Protein AF-A0A946QH13-F1 (afdb_monomer)

Mean predicted aligned error: 16.1 Å

Foldseek 3Di:
DQPLLVLLQVLLVLLQVLLVVLCVVPVPQPLSPLLSVLSNLLSQLSVLVSQLQPDPDQVSNVVSQLSNLQVLVSLLSLLVSLCSLLVVCVCVVDPVSCCVSVVVSVVSSVCSNPHCQQFPGFDQDSNGTDGDGADDPSLVVVLVVLVVSLVVSLVSLVVSLVPDPDPLSNVLSVLSNVLRNQLSVLVCCVSPVCNVVVNDDDRCSSSSNSVSSVSSSVSCVVSVVPDPDVVNVVLVCLAPDLWWKFWAFLVQATQDTYPNNCVVQVHDGVRRHRHHPLVFFPVSPVVVVVSVVVVDPPDDWDWFDWTWGAHPVRDTFIWTKTKDWDADPVRHTTTIMITIHGCPVVVVVVVVVVVVLVCQQPDLDWDWDADLPPQATQDIHPNVCVVQVHDRVVRGGDHPVVFFPDWPDPDPCDPCNLSVDDDQDKDKTWTFTQHPVRDTDIDIDIDGDDDDPPDPPDD

Radius of gyration: 41.81 Å; Cα contacts (8 Å, |Δi|>4): 667; chains: 1; bounding box: 78×46×118 Å

Nearest PDB structures (foldseek):
  3ewk-assembly1_A  TM=6.632E-01  e=1.251E-08  Methylococcus capsulatus
  3lyx-assembly1_A  TM=8.615E-01  e=1.624E-06  Colwellia psychrerythraea 34H
  1vb6-assembly1_B  TM=8.137E-01  e=1.962E-06  Escherichia coli K-12
  2gj3-assembly1_A  TM=8.348E-01  e=1.298E-05  Azotobacter vinelandii
  8dik-assembly1_A  TM=8.044E-01  e=2.183E-05  Escherichia coli

Solvent-accessible surface area (backbone atoms only — not comparable to full-atom values): 24744 Å² total; per-residue (Å²): 131,57,72,61,26,52,49,24,42,50,29,15,53,52,21,42,51,51,15,52,53,42,30,70,73,39,68,82,42,65,46,30,46,39,48,18,51,49,24,45,54,49,15,50,45,16,43,28,51,21,51,16,27,66,40,91,46,72,70,56,25,52,52,28,56,51,66,53,37,59,63,50,50,50,57,47,46,49,47,50,28,53,34,51,65,68,69,46,51,76,55,66,72,34,69,69,50,46,48,67,56,47,48,60,29,50,51,50,31,49,45,44,67,78,36,58,74,63,53,33,70,74,44,80,50,99,68,25,44,42,72,44,60,62,95,43,74,66,39,52,53,52,49,53,51,51,51,51,50,53,51,50,47,45,49,56,36,50,57,46,37,74,71,45,80,52,66,46,65,26,51,35,34,50,30,45,41,50,25,50,49,57,19,49,52,47,36,45,44,51,75,50,48,23,56,74,67,72,50,91,73,81,80,53,33,62,50,36,40,37,54,15,49,54,44,28,48,50,27,51,59,66,37,53,77,74,57,80,49,68,67,60,49,49,54,52,49,47,55,69,36,81,52,23,35,41,32,23,36,83,87,40,32,22,69,45,71,31,52,33,29,32,71,69,35,65,47,56,68,82,74,44,46,72,35,54,56,60,80,39,24,83,66,47,71,57,60,53,53,47,53,58,47,57,69,43,96,79,57,65,81,51,73,67,44,78,48,46,36,47,24,76,88,65,51,76,42,46,25,32,33,34,50,43,80,38,62,46,102,80,73,47,74,62,22,35,38,38,41,32,35,82,38,52,71,58,52,53,50,54,51,50,52,52,51,49,51,54,53,53,47,69,32,83,62,59,46,74,42,63,41,88,86,80,44,23,25,74,45,65,26,56,35,34,23,63,71,34,62,47,54,64,81,73,47,48,69,36,52,64,68,80,40,47,74,46,68,70,49,97,59,97,66,46,74,68,56,65,71,64,60,89,53,92,61,72,48,74,48,40,32,30,32,43,26,75,88,66,53,73,44,79,44,81,45,77,46,68,68,80,82,65,91,79,61,74,92,80,129

pLDDT: mean 82.45, std 11.92, range [30.03, 96.38]

Secondary structure (DSSP, 8-state):
--HHHHHHHHHHHHHHHHHHHHHHH-SS-HHHHHHHHHHHHHHHHHHHHHHHHT-SSHHHHHHHHHHTT-HHHHHHHHHHHHHHHTT-HHHHTSHHHHHHHHHHHHHHHHHHHH-SSSS--EEEETTEEEEPPP--HHHHHHHHHHHHHHHHHHHHHHHHHHH---HHHHHHHHHHHHHHHHHHHHHHIIIIIHHHHT------HHHHHHHHHHHHHHHHHHHHTT---HHHHHHHHHHH-SSEEEEE-TTSBEEEE-HHHHHHHT--HHHHTTSBGGGG-SSTHHHHHHHHHHTSTT------EEEEEE-TT--EEEEEEEEEEEE-TTS-EEEEEEEEEE-HHHHHHHHHHHHHHHHHHT-SS--EEE-TTT-BEEEE-HHHHHHHT--HHHHTTSBGGGGEEEE-SSS---HHHHHT--SS--EEEEEEEE-TTS-EEEEEEEE-----TTS-S--

Sequence (459 aa):
MNSFAFVSLASAIISLVLAALVYASNSKSKVNRFFSITCILMAYTAFAEYSLRQSRNTAAALVWAKIDVLWPLIMVVILHFALAYTEQWKILSKKRALILIYVPAMCFTIIVITTNYLTSEIKQAWWGWANESQFNATTLITNIWFISMVVLIGFIMWRYYIKQKDHAKKHLAKYIAIGYTIPSLVGMLTGLLSPLLSIQMPDMTVSAWTVGGLFIWYGMWKYRLFTVEPSMAAENILDTMSDLLFLTDLDGKITTVNRAAMDTIGYRQEELVGNELRAYFPQADITMNTIRKMHSPEFKEAKDYQATLQSKTGKIIPVSISPSLLQHEHGKRIGYLFIARDITTRQQMEDSIRKLNLAMEQASDGIVIISTIDRKISYVNDAFSDMLGYTPQELIGTQLRHYINRFLTNKIETLSGILSVPGNSTHTAEIEHVRKDGYLFPSLASFAHIKNEYTPSGS

Structure (mmCIF, N/CA/C/O backbone):
data_AF-A0A946QH13-F1
#
_entry.id   AF-A0A946QH13-F1
#
loop_
_atom_site.group_PDB
_atom_site.id
_atom_site.type_symbol
_atom_site.label_atom_id
_atom_site.label_alt_id
_atom_site.label_comp_id
_atom_site.label_asym_id
_atom_site.label_entity_id
_atom_site.label_seq_id
_atom_site.pdbx_PDB_ins_code
_atom_site.Cartn_x
_atom_site.Cartn_y
_atom_site.Cartn_z
_atom_site.occupancy
_atom_site.B_iso_or_equiv
_atom_site.auth_seq_id
_atom_site.auth_comp_id
_atom_site.auth_asym_id
_atom_site.auth_atom_id
_atom_site.pdbx_PDB_model_num
ATOM 1 N N . MET A 1 1 ? 30.187 -21.250 -30.454 1.00 61.69 1 MET A N 1
ATOM 2 C CA . MET A 1 1 ? 29.393 -20.036 -30.167 1.00 61.69 1 MET A CA 1
ATOM 3 C C . MET A 1 1 ? 30.332 -19.015 -29.548 1.00 61.69 1 MET A C 1
ATOM 5 O O . MET A 1 1 ? 31.122 -19.412 -28.702 1.00 61.69 1 MET A O 1
ATOM 9 N N . ASN A 1 2 ? 30.326 -17.760 -30.002 1.00 81.56 2 ASN A N 1
ATOM 10 C CA . ASN A 1 2 ? 31.213 -16.734 -29.446 1.00 81.56 2 ASN A CA 1
ATOM 11 C C . ASN A 1 2 ? 30.858 -16.483 -27.966 1.00 81.56 2 ASN A C 1
ATOM 13 O O . ASN A 1 2 ? 29.676 -16.315 -27.656 1.00 81.56 2 ASN A O 1
ATOM 17 N N . SER A 1 3 ? 31.842 -16.464 -27.062 1.00 85.75 3 SER A N 1
ATOM 18 C CA . SER A 1 3 ? 31.621 -16.201 -25.631 1.00 85.75 3 SER A CA 1
ATOM 19 C C . SER A 1 3 ? 30.916 -14.858 -25.406 1.00 85.75 3 SER A C 1
ATOM 21 O O . SER A 1 3 ? 30.009 -14.766 -24.585 1.00 85.75 3 SER A O 1
ATOM 23 N N . PHE A 1 4 ? 31.232 -13.848 -26.217 1.00 86.62 4 PHE A N 1
ATOM 24 C CA . PHE A 1 4 ? 30.598 -12.529 -26.183 1.00 86.62 4 PHE A CA 1
ATOM 25 C C . PHE A 1 4 ? 29.145 -12.536 -26.663 1.00 86.62 4 PHE A C 1
ATOM 27 O O . PHE A 1 4 ? 28.332 -11.756 -26.171 1.00 86.62 4 PHE A O 1
ATOM 34 N N . ALA A 1 5 ? 28.790 -13.431 -27.588 1.00 87.75 5 ALA A N 1
ATOM 35 C CA . ALA A 1 5 ? 27.396 -13.617 -27.977 1.00 87.75 5 ALA A CA 1
ATOM 36 C C . ALA A 1 5 ? 26.601 -14.260 -26.830 1.00 87.75 5 ALA A C 1
ATOM 38 O O . ALA A 1 5 ? 25.491 -13.830 -26.536 1.00 87.75 5 ALA A O 1
ATOM 39 N N . PHE A 1 6 ? 27.178 -15.239 -26.124 1.00 90.94 6 PHE A N 1
ATOM 40 C CA . PHE A 1 6 ? 26.519 -15.840 -24.960 1.00 90.94 6 PHE A CA 1
ATOM 41 C C . PHE A 1 6 ? 26.204 -14.802 -23.873 1.00 90.94 6 PHE A C 1
ATOM 43 O O . PHE A 1 6 ? 25.108 -14.824 -23.317 1.00 90.94 6 PHE A O 1
ATOM 50 N N . VAL A 1 7 ? 27.116 -13.856 -23.619 1.00 91.94 7 VAL A N 1
ATOM 51 C CA . VAL A 1 7 ? 26.875 -12.760 -22.667 1.00 91.94 7 VAL A CA 1
ATOM 52 C C . VAL A 1 7 ? 25.685 -11.893 -23.100 1.00 91.94 7 VAL A C 1
ATOM 54 O O . VAL A 1 7 ? 24.807 -11.640 -22.279 1.00 91.94 7 VAL A O 1
ATOM 57 N N . SER A 1 8 ? 25.597 -11.490 -24.373 1.00 91.69 8 SER A N 1
ATOM 58 C CA . SER A 1 8 ? 24.451 -10.708 -24.874 1.00 91.69 8 SER A CA 1
ATOM 59 C C . SER A 1 8 ? 23.131 -11.494 -24.786 1.00 91.69 8 SER A C 1
ATOM 61 O O . SER A 1 8 ? 22.106 -10.939 -24.395 1.00 91.69 8 SER A O 1
ATOM 63 N N . LEU A 1 9 ? 23.146 -12.809 -25.045 1.00 94.06 9 LEU A N 1
ATOM 64 C CA . LEU A 1 9 ? 21.960 -13.660 -24.877 1.00 94.06 9 LEU A CA 1
ATOM 65 C C . LEU A 1 9 ? 21.525 -13.765 -23.410 1.00 94.06 9 LEU A C 1
ATOM 67 O O . LEU A 1 9 ? 20.340 -13.634 -23.104 1.00 94.06 9 LEU A O 1
ATOM 71 N N . ALA A 1 10 ? 22.476 -13.978 -22.498 1.00 94.75 10 ALA A N 1
ATOM 72 C CA . ALA A 1 10 ? 22.204 -14.016 -21.066 1.00 94.75 10 ALA A CA 1
ATOM 73 C C . ALA A 1 10 ? 21.615 -12.680 -20.589 1.00 94.75 10 ALA A C 1
ATOM 75 O O . ALA A 1 10 ? 20.614 -12.673 -19.875 1.00 94.75 10 ALA A O 1
ATOM 76 N N . SER A 1 11 ? 22.171 -11.558 -21.054 1.00 94.94 11 SER A N 1
ATOM 77 C CA . SER A 1 11 ? 21.627 -10.219 -20.825 1.00 94.94 11 SER A CA 1
ATOM 78 C C . SER A 1 11 ? 20.179 -10.082 -21.291 1.00 94.94 11 SER A C 1
ATOM 80 O O . SER A 1 11 ? 19.344 -9.606 -20.523 1.00 94.94 11 SER A O 1
ATOM 82 N N . ALA A 1 12 ? 19.850 -10.565 -22.493 1.00 95.44 12 ALA A N 1
ATOM 83 C CA . ALA A 1 12 ? 18.486 -10.517 -23.017 1.00 95.44 12 ALA A CA 1
ATOM 84 C C . ALA A 1 12 ? 17.495 -11.276 -22.121 1.00 95.44 12 ALA A C 1
ATOM 86 O O . ALA A 1 12 ? 16.444 -10.744 -21.757 1.00 95.44 12 ALA A O 1
ATOM 87 N N . ILE A 1 13 ? 17.856 -12.498 -21.715 1.00 96.38 13 ILE A N 1
ATOM 88 C CA . ILE A 1 13 ? 17.022 -13.342 -20.851 1.00 96.38 13 ILE A CA 1
ATOM 89 C C . ILE A 1 13 ? 16.852 -12.694 -19.473 1.00 96.38 13 ILE A C 1
ATOM 91 O O . ILE A 1 13 ? 15.727 -12.570 -18.990 1.00 96.38 13 ILE A O 1
ATOM 95 N N . ILE A 1 14 ? 17.943 -12.235 -18.852 1.00 96.19 14 ILE A N 1
ATOM 96 C CA . ILE A 1 14 ? 17.913 -11.600 -17.527 1.00 96.19 14 ILE A CA 1
ATOM 97 C C . ILE A 1 14 ? 17.041 -10.342 -17.555 1.00 96.19 14 ILE A C 1
ATOM 99 O O . ILE A 1 14 ? 16.185 -10.175 -16.688 1.00 96.19 14 ILE A O 1
ATOM 103 N N . SER A 1 15 ? 17.212 -9.470 -18.550 1.00 94.69 15 SER A N 1
ATOM 104 C CA . SER A 1 15 ? 16.402 -8.257 -18.686 1.00 94.69 15 SER A CA 1
ATOM 105 C C . SER A 1 15 ? 14.917 -8.570 -18.893 1.00 94.69 15 SER A C 1
ATOM 107 O O . SER A 1 15 ? 14.071 -7.900 -18.300 1.00 94.69 15 SER A O 1
ATOM 109 N N . LEU A 1 16 ? 14.580 -9.613 -19.655 1.00 95.88 16 LEU A N 1
ATOM 110 C CA . LEU A 1 16 ? 13.190 -10.022 -19.869 1.00 95.88 16 LEU A CA 1
ATOM 111 C C . LEU A 1 16 ? 12.554 -10.607 -18.597 1.00 95.88 16 LEU A C 1
ATOM 113 O O . LEU A 1 16 ? 11.425 -10.255 -18.251 1.00 95.88 16 LEU A O 1
ATOM 117 N N . VAL A 1 17 ? 13.297 -11.431 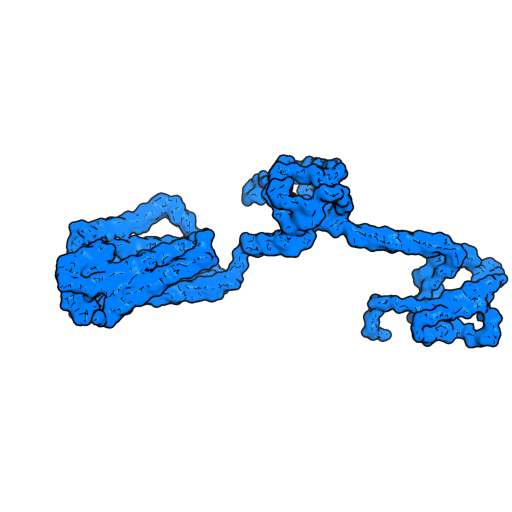-17.852 1.00 95.50 17 VAL A N 1
ATOM 118 C CA . VAL A 1 17 ? 12.863 -11.952 -16.545 1.00 95.50 17 VAL A CA 1
ATOM 119 C C . VAL A 1 17 ? 12.667 -10.811 -15.546 1.00 95.50 17 VAL A C 1
ATOM 121 O O . VAL A 1 17 ? 11.638 -10.754 -14.874 1.00 95.50 17 VAL A O 1
ATOM 124 N N . LEU A 1 18 ? 13.601 -9.858 -15.479 1.00 93.06 18 LEU A N 1
ATOM 125 C CA . LEU A 1 18 ? 13.478 -8.681 -14.616 1.00 93.06 18 LEU A CA 1
ATOM 126 C C . LEU A 1 18 ? 12.244 -7.844 -14.949 1.00 93.06 18 LEU A C 1
ATOM 128 O O . LEU A 1 18 ? 11.540 -7.418 -14.033 1.00 93.06 18 LEU A O 1
ATOM 132 N N . ALA A 1 19 ? 11.952 -7.641 -16.236 1.00 93.44 19 ALA A N 1
ATOM 133 C CA . ALA A 1 19 ? 10.753 -6.930 -16.660 1.00 93.44 19 ALA A CA 1
ATOM 134 C C . ALA A 1 19 ? 9.479 -7.619 -16.150 1.00 93.44 19 ALA A C 1
ATOM 136 O O . ALA A 1 19 ? 8.614 -6.961 -15.570 1.00 93.44 19 ALA A O 1
ATOM 137 N N . ALA A 1 20 ? 9.383 -8.941 -16.318 1.00 92.50 20 ALA A N 1
ATOM 138 C CA . ALA A 1 20 ? 8.234 -9.718 -15.862 1.00 92.50 20 ALA A CA 1
ATOM 139 C C . ALA A 1 20 ? 8.078 -9.669 -14.333 1.00 92.50 20 ALA A C 1
ATOM 141 O O . ALA A 1 20 ? 6.984 -9.398 -13.835 1.00 92.50 20 ALA A O 1
ATOM 142 N N . LEU A 1 21 ? 9.173 -9.853 -13.585 1.00 90.62 21 LEU A N 1
ATOM 143 C CA . LEU A 1 21 ? 9.170 -9.818 -12.118 1.00 90.62 21 LEU A CA 1
ATOM 144 C C . LEU A 1 21 ? 8.743 -8.451 -11.573 1.00 90.62 21 LEU A C 1
ATOM 146 O O . LEU A 1 21 ? 7.909 -8.365 -10.670 1.00 90.62 21 LEU A O 1
ATOM 150 N N . VAL A 1 22 ? 9.288 -7.363 -12.124 1.00 87.44 22 VAL A N 1
ATOM 151 C CA . VAL A 1 22 ? 8.951 -6.005 -11.673 1.00 87.44 22 VAL A CA 1
ATOM 152 C C . VAL A 1 22 ? 7.499 -5.680 -11.994 1.00 87.44 22 VAL A C 1
ATOM 154 O O . VAL A 1 22 ? 6.793 -5.132 -11.141 1.00 87.44 22 VAL A O 1
ATOM 157 N N . TYR A 1 23 ? 7.035 -6.035 -13.191 1.00 87.44 23 TYR A N 1
ATOM 158 C CA . TYR A 1 23 ? 5.658 -5.791 -13.592 1.00 87.44 23 TYR A CA 1
ATOM 159 C C . TYR A 1 23 ? 4.666 -6.564 -12.714 1.00 87.44 23 TYR A C 1
ATOM 161 O O . TYR A 1 23 ? 3.705 -5.971 -12.222 1.00 87.44 23 TYR A O 1
ATOM 169 N N . ALA A 1 24 ? 4.937 -7.846 -12.449 1.00 84.62 24 ALA A N 1
ATOM 170 C CA . ALA A 1 24 ? 4.109 -8.691 -11.591 1.00 84.62 24 ALA A CA 1
ATOM 171 C C . ALA A 1 24 ? 4.076 -8.199 -10.134 1.00 84.62 24 ALA A C 1
ATOM 173 O O . ALA A 1 24 ? 3.030 -8.263 -9.496 1.00 84.62 24 ALA A O 1
ATOM 174 N N . SER A 1 25 ? 5.186 -7.652 -9.619 1.00 80.12 25 SER A N 1
ATOM 175 C CA . SER A 1 25 ? 5.268 -7.198 -8.222 1.00 80.12 25 SER A CA 1
ATOM 176 C C . SER A 1 25 ? 4.291 -6.069 -7.870 1.00 80.12 25 SER A C 1
ATOM 178 O O . SER A 1 25 ? 3.762 -6.039 -6.765 1.00 80.12 25 SER A O 1
ATOM 180 N N . ASN A 1 26 ? 4.059 -5.120 -8.785 1.00 77.25 26 ASN A N 1
ATOM 181 C CA . ASN A 1 26 ? 3.051 -4.067 -8.632 1.00 77.25 26 ASN A CA 1
ATOM 182 C C . ASN A 1 26 ? 2.812 -3.394 -9.990 1.00 77.25 26 ASN A C 1
ATOM 184 O O . ASN A 1 26 ? 3.479 -2.417 -10.349 1.00 77.25 26 ASN A O 1
ATOM 188 N N . SER A 1 27 ? 1.833 -3.906 -10.732 1.00 79.62 27 SER A N 1
ATOM 189 C CA . SER A 1 27 ? 1.475 -3.405 -12.060 1.00 79.62 27 SER A CA 1
ATOM 190 C C . SER A 1 27 ? 0.730 -2.068 -12.021 1.00 79.62 27 SER A C 1
ATOM 192 O O . SER A 1 27 ? 0.607 -1.415 -13.055 1.00 79.62 27 SER A O 1
ATOM 194 N N . LYS A 1 28 ? 0.231 -1.609 -10.864 1.00 76.25 28 LYS A N 1
ATOM 195 C CA . LYS A 1 28 ? -0.435 -0.299 -10.719 1.00 76.25 28 LYS A CA 1
ATOM 196 C C . LYS A 1 28 ? 0.572 0.847 -10.574 1.00 76.25 28 LYS A C 1
ATOM 198 O O . LYS A 1 28 ? 0.309 1.960 -11.027 1.00 76.25 28 LYS A O 1
ATOM 203 N N . SER A 1 29 ? 1.754 0.572 -10.022 1.00 80.69 29 SER A N 1
ATOM 204 C CA . SER A 1 29 ? 2.809 1.569 -9.837 1.00 80.69 29 SER A CA 1
ATOM 205 C C . SER A 1 29 ? 3.405 2.036 -11.172 1.00 80.69 29 SER A C 1
ATOM 207 O O . SER A 1 29 ? 4.004 1.257 -11.917 1.00 80.69 29 SER A O 1
ATOM 209 N N . LYS A 1 30 ? 3.318 3.344 -11.456 1.00 81.88 30 LYS A N 1
ATOM 210 C CA . LYS A 1 30 ? 3.910 3.958 -12.663 1.00 81.88 30 LYS A CA 1
ATOM 211 C C . LYS A 1 30 ? 5.416 3.698 -12.767 1.00 81.88 30 LYS A C 1
ATOM 213 O O . LYS A 1 30 ? 5.908 3.396 -13.848 1.00 81.88 30 LYS A O 1
ATOM 218 N N . VAL A 1 31 ? 6.127 3.758 -11.640 1.00 86.00 31 VAL A N 1
ATOM 219 C CA . VAL A 1 31 ? 7.574 3.495 -11.555 1.00 86.00 31 VAL A CA 1
ATOM 220 C C . VAL A 1 31 ? 7.904 2.076 -12.029 1.00 86.00 31 VAL A C 1
ATOM 222 O O . VAL A 1 31 ? 8.817 1.903 -12.831 1.00 86.00 31 VAL A O 1
ATOM 225 N N . ASN A 1 32 ? 7.121 1.073 -11.615 1.00 87.88 32 ASN A N 1
ATOM 226 C CA . ASN A 1 32 ? 7.325 -0.315 -12.044 1.00 87.88 32 ASN A CA 1
ATOM 227 C C . ASN A 1 32 ? 7.047 -0.507 -13.528 1.00 87.88 32 ASN A C 1
ATOM 229 O O . ASN A 1 32 ? 7.807 -1.204 -14.194 1.00 87.88 32 ASN A O 1
ATOM 233 N N . ARG A 1 33 ? 5.994 0.125 -14.060 1.00 88.50 33 ARG A N 1
ATOM 234 C CA . ARG A 1 33 ? 5.695 0.070 -15.498 1.00 88.50 33 ARG A CA 1
ATOM 235 C C . ARG A 1 33 ? 6.855 0.618 -16.320 1.00 88.50 33 ARG A C 1
ATOM 237 O O . ARG A 1 33 ? 7.322 -0.068 -17.219 1.00 88.50 33 ARG A O 1
ATOM 244 N N . PHE A 1 34 ? 7.349 1.812 -15.987 1.00 89.06 34 PHE A N 1
ATOM 245 C CA . PHE A 1 34 ? 8.461 2.418 -16.720 1.00 89.06 34 PHE A CA 1
ATOM 246 C C . PHE A 1 34 ? 9.750 1.608 -16.597 1.00 89.06 34 PHE A C 1
ATOM 248 O O . PHE A 1 34 ? 10.406 1.390 -17.607 1.00 89.06 34 PHE A O 1
ATOM 255 N N . PHE A 1 35 ? 10.080 1.097 -15.408 1.00 91.12 35 PHE A N 1
ATOM 256 C CA . PHE A 1 35 ? 11.245 0.226 -15.254 1.00 91.12 35 PHE A CA 1
ATOM 257 C C . PHE A 1 35 ? 11.120 -1.058 -16.081 1.00 91.12 35 PHE A C 1
ATOM 259 O O . PHE A 1 35 ? 12.061 -1.444 -16.766 1.00 91.12 35 PHE A O 1
ATOM 266 N N . SER A 1 36 ? 9.937 -1.679 -16.081 1.00 92.50 36 SER A N 1
ATOM 267 C CA . SER A 1 36 ? 9.674 -2.887 -16.871 1.00 92.50 36 SER A CA 1
ATOM 268 C C . SER A 1 36 ? 9.808 -2.615 -18.371 1.00 92.50 36 SER A C 1
ATOM 270 O O . SER A 1 36 ? 10.414 -3.413 -19.076 1.00 92.50 36 SER A O 1
ATOM 272 N N . ILE A 1 37 ? 9.317 -1.467 -18.858 1.00 93.56 37 ILE A N 1
ATOM 273 C CA . ILE A 1 37 ? 9.498 -1.039 -20.255 1.00 93.56 37 ILE A CA 1
ATOM 274 C C . ILE A 1 37 ? 10.986 -0.858 -20.573 1.00 93.56 37 ILE A C 1
ATOM 276 O O . ILE A 1 37 ? 11.443 -1.355 -21.599 1.00 93.56 37 ILE A O 1
ATOM 280 N N . THR A 1 38 ? 11.758 -0.210 -19.694 1.00 91.62 38 THR A N 1
ATOM 281 C CA . THR A 1 38 ? 13.214 -0.082 -19.859 1.00 91.62 38 THR A CA 1
ATOM 282 C C . THR A 1 38 ? 13.876 -1.455 -19.978 1.00 91.62 38 THR A C 1
ATOM 284 O O . THR A 1 38 ? 14.650 -1.678 -20.903 1.00 91.62 38 THR A O 1
ATOM 287 N N . CYS A 1 39 ? 13.528 -2.405 -19.106 1.00 93.19 39 CYS A N 1
ATOM 288 C CA . CYS A 1 39 ? 14.055 -3.767 -19.157 1.00 93.19 39 CYS A CA 1
ATOM 289 C C . CYS A 1 39 ? 13.659 -4.521 -20.441 1.00 93.19 39 CYS A C 1
ATOM 291 O O . CYS A 1 39 ? 14.492 -5.227 -20.998 1.00 93.19 39 CYS A O 1
ATOM 293 N N . ILE A 1 40 ? 12.436 -4.343 -20.956 1.00 94.75 40 ILE A N 1
ATOM 294 C CA . ILE A 1 40 ? 12.010 -4.929 -22.242 1.00 94.75 40 ILE A CA 1
ATOM 295 C C . ILE A 1 40 ? 12.841 -4.363 -23.397 1.00 94.75 40 ILE A C 1
ATOM 297 O O . ILE A 1 40 ? 13.314 -5.118 -24.244 1.00 94.75 40 ILE A O 1
ATOM 301 N N . LEU A 1 41 ? 13.054 -3.046 -23.422 1.00 92.62 41 LEU A N 1
ATOM 302 C CA . LEU A 1 41 ? 13.867 -2.414 -24.459 1.00 92.62 41 LEU A CA 1
ATOM 303 C C . LEU A 1 41 ? 15.340 -2.839 -24.377 1.00 92.62 41 LEU A C 1
ATOM 305 O O . LEU A 1 41 ? 15.976 -3.027 -25.407 1.00 92.62 41 LEU A O 1
ATOM 309 N N . MET A 1 42 ? 15.871 -3.049 -23.171 1.00 90.75 42 MET A N 1
ATOM 310 C CA . MET A 1 42 ? 17.216 -3.606 -22.982 1.00 90.75 42 MET A CA 1
ATOM 311 C C . MET A 1 42 ? 17.307 -5.065 -23.434 1.00 90.75 42 MET A C 1
ATOM 313 O O . MET A 1 42 ? 18.308 -5.464 -24.018 1.00 90.75 42 MET A O 1
ATOM 317 N N . ALA A 1 43 ? 16.265 -5.867 -23.197 1.00 94.19 43 ALA A N 1
ATOM 318 C CA . ALA A 1 43 ? 16.215 -7.238 -23.693 1.00 94.19 43 ALA A CA 1
ATOM 319 C C . ALA A 1 43 ? 16.208 -7.277 -25.230 1.00 94.19 43 ALA A C 1
ATOM 321 O O . ALA A 1 43 ? 16.879 -8.114 -25.830 1.00 94.19 43 ALA A O 1
ATOM 322 N N . TYR A 1 44 ? 15.495 -6.336 -25.857 1.00 94.06 44 TYR A N 1
ATOM 323 C CA . TYR A 1 44 ? 15.484 -6.156 -27.306 1.00 94.06 44 TYR A CA 1
ATOM 324 C C . TYR A 1 44 ? 16.880 -5.845 -27.862 1.00 94.06 44 TYR A C 1
ATOM 326 O O . TYR A 1 44 ? 17.332 -6.545 -28.767 1.00 94.06 44 TYR A O 1
ATOM 334 N N . THR A 1 45 ? 17.586 -4.853 -27.308 1.00 90.75 45 THR A N 1
ATOM 335 C CA . THR A 1 45 ? 18.930 -4.493 -27.798 1.00 90.75 45 THR A CA 1
ATOM 336 C C . THR A 1 45 ? 19.942 -5.607 -27.539 1.00 90.75 45 THR A C 1
ATOM 338 O O . THR A 1 45 ? 20.732 -5.937 -28.415 1.00 90.75 45 THR A O 1
ATOM 341 N N . ALA A 1 46 ? 19.860 -6.283 -26.389 1.00 92.56 46 ALA A N 1
ATOM 342 C CA . ALA A 1 46 ? 20.692 -7.447 -26.077 1.00 92.56 46 ALA A CA 1
ATOM 343 C C . ALA A 1 46 ? 20.497 -8.599 -27.070 1.00 92.56 46 ALA A C 1
ATOM 345 O O . ALA A 1 46 ? 21.457 -9.253 -27.484 1.00 92.56 46 ALA A O 1
ATOM 346 N N . PHE A 1 47 ? 19.253 -8.837 -27.484 1.00 93.69 47 PHE A N 1
ATOM 347 C CA . PHE A 1 47 ? 18.937 -9.853 -28.476 1.00 93.69 47 PHE A CA 1
ATOM 348 C C . PHE A 1 47 ? 19.389 -9.455 -29.889 1.00 93.69 47 PHE A C 1
ATOM 350 O O . PHE A 1 47 ? 19.899 -10.300 -30.633 1.00 93.69 47 PHE A O 1
ATOM 357 N N . ALA A 1 48 ? 19.245 -8.179 -30.257 1.00 90.81 48 ALA A N 1
ATOM 358 C CA . ALA A 1 48 ? 19.748 -7.656 -31.524 1.00 90.81 48 ALA A CA 1
ATOM 359 C C . ALA A 1 48 ? 21.280 -7.777 -31.603 1.00 90.81 48 ALA A C 1
ATOM 361 O O . ALA A 1 48 ? 21.804 -8.287 -32.592 1.00 90.81 48 ALA A O 1
ATOM 362 N N . GLU A 1 49 ? 21.991 -7.430 -30.528 1.00 89.25 49 GLU A N 1
ATOM 363 C CA . GLU A 1 49 ? 23.448 -7.557 -30.422 1.00 89.25 49 GLU A CA 1
ATOM 364 C C . GLU A 1 49 ? 23.915 -9.022 -30.480 1.00 89.25 49 GLU A C 1
ATOM 366 O O . GLU A 1 49 ? 24.865 -9.357 -31.191 1.00 89.25 49 GLU A O 1
ATOM 371 N N . TYR A 1 50 ? 23.224 -9.927 -29.780 1.00 92.31 50 TYR A N 1
ATOM 372 C CA . TYR A 1 50 ? 23.463 -11.368 -29.887 1.00 92.31 50 TYR A CA 1
ATOM 373 C C . TYR A 1 50 ? 23.362 -11.855 -31.339 1.00 92.31 50 TYR A C 1
ATOM 375 O O . TYR A 1 50 ? 24.236 -12.578 -31.830 1.00 92.31 50 TYR A O 1
ATOM 383 N N . SER A 1 51 ? 22.296 -11.442 -32.023 1.00 90.56 51 SER A N 1
ATOM 384 C CA . SER A 1 51 ? 21.993 -11.865 -33.390 1.00 90.56 51 SER A CA 1
ATOM 385 C C . SER A 1 51 ? 22.978 -11.272 -34.400 1.00 90.56 51 SER A C 1
ATOM 387 O O . SER A 1 51 ? 23.419 -11.966 -35.321 1.00 90.56 51 SER A O 1
ATOM 389 N N . LEU A 1 52 ? 23.414 -10.030 -34.174 1.00 89.44 52 LEU A N 1
ATOM 390 C CA . LEU A 1 52 ? 24.507 -9.400 -34.908 1.00 89.44 52 LEU A CA 1
ATOM 391 C C . LEU A 1 52 ? 25.785 -10.240 -34.781 1.00 89.44 52 LEU A C 1
ATOM 393 O O . LEU A 1 52 ? 26.303 -10.726 -35.786 1.00 89.44 52 LEU A O 1
ATOM 397 N N . ARG A 1 53 ? 26.240 -10.515 -33.551 1.00 89.12 53 ARG A N 1
ATOM 398 C CA . ARG A 1 53 ? 27.500 -11.234 -33.280 1.00 89.12 53 ARG A CA 1
ATOM 399 C C . ARG A 1 53 ? 27.550 -12.645 -33.874 1.00 89.12 53 ARG A C 1
ATOM 401 O O . ARG A 1 53 ? 28.640 -13.125 -34.182 1.00 89.12 53 ARG A O 1
ATOM 408 N N . GLN A 1 54 ? 26.401 -13.304 -34.046 1.00 90.38 54 GLN A N 1
ATOM 409 C CA . GLN A 1 54 ? 26.285 -14.652 -34.626 1.00 90.38 54 GLN A CA 1
ATOM 410 C C . GLN A 1 54 ? 25.919 -14.691 -36.114 1.00 90.38 54 GLN A C 1
ATOM 412 O O . GLN A 1 54 ? 25.704 -15.771 -36.672 1.00 90.38 54 GLN A O 1
ATOM 417 N N . SER A 1 55 ? 25.837 -13.539 -36.776 1.00 90.25 55 SER A N 1
ATOM 418 C CA . SER A 1 55 ? 25.461 -13.482 -38.185 1.00 90.25 55 SER A CA 1
ATOM 419 C C . SER A 1 55 ? 26.430 -14.274 -39.073 1.00 90.25 55 SER A C 1
ATOM 421 O O . SER A 1 55 ? 27.647 -14.242 -38.899 1.00 90.25 55 SER A O 1
ATOM 423 N N . ARG A 1 56 ? 25.881 -15.016 -40.044 1.00 85.81 56 ARG A N 1
ATOM 424 C CA . ARG A 1 56 ? 26.668 -15.888 -40.940 1.00 85.81 56 ARG A CA 1
ATOM 425 C C . ARG A 1 56 ? 27.357 -15.126 -42.072 1.00 85.81 56 ARG A C 1
ATOM 427 O O . ARG A 1 56 ? 28.329 -15.620 -42.629 1.00 85.81 56 ARG A O 1
ATOM 434 N N . ASN A 1 57 ? 26.832 -13.960 -42.437 1.00 86.19 57 ASN A N 1
ATOM 435 C CA . ASN A 1 57 ? 27.329 -13.129 -43.526 1.00 86.19 57 ASN A CA 1
ATOM 436 C C . ASN A 1 57 ? 27.128 -11.636 -43.215 1.00 86.19 57 ASN A C 1
ATOM 438 O O . ASN A 1 57 ? 26.358 -11.264 -42.326 1.00 86.19 57 ASN A O 1
ATOM 442 N N . THR A 1 58 ? 27.808 -10.787 -43.986 1.00 84.44 58 THR A N 1
ATOM 443 C CA . THR A 1 58 ? 27.745 -9.319 -43.882 1.00 84.44 58 THR A CA 1
ATOM 444 C C . THR A 1 58 ? 26.324 -8.782 -44.051 1.00 84.44 58 THR A C 1
ATOM 446 O O . THR A 1 58 ? 25.914 -7.882 -43.324 1.00 84.44 58 THR A O 1
ATOM 449 N N . ALA A 1 59 ? 25.545 -9.355 -44.973 1.00 85.25 59 ALA A N 1
ATOM 450 C CA . ALA A 1 59 ? 24.169 -8.938 -45.233 1.00 85.25 59 ALA A CA 1
ATOM 451 C C . ALA A 1 59 ? 23.250 -9.158 -44.018 1.00 85.25 59 ALA A C 1
ATOM 453 O O . ALA A 1 59 ? 22.514 -8.250 -43.640 1.00 85.25 59 ALA A O 1
ATOM 454 N N . ALA A 1 60 ? 23.318 -10.326 -43.366 1.00 86.38 60 ALA A N 1
ATOM 455 C CA . ALA A 1 60 ? 22.556 -10.588 -42.145 1.00 86.38 60 ALA A CA 1
ATOM 456 C C . ALA A 1 60 ? 23.023 -9.693 -40.991 1.00 86.38 60 ALA A C 1
ATOM 458 O O . ALA A 1 60 ? 22.188 -9.169 -40.255 1.00 86.38 60 ALA A O 1
ATOM 459 N N . ALA A 1 61 ? 24.334 -9.459 -40.872 1.00 85.00 61 ALA A N 1
ATOM 460 C CA . ALA A 1 61 ? 24.874 -8.554 -39.864 1.00 85.00 61 ALA A CA 1
ATOM 461 C C . ALA A 1 61 ? 24.341 -7.120 -40.050 1.00 85.00 61 ALA A C 1
ATOM 463 O O . ALA A 1 61 ? 23.915 -6.496 -39.084 1.00 85.00 61 ALA A O 1
ATOM 464 N N . LEU A 1 62 ? 24.263 -6.624 -41.291 1.00 83.31 62 LEU A N 1
ATOM 465 C CA . LEU A 1 62 ? 23.705 -5.300 -41.606 1.00 83.31 62 LEU A CA 1
ATOM 466 C C . LEU A 1 62 ? 22.232 -5.170 -41.225 1.00 83.31 62 LEU A C 1
ATOM 468 O O . LEU A 1 62 ? 21.819 -4.125 -40.724 1.00 83.31 62 LEU A O 1
ATOM 472 N N . VAL A 1 63 ? 21.442 -6.225 -41.424 1.00 85.88 63 VAL A N 1
ATOM 473 C CA . VAL A 1 63 ? 20.037 -6.238 -40.998 1.00 85.88 63 VAL A CA 1
ATOM 474 C C . VAL A 1 63 ? 19.941 -6.117 -39.479 1.00 85.88 63 VAL A C 1
ATOM 476 O O . VAL A 1 63 ? 19.218 -5.254 -38.987 1.00 85.88 63 VAL A O 1
ATOM 479 N N . TRP A 1 64 ? 20.701 -6.917 -38.728 1.00 87.50 64 TRP A N 1
ATOM 480 C CA . TRP A 1 64 ? 20.673 -6.869 -37.263 1.00 87.50 64 TRP A CA 1
ATOM 481 C C . TRP A 1 64 ? 21.216 -5.558 -36.690 1.00 87.50 64 TRP A C 1
ATOM 483 O O . TRP A 1 64 ? 20.633 -5.027 -35.748 1.00 87.50 64 TRP A O 1
ATOM 493 N N . ALA A 1 65 ? 22.250 -4.979 -37.303 1.00 81.75 65 ALA A N 1
ATOM 494 C CA . ALA A 1 65 ? 22.756 -3.660 -36.930 1.00 81.75 65 ALA A CA 1
ATOM 495 C C . ALA A 1 65 ? 21.704 -2.555 -37.124 1.00 81.75 65 ALA A C 1
ATOM 497 O O . ALA A 1 65 ? 21.606 -1.653 -36.298 1.00 81.75 65 ALA A O 1
ATOM 498 N N . LYS A 1 66 ? 20.880 -2.637 -38.179 1.00 81.69 66 LYS A N 1
ATOM 499 C CA . LYS A 1 66 ? 19.764 -1.700 -38.401 1.00 81.69 66 LYS A CA 1
ATOM 500 C C . LYS A 1 66 ? 18.569 -1.946 -37.484 1.00 81.69 66 LYS A C 1
ATOM 502 O O . LYS A 1 66 ? 17.816 -1.018 -37.207 1.00 81.69 66 LYS A O 1
ATOM 507 N N . ILE A 1 67 ? 18.373 -3.180 -37.025 1.00 85.25 67 ILE A N 1
ATOM 508 C CA . ILE A 1 67 ? 17.355 -3.512 -36.020 1.00 85.25 67 ILE A CA 1
ATOM 509 C C . ILE A 1 67 ? 17.732 -2.883 -34.668 1.00 85.25 67 ILE A C 1
ATOM 511 O O . ILE A 1 67 ? 16.851 -2.392 -33.961 1.00 85.25 67 ILE A O 1
ATOM 515 N N . ASP A 1 68 ? 19.019 -2.783 -34.329 1.00 82.12 68 ASP A N 1
ATOM 516 C CA . ASP A 1 68 ? 19.506 -2.152 -33.091 1.00 82.12 68 ASP A CA 1
ATOM 517 C C . ASP A 1 68 ? 19.463 -0.601 -33.104 1.00 82.12 68 ASP A C 1
ATOM 519 O O . ASP A 1 68 ? 20.406 0.101 -32.751 1.00 82.12 68 ASP A O 1
ATOM 523 N N . VAL A 1 69 ? 18.339 -0.026 -33.540 1.00 82.25 69 VAL A N 1
ATOM 524 C CA . VAL A 1 69 ? 18.162 1.423 -33.751 1.00 82.25 69 VAL A CA 1
ATOM 525 C C . VAL A 1 69 ? 17.453 2.148 -32.602 1.00 82.25 69 VAL A C 1
ATOM 527 O O . VAL A 1 69 ? 17.408 3.380 -32.539 1.00 82.25 69 VAL A O 1
ATOM 530 N N . LEU A 1 70 ? 16.861 1.394 -31.676 1.00 83.69 70 LEU A N 1
ATOM 531 C CA . LEU A 1 70 ? 16.000 1.947 -30.626 1.00 83.69 70 LEU A CA 1
ATOM 532 C C . LEU A 1 70 ? 16.777 2.490 -29.420 1.00 83.69 70 LEU A C 1
ATOM 534 O O . LEU A 1 70 ? 16.168 3.071 -28.521 1.00 83.69 70 LEU A O 1
ATOM 538 N N . TRP A 1 71 ? 18.104 2.360 -29.393 1.00 83.88 71 TRP A N 1
ATOM 539 C CA . TRP A 1 71 ? 18.926 2.782 -28.260 1.00 83.88 71 TRP A CA 1
ATOM 540 C C . TRP A 1 71 ? 18.770 4.273 -27.859 1.00 83.88 71 TRP A C 1
ATOM 542 O O . TRP A 1 71 ? 18.765 4.535 -26.651 1.00 83.88 71 TRP A O 1
ATOM 552 N N . PRO A 1 72 ? 18.527 5.261 -28.760 1.00 88.25 72 PRO A N 1
ATOM 553 C CA . PRO A 1 72 ? 18.277 6.645 -28.339 1.00 88.25 72 PRO A CA 1
ATOM 554 C C . PRO A 1 72 ? 16.960 6.788 -27.563 1.00 88.25 72 PRO A C 1
ATOM 556 O O . PRO A 1 72 ? 16.865 7.559 -26.608 1.00 88.25 72 PRO A O 1
ATOM 559 N N . LEU A 1 73 ? 15.937 6.007 -27.927 1.00 89.06 73 LEU A N 1
ATOM 560 C CA . LEU A 1 73 ? 14.647 6.009 -27.234 1.00 89.06 73 LEU A CA 1
ATOM 561 C C . LEU A 1 73 ? 14.764 5.418 -25.825 1.00 89.06 73 LEU A C 1
ATOM 563 O O . LEU A 1 73 ? 14.063 5.872 -24.921 1.00 89.06 73 LEU A O 1
ATOM 567 N N . ILE A 1 74 ? 15.683 4.474 -25.602 1.00 89.31 74 ILE A N 1
ATOM 568 C CA . ILE A 1 74 ? 15.937 3.896 -24.273 1.00 89.31 74 ILE A CA 1
ATOM 569 C C . ILE A 1 74 ? 16.361 4.984 -23.283 1.00 89.31 74 ILE A C 1
ATOM 571 O O . ILE A 1 74 ? 15.827 5.038 -22.176 1.00 89.31 74 ILE A O 1
ATOM 575 N N . MET A 1 75 ? 17.241 5.906 -23.689 1.00 88.81 75 MET A N 1
ATOM 576 C CA . MET A 1 75 ? 17.678 7.015 -22.828 1.00 88.81 75 MET A CA 1
ATOM 577 C C . MET A 1 75 ? 16.523 7.930 -22.424 1.00 88.81 75 MET A C 1
ATOM 579 O O . MET A 1 75 ? 16.435 8.372 -21.276 1.00 88.81 75 MET A O 1
ATOM 583 N N . VAL A 1 76 ? 15.584 8.157 -23.341 1.00 91.00 76 VAL A N 1
ATOM 584 C CA . VAL A 1 76 ? 14.377 8.931 -23.053 1.00 91.00 76 VAL A CA 1
ATOM 585 C C . VAL A 1 76 ? 13.465 8.200 -22.068 1.00 91.00 76 VAL A C 1
ATOM 587 O O . VAL A 1 76 ? 12.955 8.823 -21.134 1.00 91.00 76 VAL A O 1
ATOM 590 N N . VAL A 1 77 ? 13.270 6.890 -22.233 1.00 91.06 77 VAL A N 1
ATOM 591 C CA . VAL A 1 77 ? 12.463 6.081 -21.305 1.00 91.06 77 VAL A CA 1
ATOM 592 C C . VAL A 1 77 ? 13.103 6.038 -19.914 1.00 91.06 77 VAL A C 1
ATOM 594 O O . VAL A 1 77 ? 12.395 6.141 -18.912 1.00 91.06 77 VAL A O 1
ATOM 597 N N . ILE A 1 78 ? 14.432 5.985 -19.824 1.00 90.12 78 ILE A N 1
ATOM 598 C CA . ILE A 1 78 ? 15.157 6.069 -18.549 1.00 90.12 78 ILE A CA 1
ATOM 599 C C . ILE A 1 78 ? 14.951 7.431 -17.880 1.00 90.12 78 ILE A C 1
ATOM 601 O O . ILE A 1 78 ? 14.677 7.494 -16.681 1.00 90.12 78 ILE A O 1
ATOM 605 N N . LEU A 1 79 ? 15.017 8.528 -18.639 1.00 90.50 79 LEU A N 1
ATOM 606 C CA . LEU A 1 79 ? 14.701 9.856 -18.111 1.00 90.50 79 LEU A CA 1
ATOM 607 C C . LEU A 1 79 ? 13.248 9.930 -17.610 1.00 90.50 79 LEU A C 1
ATOM 609 O O . LEU A 1 79 ? 12.990 10.500 -16.548 1.00 90.50 79 LEU A O 1
ATOM 613 N N . HIS A 1 80 ? 12.302 9.306 -18.319 1.00 89.31 80 HIS A N 1
ATOM 614 C CA . HIS A 1 80 ? 10.910 9.192 -17.871 1.00 89.31 80 HIS A CA 1
ATOM 615 C C . HIS A 1 80 ? 10.788 8.401 -16.576 1.00 89.31 80 HIS A C 1
ATOM 617 O O . HIS A 1 80 ? 10.068 8.822 -15.672 1.00 89.31 80 HIS A O 1
ATOM 623 N N . PHE A 1 81 ? 11.510 7.289 -16.462 1.00 90.06 81 PHE A N 1
ATOM 624 C CA . PHE A 1 81 ? 11.576 6.511 -15.235 1.00 90.06 81 PHE A CA 1
ATOM 625 C C . PHE A 1 81 ? 12.126 7.347 -14.069 1.00 90.06 81 PHE A C 1
ATOM 627 O O . PHE A 1 81 ? 11.502 7.385 -13.010 1.00 90.06 81 PHE A O 1
ATOM 634 N N . ALA A 1 82 ? 13.225 8.082 -14.264 1.00 89.06 82 ALA A N 1
ATOM 635 C CA . ALA A 1 82 ? 13.812 8.941 -13.234 1.00 89.06 82 ALA A CA 1
ATOM 636 C C . ALA A 1 82 ? 12.852 10.066 -12.795 1.00 89.06 82 ALA A C 1
ATOM 638 O O . ALA A 1 82 ? 12.686 10.333 -11.602 1.00 89.06 82 ALA A O 1
ATOM 639 N N . LEU A 1 83 ? 12.155 10.701 -13.739 1.00 88.88 83 LEU A N 1
ATOM 640 C CA . LEU A 1 83 ? 11.146 11.724 -13.446 1.00 88.88 83 LEU A CA 1
ATOM 641 C C . LEU A 1 83 ? 9.903 11.149 -12.752 1.00 88.88 83 LEU A C 1
ATOM 643 O O . LEU A 1 83 ? 9.355 11.780 -11.848 1.00 88.88 83 LEU A O 1
ATOM 647 N N . ALA A 1 84 ? 9.466 9.952 -13.151 1.00 84.81 84 ALA A N 1
ATOM 648 C CA . ALA A 1 84 ? 8.371 9.240 -12.502 1.00 84.81 84 ALA A CA 1
ATOM 649 C C . ALA A 1 84 ? 8.744 8.835 -11.071 1.00 84.81 84 ALA A C 1
ATOM 651 O O . ALA A 1 84 ? 7.921 8.948 -10.171 1.00 84.81 84 ALA A O 1
ATOM 652 N N . TYR A 1 85 ? 9.982 8.402 -10.842 1.00 86.06 85 TYR A N 1
ATOM 653 C CA . TYR A 1 85 ? 10.464 8.056 -9.511 1.00 86.06 85 TYR A CA 1
ATOM 654 C C . TYR A 1 85 ? 10.566 9.279 -8.589 1.00 86.06 85 TYR A C 1
ATOM 656 O O . TYR A 1 85 ? 10.174 9.220 -7.428 1.00 86.06 85 TYR A O 1
ATOM 664 N N . THR A 1 86 ? 11.050 10.407 -9.111 1.00 86.25 86 THR A N 1
ATOM 665 C CA . THR A 1 86 ? 11.225 11.651 -8.340 1.00 86.25 86 THR A CA 1
ATOM 666 C C . THR A 1 86 ? 9.941 12.467 -8.155 1.00 86.25 86 THR A C 1
ATOM 668 O O . THR A 1 86 ? 9.997 13.583 -7.639 1.00 86.25 86 THR A O 1
ATOM 671 N N . GLU A 1 87 ? 8.785 11.925 -8.554 1.00 82.25 87 GLU A N 1
ATOM 672 C CA . GLU A 1 87 ? 7.459 12.550 -8.434 1.00 82.25 87 GLU A CA 1
ATOM 673 C C . GLU A 1 87 ? 7.331 13.890 -9.200 1.00 82.25 87 GLU A C 1
ATOM 675 O O . GLU A 1 87 ? 6.443 14.708 -8.954 1.00 82.25 87 GLU A O 1
ATOM 680 N N . GLN A 1 88 ? 8.198 14.124 -10.194 1.00 79.81 88 GLN A N 1
ATOM 681 C CA . GLN A 1 88 ? 8.239 15.361 -10.990 1.00 79.81 88 GLN A CA 1
ATOM 682 C C . GLN A 1 88 ? 7.389 15.288 -12.269 1.00 79.81 88 GLN A C 1
ATOM 684 O O . GLN A 1 88 ? 7.650 15.976 -13.258 1.00 79.81 88 GLN A O 1
ATOM 689 N N . TRP A 1 89 ? 6.309 14.504 -12.255 1.00 67.88 89 TRP A N 1
ATOM 690 C CA . TRP A 1 89 ? 5.403 14.291 -13.396 1.00 67.88 89 TRP A CA 1
ATOM 691 C C . TRP A 1 89 ? 4.797 15.573 -13.982 1.00 67.88 89 TRP A C 1
ATOM 693 O O . TRP A 1 89 ? 4.411 15.589 -15.148 1.00 67.88 89 TRP A O 1
ATOM 703 N N . LYS A 1 90 ? 4.758 16.675 -13.224 1.00 74.50 90 LYS A N 1
ATOM 704 C CA . LYS A 1 90 ? 4.321 17.988 -13.733 1.00 74.50 90 LYS A CA 1
ATOM 705 C C . LYS A 1 90 ? 5.222 18.538 -14.851 1.00 74.50 90 LYS A C 1
ATOM 707 O O . LYS A 1 90 ? 4.795 19.403 -15.609 1.00 74.50 90 LYS A O 1
ATOM 712 N N . ILE A 1 91 ? 6.469 18.076 -14.953 1.00 76.56 91 ILE A N 1
ATOM 713 C CA . ILE A 1 91 ? 7.365 18.418 -16.068 1.00 76.56 91 ILE A CA 1
ATOM 714 C C . ILE A 1 91 ? 6.926 17.661 -17.327 1.00 76.56 91 ILE A C 1
ATOM 716 O O . ILE A 1 91 ? 6.840 18.249 -18.401 1.00 76.56 91 ILE A O 1
ATOM 720 N N . LEU A 1 92 ? 6.559 16.389 -17.167 1.00 68.06 92 LEU A N 1
ATOM 721 C CA . LEU A 1 92 ? 6.099 15.495 -18.233 1.00 68.06 92 LEU A CA 1
ATOM 722 C C . LEU A 1 92 ? 4.696 15.824 -18.756 1.00 68.06 92 LEU A C 1
ATOM 724 O O . LEU A 1 92 ? 4.377 15.492 -19.891 1.00 68.06 92 LEU A O 1
ATOM 728 N N . SER A 1 93 ? 3.859 16.513 -17.976 1.00 70.88 93 SER A N 1
ATOM 729 C CA . SER A 1 93 ? 2.545 16.968 -18.449 1.00 70.88 93 SER A CA 1
ATOM 730 C C . SER A 1 93 ? 2.620 18.166 -19.407 1.00 70.88 93 SER A C 1
ATOM 732 O O . SER A 1 93 ? 1.632 18.500 -20.062 1.00 70.88 93 SER A O 1
ATOM 734 N N . LYS A 1 94 ? 3.784 18.821 -19.531 1.00 84.50 94 LYS A N 1
ATOM 735 C CA . LYS A 1 94 ? 3.979 19.945 -20.456 1.00 84.50 94 LYS A CA 1
ATOM 736 C C . LYS A 1 94 ? 4.357 19.430 -21.845 1.00 84.50 94 LYS A C 1
ATOM 738 O O . LYS A 1 94 ? 5.464 18.936 -22.043 1.00 84.50 94 LYS A O 1
ATOM 743 N N . LYS A 1 95 ? 3.496 19.672 -22.845 1.00 82.69 95 LYS A N 1
ATOM 744 C CA . LYS A 1 95 ? 3.739 19.299 -24.259 1.00 82.69 95 LYS A CA 1
ATOM 745 C C . LYS A 1 95 ? 5.126 19.718 -24.775 1.00 82.69 95 LYS A C 1
ATOM 747 O O . LYS A 1 95 ? 5.786 18.938 -25.447 1.00 82.69 95 LYS A O 1
ATOM 752 N N . ARG A 1 96 ? 5.603 20.916 -24.412 1.00 84.56 96 ARG A N 1
ATOM 753 C CA . ARG A 1 96 ? 6.930 21.424 -24.822 1.00 84.56 96 ARG A CA 1
ATOM 754 C C . ARG A 1 96 ? 8.095 20.580 -24.288 1.00 84.56 96 ARG A C 1
ATOM 756 O O . ARG A 1 96 ? 9.070 20.390 -25.002 1.00 84.56 96 ARG A O 1
ATOM 763 N N . ALA A 1 97 ? 7.991 20.069 -23.061 1.00 82.25 97 ALA A N 1
ATOM 764 C CA . ALA A 1 97 ? 9.034 19.237 -22.464 1.00 82.25 97 ALA A CA 1
ATOM 765 C C . ALA A 1 97 ? 9.095 17.857 -23.134 1.00 82.25 97 ALA A C 1
ATOM 767 O O . ALA A 1 97 ? 10.181 17.374 -23.430 1.00 82.25 97 ALA A O 1
ATOM 768 N N . LEU A 1 98 ? 7.935 17.264 -23.446 1.00 82.06 98 LEU A N 1
ATOM 769 C CA . LEU A 1 98 ? 7.867 16.010 -24.203 1.00 82.06 98 LEU A CA 1
ATOM 770 C C . LEU A 1 98 ? 8.499 16.157 -25.591 1.00 82.06 98 LEU A C 1
ATOM 772 O O . LEU A 1 98 ? 9.312 15.324 -25.975 1.00 82.06 98 LEU A O 1
ATOM 776 N N . ILE A 1 99 ? 8.188 17.241 -26.308 1.00 86.00 99 ILE A N 1
ATOM 777 C CA . ILE A 1 99 ? 8.783 17.530 -27.621 1.00 86.00 99 ILE A CA 1
ATOM 778 C C . ILE A 1 99 ? 10.308 17.643 -27.505 1.00 86.00 99 ILE A C 1
ATOM 780 O O . ILE A 1 99 ? 11.025 16.991 -28.256 1.00 86.00 99 ILE A O 1
ATOM 784 N N . LEU A 1 100 ? 10.812 18.410 -26.533 1.00 86.31 100 LEU A N 1
ATOM 785 C CA . LEU A 1 100 ? 12.251 18.621 -26.355 1.00 86.31 100 LEU A CA 1
ATOM 786 C C . LEU A 1 100 ? 13.018 17.323 -26.050 1.00 86.31 100 LEU A C 1
ATOM 788 O O . LEU A 1 100 ? 14.164 17.182 -26.460 1.00 86.31 100 LEU A O 1
ATOM 792 N N . ILE A 1 101 ? 12.394 16.387 -25.332 1.00 85.25 101 ILE A N 1
ATOM 793 C CA . ILE A 1 101 ? 13.029 15.128 -24.935 1.00 85.25 101 ILE A CA 1
ATOM 794 C C . ILE A 1 101 ? 12.942 14.078 -26.058 1.00 85.25 101 ILE A C 1
ATOM 796 O O . ILE A 1 101 ? 13.938 13.423 -26.356 1.00 85.25 101 ILE A O 1
ATOM 800 N N . TYR A 1 102 ? 11.773 13.906 -26.685 1.00 88.94 102 TYR A N 1
ATOM 801 C CA . TYR A 1 102 ? 11.546 12.825 -27.655 1.00 88.94 102 TYR A CA 1
ATOM 802 C C . TYR A 1 102 ? 11.988 13.154 -29.079 1.00 88.94 102 TYR A C 1
ATOM 804 O O . TYR A 1 102 ? 12.418 12.246 -29.787 1.00 88.94 102 TYR A O 1
ATOM 812 N N . VAL A 1 103 ? 11.891 14.414 -29.520 1.00 91.12 103 VAL A N 1
ATOM 813 C CA . VAL A 1 103 ? 12.215 14.773 -30.911 1.00 91.12 103 VAL A CA 1
ATOM 814 C C . VAL A 1 103 ? 13.679 14.483 -31.251 1.00 91.12 103 VAL A C 1
ATOM 816 O O . VAL A 1 103 ? 13.895 13.811 -32.255 1.00 91.12 103 VAL A O 1
ATOM 819 N N . PRO A 1 104 ? 14.684 14.869 -30.435 1.00 90.25 104 PRO A N 1
ATOM 820 C CA . PRO A 1 104 ? 16.075 14.531 -30.732 1.00 90.25 104 PRO A CA 1
ATOM 821 C C . PRO A 1 104 ? 16.307 13.019 -30.829 1.00 90.25 104 PRO A C 1
ATOM 823 O O . PRO A 1 104 ? 16.924 12.559 -31.785 1.00 90.25 104 PRO A O 1
ATOM 826 N N . ALA A 1 105 ? 15.750 12.238 -29.896 1.00 89.81 105 ALA A N 1
ATOM 827 C CA . ALA A 1 105 ? 15.865 10.780 -29.917 1.00 89.81 105 ALA A CA 1
ATOM 828 C C . ALA A 1 105 ? 15.247 10.178 -31.187 1.00 89.81 105 ALA A C 1
ATOM 830 O O . ALA A 1 105 ? 15.858 9.324 -31.821 1.00 89.81 105 ALA A O 1
ATOM 831 N N . MET A 1 106 ? 14.073 10.665 -31.596 1.00 90.25 106 MET A N 1
ATOM 832 C CA . MET A 1 106 ? 13.401 10.219 -32.815 1.00 90.25 106 MET A CA 1
ATOM 833 C C . MET A 1 106 ? 14.187 10.607 -34.074 1.00 90.25 106 MET A C 1
ATOM 835 O O . MET A 1 106 ? 14.322 9.786 -34.977 1.00 90.25 106 MET A O 1
ATOM 839 N N . CYS A 1 107 ? 14.762 11.813 -34.120 1.00 89.44 107 CYS A N 1
ATOM 840 C CA . CYS A 1 107 ? 15.656 12.230 -35.199 1.00 89.44 107 CYS A CA 1
ATOM 841 C C . CYS A 1 107 ? 16.884 11.317 -35.293 1.00 89.44 107 CYS A C 1
ATOM 843 O O . CYS A 1 107 ? 17.193 10.855 -36.387 1.00 89.44 107 CYS A O 1
ATOM 845 N N . PHE A 1 108 ? 17.547 10.997 -34.176 1.00 87.62 108 PHE A N 1
ATOM 846 C CA . PHE A 1 108 ? 18.690 10.078 -34.184 1.00 87.62 108 PHE A CA 1
ATOM 847 C C . PHE A 1 108 ? 18.298 8.673 -34.642 1.00 87.62 108 PHE A C 1
ATOM 849 O O . PHE A 1 108 ? 18.972 8.116 -35.501 1.00 87.62 108 PHE A O 1
ATOM 856 N N . THR A 1 109 ? 17.178 8.130 -34.158 1.00 86.50 109 THR A N 1
ATOM 857 C CA . THR A 1 109 ? 16.647 6.842 -34.632 1.00 86.50 109 THR A CA 1
ATOM 858 C C . THR A 1 109 ? 16.385 6.871 -36.142 1.00 86.50 109 THR A C 1
ATOM 860 O O . THR A 1 109 ? 16.793 5.953 -36.844 1.00 86.50 109 THR A O 1
ATOM 863 N N . ILE A 1 110 ? 15.781 7.937 -36.681 1.00 86.81 110 ILE A N 1
ATOM 864 C CA . ILE A 1 110 ? 15.562 8.077 -38.131 1.00 86.81 110 ILE A CA 1
ATOM 865 C C . ILE A 1 110 ? 16.896 8.112 -38.883 1.00 86.81 110 ILE A C 1
ATOM 867 O O . ILE A 1 110 ? 17.034 7.408 -39.879 1.00 86.81 110 ILE A O 1
ATOM 871 N N . ILE A 1 111 ? 17.878 8.883 -38.407 1.00 83.69 111 ILE A N 1
ATOM 872 C CA . ILE A 1 111 ? 19.201 8.989 -39.039 1.00 83.69 111 ILE A CA 1
ATOM 873 C C . ILE A 1 111 ? 19.907 7.627 -39.062 1.00 83.69 111 ILE A C 1
ATOM 875 O O . ILE A 1 111 ? 20.499 7.286 -40.081 1.00 83.69 111 ILE A O 1
ATOM 879 N N . VAL A 1 112 ? 19.821 6.831 -37.992 1.00 79.25 112 VAL A N 1
ATOM 880 C CA . VAL A 1 112 ? 20.410 5.480 -37.938 1.00 79.25 112 VAL A CA 1
ATOM 881 C C . VAL A 1 112 ? 19.738 4.526 -38.939 1.00 79.25 112 VAL A C 1
ATOM 883 O O . VAL A 1 112 ? 20.411 3.694 -39.537 1.00 79.25 112 VAL A O 1
ATOM 886 N N . ILE A 1 113 ? 18.424 4.641 -39.170 1.00 81.62 113 ILE A N 1
ATOM 887 C CA . ILE A 1 113 ? 17.716 3.790 -40.148 1.00 81.62 113 ILE A CA 1
ATOM 888 C C . ILE A 1 113 ? 18.050 4.197 -41.589 1.00 81.62 113 ILE A C 1
ATOM 890 O O . ILE A 1 113 ? 18.262 3.335 -42.450 1.00 81.62 113 ILE A O 1
ATOM 894 N N . THR A 1 114 ? 18.032 5.503 -41.870 1.00 80.75 114 THR A N 1
ATOM 895 C CA . THR A 1 114 ? 18.093 6.038 -43.239 1.00 80.75 114 THR A CA 1
ATOM 896 C C . THR A 1 114 ? 19.511 6.255 -43.740 1.00 80.75 114 THR A C 1
ATOM 898 O O . THR A 1 114 ? 19.732 6.242 -44.949 1.00 80.75 114 THR A O 1
ATOM 901 N N . THR A 1 115 ? 20.478 6.430 -42.839 1.00 76.69 115 THR A N 1
ATOM 902 C CA . THR A 1 115 ? 21.863 6.739 -43.194 1.00 76.69 115 THR A CA 1
ATOM 903 C C . THR A 1 115 ? 22.845 5.800 -42.506 1.00 76.69 115 THR A C 1
ATOM 905 O O . THR A 1 115 ? 22.625 5.356 -41.386 1.00 76.69 115 THR A O 1
ATOM 908 N N . ASN A 1 116 ? 23.992 5.575 -43.143 1.00 71.12 116 ASN A N 1
ATOM 909 C CA . ASN A 1 116 ? 25.107 4.835 -42.544 1.00 71.12 116 ASN A CA 1
ATOM 910 C C . ASN A 1 116 ? 26.080 5.768 -41.790 1.00 71.12 116 ASN A C 1
ATOM 912 O O . ASN A 1 116 ? 27.222 5.401 -41.538 1.00 71.12 116 ASN A O 1
ATOM 916 N N . TYR A 1 117 ? 25.661 6.998 -41.455 1.00 65.75 117 TYR A N 1
ATOM 917 C CA . TYR A 1 117 ? 26.533 7.982 -40.798 1.00 65.75 117 TYR A CA 1
ATOM 918 C C . TYR A 1 117 ? 26.805 7.670 -39.322 1.00 65.75 117 TYR A C 1
ATOM 920 O O . TYR A 1 117 ? 27.810 8.129 -38.784 1.00 65.75 117 TYR A O 1
ATOM 928 N N . LEU A 1 118 ? 25.900 6.934 -38.671 1.00 63.88 118 LEU A N 1
ATOM 929 C CA . LEU A 1 118 ? 26.034 6.480 -37.282 1.00 63.88 118 LEU A CA 1
ATOM 930 C C . LEU A 1 118 ? 26.443 5.007 -37.172 1.00 63.88 118 LEU A C 1
ATOM 932 O O . LEU A 1 118 ? 27.094 4.628 -36.205 1.00 63.88 118 LEU A O 1
ATOM 936 N N . THR A 1 119 ? 26.080 4.192 -38.160 1.00 61.22 119 THR A N 1
ATOM 937 C CA . THR A 1 119 ? 26.471 2.785 -38.279 1.00 61.22 119 THR A CA 1
ATOM 938 C C . THR A 1 119 ? 27.366 2.641 -39.507 1.00 61.22 119 THR A C 1
ATOM 940 O O . THR A 1 119 ? 26.883 2.375 -40.611 1.00 61.22 119 THR A O 1
ATOM 943 N N . SER A 1 120 ? 28.661 2.901 -39.339 1.00 61.22 120 SER A N 1
ATOM 944 C CA . SER A 1 120 ? 29.675 2.634 -40.366 1.00 61.22 120 SER A CA 1
ATOM 945 C C . SER A 1 120 ? 29.902 1.125 -40.552 1.00 61.22 120 SER A C 1
ATOM 947 O O . SER A 1 120 ? 29.236 0.305 -39.918 1.00 61.22 120 SER A O 1
ATOM 949 N N . GLU A 1 121 ? 30.792 0.769 -41.486 1.00 68.44 121 GLU A N 1
ATOM 950 C CA . GLU A 1 121 ? 31.084 -0.606 -41.911 1.00 68.44 121 GLU A CA 1
ATOM 951 C C . GLU A 1 121 ? 31.100 -1.615 -40.756 1.00 68.44 121 GLU A C 1
ATOM 953 O O . GLU A 1 121 ? 31.788 -1.447 -39.748 1.00 68.44 121 GLU A O 1
ATOM 958 N N . ILE A 1 122 ? 30.345 -2.702 -40.927 1.00 77.19 122 ILE A N 1
ATOM 959 C CA . ILE A 1 122 ? 30.377 -3.809 -39.977 1.00 77.19 122 ILE A CA 1
ATOM 960 C C . ILE A 1 122 ? 31.641 -4.606 -40.245 1.00 77.19 122 ILE A C 1
ATOM 962 O O . ILE A 1 122 ? 31.811 -5.170 -41.330 1.00 77.19 122 ILE A O 1
ATOM 966 N N . LYS A 1 123 ? 32.505 -4.689 -39.237 1.00 81.31 123 LYS A N 1
ATOM 967 C CA . LYS A 1 123 ? 33.711 -5.507 -39.296 1.00 81.31 123 LYS A CA 1
ATOM 968 C C . LYS A 1 123 ? 33.544 -6.764 -38.464 1.00 81.31 123 LYS A C 1
ATOM 970 O O . LYS A 1 123 ? 32.913 -6.774 -37.405 1.00 81.31 123 LYS A O 1
ATOM 975 N N . GLN A 1 124 ? 34.122 -7.846 -38.970 1.00 81.88 124 GLN A N 1
ATOM 976 C CA . GLN A 1 124 ? 34.217 -9.095 -38.237 1.00 81.88 124 GLN A CA 1
ATOM 977 C C . GLN A 1 124 ? 35.457 -9.033 -37.340 1.00 81.88 124 GLN A C 1
ATOM 979 O O . GLN A 1 124 ? 36.584 -9.038 -37.829 1.00 81.88 124 GLN A O 1
ATOM 984 N N . ALA A 1 125 ? 35.241 -8.954 -36.029 1.00 83.94 125 ALA A N 1
ATOM 985 C CA . ALA A 1 125 ? 36.290 -8.988 -35.015 1.00 83.94 125 ALA A CA 1
ATOM 986 C C . ALA A 1 125 ? 36.335 -10.359 -34.318 1.00 83.94 125 ALA A C 1
ATOM 988 O O . ALA A 1 125 ? 35.466 -11.214 -34.518 1.00 83.94 125 ALA A O 1
ATOM 989 N N . TRP A 1 126 ? 37.319 -10.576 -33.439 1.00 84.06 126 TRP A N 1
ATOM 990 C CA . TRP A 1 126 ? 37.432 -11.825 -32.669 1.00 84.06 126 TRP A CA 1
ATOM 991 C C . TRP A 1 126 ? 36.278 -12.031 -31.660 1.00 84.06 126 TRP A C 1
ATOM 993 O O . TRP A 1 126 ? 36.011 -13.158 -31.243 1.00 84.06 126 TRP A O 1
ATOM 1003 N N . TRP A 1 127 ? 35.513 -10.982 -31.334 1.00 83.88 127 TRP A N 1
ATOM 1004 C CA . TRP A 1 127 ? 34.267 -11.041 -30.546 1.00 83.88 127 TRP A CA 1
ATOM 1005 C C . TRP A 1 127 ? 32.978 -11.084 -31.400 1.00 83.88 127 TRP A C 1
ATOM 1007 O O . TRP A 1 127 ? 31.875 -11.014 -30.855 1.00 83.88 127 TRP A O 1
ATOM 1017 N N . GLY A 1 128 ? 33.095 -11.271 -32.720 1.00 85.12 128 GLY A N 1
ATOM 1018 C CA . GLY A 1 128 ? 31.971 -11.394 -33.657 1.00 85.12 128 GLY A CA 1
ATOM 1019 C C . GLY A 1 128 ? 31.812 -10.175 -34.566 1.00 85.12 128 GLY A C 1
ATOM 1020 O O . GLY A 1 128 ? 32.685 -9.310 -34.626 1.00 85.12 128 GLY A O 1
ATOM 1021 N N . TRP A 1 129 ? 30.698 -10.116 -35.297 1.00 84.38 129 TRP A N 1
ATOM 1022 C CA . TRP A 1 129 ? 30.334 -8.920 -36.062 1.00 84.38 129 TRP A CA 1
ATOM 1023 C C . TRP A 1 129 ? 29.994 -7.772 -35.113 1.00 84.38 129 TRP A C 1
ATOM 1025 O O . TRP A 1 129 ? 29.220 -7.957 -34.172 1.00 84.38 129 TRP A O 1
ATOM 1035 N N . ALA A 1 130 ? 30.564 -6.598 -35.368 1.00 81.44 130 ALA A N 1
ATOM 1036 C CA . ALA A 1 130 ? 30.307 -5.391 -34.597 1.00 81.44 130 ALA A CA 1
ATOM 1037 C C . ALA A 1 130 ? 30.311 -4.152 -35.500 1.00 81.44 130 ALA A C 1
ATOM 1039 O O . ALA A 1 130 ? 30.978 -4.124 -36.537 1.00 81.44 130 ALA A O 1
ATOM 1040 N N . ASN A 1 131 ? 29.571 -3.126 -35.078 1.00 77.38 131 ASN A N 1
ATOM 1041 C CA . ASN A 1 131 ? 29.615 -1.812 -35.706 1.00 77.38 131 ASN A CA 1
ATOM 1042 C C . ASN A 1 131 ? 30.920 -1.124 -35.302 1.00 77.38 131 ASN A C 1
ATOM 1044 O O . ASN A 1 131 ? 31.170 -0.914 -34.116 1.00 77.38 131 ASN A O 1
ATOM 1048 N N . GLU A 1 132 ? 31.749 -0.759 -36.274 1.00 71.00 132 GLU A N 1
ATOM 1049 C CA . GLU A 1 132 ? 32.889 0.110 -36.009 1.00 71.00 132 GLU A CA 1
ATOM 1050 C C . GLU A 1 132 ? 32.398 1.552 -36.113 1.00 71.00 132 GLU A C 1
ATOM 1052 O O . GLU A 1 132 ? 31.905 1.952 -37.163 1.00 71.00 132 GLU A O 1
ATOM 1057 N N . SER A 1 133 ? 32.461 2.324 -35.027 1.00 65.62 133 SER A N 1
ATOM 1058 C CA . SER A 1 133 ? 32.007 3.720 -35.018 1.00 65.62 133 SER A CA 1
ATOM 1059 C C . SER A 1 133 ? 33.091 4.634 -35.585 1.00 65.62 133 SER A C 1
ATOM 1061 O O . SER A 1 133 ? 34.191 4.707 -35.038 1.00 65.62 133 SER A O 1
ATOM 1063 N N . GLN A 1 134 ? 32.795 5.346 -36.673 1.00 66.88 134 GLN A N 1
ATOM 1064 C CA . GLN A 1 134 ? 33.680 6.384 -37.198 1.00 66.88 134 GLN A CA 1
ATOM 1065 C C . GLN A 1 134 ? 33.487 7.711 -36.459 1.00 66.88 134 GLN A C 1
ATOM 1067 O O . GLN A 1 134 ? 32.375 8.104 -36.084 1.00 66.88 134 GLN A O 1
ATOM 1072 N N . PHE A 1 135 ? 34.584 8.445 -36.287 1.00 71.12 135 PHE A N 1
ATOM 1073 C CA . PHE A 1 135 ? 34.544 9.774 -35.694 1.00 71.12 135 PHE A CA 1
ATOM 1074 C C . PHE A 1 135 ? 34.141 10.816 -36.748 1.00 71.12 135 PHE A C 1
ATOM 1076 O O . PHE A 1 135 ? 34.969 11.277 -37.526 1.00 71.12 135 PHE A O 1
ATOM 1083 N N . ASN A 1 136 ? 32.858 11.184 -36.758 1.00 77.19 136 ASN A N 1
ATOM 1084 C CA . ASN A 1 136 ? 32.240 12.138 -37.679 1.00 77.19 136 ASN A CA 1
ATOM 1085 C C . ASN A 1 136 ? 31.416 13.173 -36.888 1.00 77.19 136 ASN A C 1
ATOM 1087 O O . ASN A 1 136 ? 31.066 12.959 -35.726 1.00 77.19 136 ASN A O 1
ATOM 1091 N N . ALA A 1 137 ? 31.035 14.293 -37.516 1.00 82.44 137 ALA A N 1
ATOM 1092 C CA . ALA A 1 137 ? 30.247 15.339 -36.846 1.00 82.44 137 ALA A CA 1
ATOM 1093 C C . ALA A 1 137 ? 28.929 14.802 -36.244 1.00 82.44 137 ALA A C 1
ATOM 1095 O O . ALA A 1 137 ? 28.554 15.162 -35.129 1.00 82.44 137 ALA A O 1
ATOM 1096 N N . THR A 1 138 ? 28.253 13.886 -36.942 1.00 81.56 138 THR A N 1
ATOM 1097 C CA . THR A 1 138 ? 26.995 13.271 -36.487 1.00 81.56 138 THR A CA 1
ATOM 1098 C C . THR A 1 138 ? 27.185 12.369 -35.263 1.00 81.56 138 THR A C 1
ATOM 1100 O O . THR A 1 138 ? 26.372 12.416 -34.335 1.00 81.56 138 THR A O 1
ATOM 1103 N N . THR A 1 139 ? 28.260 11.573 -35.217 1.00 79.38 139 THR A N 1
ATOM 1104 C CA . THR A 1 139 ? 28.566 10.713 -34.062 1.00 79.38 139 THR A CA 1
ATOM 1105 C C . THR A 1 139 ? 28.994 11.552 -32.857 1.00 79.38 139 THR A C 1
ATOM 1107 O O . THR A 1 139 ? 28.569 11.268 -31.738 1.00 79.38 139 THR A O 1
ATOM 1110 N N . LEU A 1 140 ? 29.704 12.666 -33.075 1.00 82.94 140 LEU A N 1
ATOM 1111 C CA . LEU A 1 140 ? 30.019 13.641 -32.027 1.00 82.94 140 LEU A CA 1
ATOM 1112 C C . LEU A 1 140 ? 28.755 14.281 -31.425 1.00 82.94 140 LEU A C 1
ATOM 1114 O O . LEU A 1 140 ? 28.594 14.280 -30.206 1.00 82.94 140 LEU A O 1
ATOM 1118 N N . ILE A 1 141 ? 27.836 14.784 -32.258 1.00 87.50 141 ILE A N 1
ATOM 1119 C CA . ILE A 1 141 ? 26.573 15.396 -31.800 1.00 87.50 141 ILE A CA 1
ATOM 1120 C C . ILE A 1 141 ? 25.743 14.394 -30.991 1.00 87.50 141 ILE A C 1
ATOM 1122 O O . ILE A 1 141 ? 25.222 14.728 -29.925 1.00 87.50 141 ILE A O 1
ATOM 1126 N N . THR A 1 142 ? 25.647 13.156 -31.473 1.00 85.19 142 THR A N 1
ATOM 1127 C CA . THR A 1 142 ? 24.868 12.105 -30.811 1.00 85.19 142 THR A CA 1
ATOM 1128 C C . THR A 1 142 ? 25.478 11.728 -29.455 1.00 85.19 142 THR A C 1
ATOM 1130 O O . THR A 1 142 ? 24.754 11.595 -28.468 1.00 85.19 142 THR A O 1
ATOM 1133 N N . ASN A 1 143 ? 26.809 11.643 -29.366 1.00 85.06 143 ASN A N 1
ATOM 1134 C CA . ASN A 1 143 ? 27.516 11.399 -28.108 1.00 85.06 143 ASN A CA 1
ATOM 1135 C C . ASN A 1 143 ? 27.358 12.559 -27.110 1.00 85.06 143 ASN A C 1
ATOM 1137 O O . ASN A 1 143 ? 27.117 12.318 -25.928 1.00 85.06 143 ASN A O 1
ATOM 1141 N N . ILE A 1 144 ? 27.429 13.818 -27.563 1.00 88.94 144 ILE A N 1
ATOM 1142 C CA . ILE A 1 144 ? 27.173 14.993 -26.709 1.00 88.94 144 ILE A CA 1
ATOM 1143 C C . ILE A 1 144 ? 25.748 14.942 -26.153 1.00 88.94 144 ILE A C 1
ATOM 1145 O O . ILE A 1 144 ? 25.536 15.151 -24.956 1.00 88.94 144 ILE A O 1
ATOM 1149 N N . TRP A 1 145 ? 24.769 14.627 -27.002 1.00 90.56 145 TRP A N 1
ATOM 1150 C CA . TRP A 1 145 ? 23.385 14.474 -26.571 1.00 90.56 145 TRP A CA 1
ATOM 1151 C C . TRP A 1 145 ? 23.230 13.347 -25.541 1.00 90.56 145 TRP A C 1
ATOM 1153 O O . TRP A 1 145 ? 22.632 13.574 -24.487 1.00 90.56 145 TRP A O 1
ATOM 1163 N N . PHE A 1 146 ? 23.829 12.179 -25.782 1.00 88.56 146 PHE A N 1
ATOM 1164 C CA . PHE A 1 146 ? 23.835 11.060 -24.837 1.00 88.56 146 PHE A CA 1
ATOM 1165 C C . PHE A 1 146 ? 24.416 11.465 -23.473 1.00 88.56 146 PHE A C 1
ATOM 1167 O O . PHE A 1 146 ? 23.763 11.286 -22.444 1.00 88.56 146 PHE A O 1
ATOM 1174 N N . ILE A 1 147 ? 25.592 12.101 -23.455 1.00 89.44 147 ILE A N 1
ATOM 1175 C CA . ILE A 1 147 ? 26.233 12.587 -22.223 1.00 89.44 147 ILE A CA 1
ATOM 1176 C C . ILE A 1 147 ? 25.329 13.600 -21.507 1.00 89.44 147 ILE A C 1
ATOM 1178 O O . ILE A 1 147 ? 25.160 13.521 -20.290 1.00 89.44 147 ILE A O 1
ATOM 1182 N N . SER A 1 148 ? 24.690 14.514 -22.244 1.00 90.75 148 SER A N 1
ATOM 1183 C CA . SER A 1 148 ? 23.768 15.494 -21.659 1.00 90.75 148 SER A CA 1
ATOM 1184 C C . SER A 1 148 ? 22.572 14.830 -20.963 1.00 90.75 148 SER A C 1
ATOM 1186 O O . SER A 1 148 ? 22.173 15.269 -19.883 1.00 90.75 148 SER A O 1
ATOM 1188 N N . MET A 1 149 ? 22.047 13.732 -21.522 1.00 89.88 149 MET A N 1
ATOM 1189 C CA . MET A 1 149 ? 20.959 12.959 -20.918 1.00 89.88 149 MET A CA 1
ATOM 1190 C C . MET A 1 149 ? 21.415 12.262 -19.636 1.00 89.88 149 MET A C 1
ATOM 1192 O O . MET A 1 149 ? 20.724 12.339 -18.621 1.00 89.88 149 MET A O 1
ATOM 1196 N N . VAL A 1 150 ? 22.599 11.643 -19.646 1.00 90.19 150 VAL A N 1
ATOM 1197 C CA . VAL A 1 150 ? 23.178 10.984 -18.463 1.00 90.19 150 VAL A CA 1
ATOM 1198 C C . VAL A 1 150 ? 23.398 11.992 -17.334 1.00 90.19 150 VAL A C 1
ATOM 1200 O O . VAL A 1 150 ? 22.990 11.748 -16.197 1.00 90.19 150 VAL A O 1
ATOM 1203 N N . VAL A 1 151 ? 23.975 13.158 -17.645 1.00 91.50 151 VAL A N 1
ATOM 1204 C CA . VAL A 1 151 ? 24.188 14.242 -16.673 1.00 91.50 151 VAL A CA 1
ATOM 1205 C C . VAL A 1 151 ? 22.857 14.764 -16.133 1.00 91.50 151 VAL A C 1
ATOM 1207 O O . VAL A 1 151 ? 22.726 14.960 -14.925 1.00 91.50 151 VAL A O 1
ATOM 1210 N N . LEU A 1 152 ? 21.847 14.941 -16.990 1.00 90.81 152 LEU A N 1
ATOM 1211 C CA . LEU A 1 152 ? 20.515 15.382 -16.578 1.00 90.81 152 LEU A CA 1
ATOM 1212 C C . LEU A 1 152 ? 19.853 14.380 -15.621 1.00 90.81 152 LEU A C 1
ATOM 1214 O O . LEU A 1 152 ? 19.352 14.781 -14.569 1.00 90.81 152 LEU A O 1
ATOM 1218 N N . ILE A 1 153 ? 19.878 13.084 -15.950 1.00 90.62 153 ILE A N 1
ATOM 12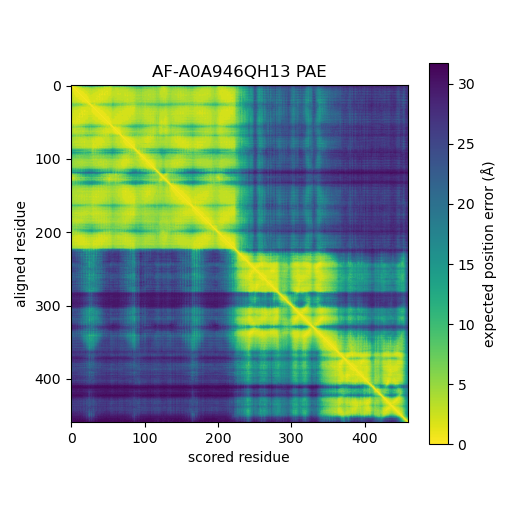19 C CA . ILE A 1 153 ? 19.345 12.013 -15.095 1.00 90.62 153 ILE A CA 1
ATOM 1220 C C . ILE A 1 153 ? 20.084 12.004 -13.753 1.00 90.62 153 ILE A C 1
ATOM 1222 O O . ILE A 1 153 ? 19.448 12.034 -12.697 1.00 90.62 153 ILE A O 1
ATOM 1226 N N . GLY A 1 154 ? 21.419 12.030 -13.782 1.00 90.69 154 GLY A N 1
ATOM 1227 C CA . GLY A 1 154 ? 22.253 12.076 -12.583 1.00 90.69 154 GLY A CA 1
ATOM 1228 C C . GLY A 1 154 ? 21.946 13.289 -11.703 1.00 90.69 154 GLY A C 1
ATOM 1229 O O . GLY A 1 154 ? 21.773 13.145 -10.494 1.00 90.69 154 GLY A O 1
ATOM 1230 N N . PHE A 1 155 ? 21.784 14.471 -12.302 1.00 91.12 155 PHE A N 1
ATOM 1231 C CA . PHE A 1 155 ? 21.439 15.703 -11.595 1.00 91.12 155 PHE A CA 1
ATOM 1232 C C . PHE A 1 155 ? 20.052 15.640 -10.943 1.00 91.12 155 PHE A C 1
ATOM 1234 O O . PHE A 1 155 ? 19.903 16.013 -9.777 1.00 91.12 155 PHE A O 1
ATOM 1241 N N . ILE A 1 156 ? 19.038 15.135 -11.657 1.00 91.31 156 ILE A N 1
ATOM 1242 C CA . ILE A 1 156 ? 17.680 14.950 -11.120 1.00 91.31 156 ILE A CA 1
ATOM 1243 C C . ILE A 1 156 ? 17.717 14.015 -9.907 1.00 91.31 156 ILE A C 1
ATOM 1245 O O . ILE A 1 156 ? 17.173 14.347 -8.848 1.00 91.31 156 ILE A O 1
ATOM 1249 N N . MET A 1 157 ? 18.404 12.878 -10.037 1.00 91.12 157 MET A N 1
ATOM 1250 C CA . MET A 1 157 ? 18.519 11.883 -8.972 1.00 91.12 157 MET A CA 1
ATOM 1251 C C . MET A 1 157 ? 19.316 12.406 -7.773 1.00 91.12 157 MET A C 1
ATOM 1253 O O . MET A 1 157 ? 18.908 12.203 -6.630 1.00 91.12 157 MET A O 1
ATOM 1257 N N . TRP A 1 158 ? 20.411 13.131 -8.007 1.00 90.81 158 TRP A N 1
ATOM 1258 C CA . TRP A 1 158 ? 21.226 13.728 -6.949 1.00 90.81 158 TRP A CA 1
ATOM 1259 C C . TRP A 1 158 ? 20.472 14.818 -6.181 1.00 90.81 158 TRP A C 1
ATOM 1261 O O . TRP A 1 158 ? 20.444 14.815 -4.947 1.00 90.81 158 TRP A O 1
ATOM 1271 N N . ARG A 1 159 ? 19.780 15.712 -6.897 1.00 92.12 159 ARG A N 1
ATOM 1272 C CA . ARG A 1 159 ? 18.930 16.743 -6.288 1.00 92.12 159 ARG A CA 1
ATOM 1273 C C . ARG A 1 159 ? 17.824 16.120 -5.436 1.00 92.12 159 ARG A C 1
ATOM 1275 O O . ARG A 1 159 ? 17.528 16.641 -4.361 1.00 92.12 159 ARG A O 1
ATOM 1282 N N . TYR A 1 160 ? 17.218 15.026 -5.897 1.00 89.62 160 TYR A N 1
ATOM 1283 C CA . TYR A 1 160 ? 16.227 14.282 -5.122 1.00 89.62 160 TYR A CA 1
ATOM 1284 C C . TYR A 1 160 ? 16.853 13.639 -3.876 1.00 89.62 160 TYR A C 1
ATOM 1286 O O . TYR A 1 160 ? 16.332 13.803 -2.776 1.00 89.62 160 TYR A O 1
ATOM 1294 N N . TYR A 1 161 ? 18.018 13.002 -4.017 1.00 90.12 161 TYR A N 1
ATOM 1295 C CA . TYR A 1 161 ? 18.752 12.373 -2.916 1.00 90.12 161 TYR A CA 1
ATOM 1296 C C . TYR A 1 161 ? 19.084 13.341 -1.768 1.00 90.12 161 TYR A C 1
ATOM 1298 O O . TYR A 1 161 ? 18.927 12.977 -0.603 1.00 90.12 161 TYR A O 1
ATOM 1306 N N . ILE A 1 162 ? 19.517 14.572 -2.073 1.00 90.50 162 ILE A N 1
ATOM 1307 C CA . ILE A 1 162 ? 19.828 15.585 -1.046 1.00 90.50 162 ILE A CA 1
ATOM 1308 C C . ILE A 1 162 ? 18.561 16.050 -0.316 1.00 90.50 162 ILE A C 1
ATOM 1310 O O . ILE A 1 162 ? 18.595 16.285 0.890 1.00 90.50 162 ILE A O 1
ATOM 1314 N N . LYS A 1 163 ? 17.443 16.201 -1.034 1.00 89.50 163 LYS A N 1
ATOM 1315 C CA . LYS A 1 163 ? 16.197 16.737 -0.465 1.00 89.50 163 LYS A CA 1
ATOM 1316 C C . LYS A 1 163 ? 15.393 15.713 0.333 1.00 89.50 163 LYS A C 1
ATOM 1318 O O . LYS A 1 163 ? 14.573 16.109 1.161 1.00 89.50 163 LYS A O 1
ATOM 1323 N N . GLN A 1 164 ? 15.586 14.422 0.077 1.00 86.81 164 GLN A N 1
ATOM 1324 C CA . GLN A 1 164 ? 14.734 13.381 0.634 1.00 86.81 164 GLN A CA 1
ATOM 1325 C C . GLN A 1 164 ? 15.093 13.052 2.090 1.00 86.81 164 GLN A C 1
ATOM 1327 O O . GLN A 1 164 ? 16.227 12.688 2.400 1.00 86.81 164 GLN A O 1
ATOM 1332 N N . LYS A 1 165 ? 14.096 13.148 2.981 1.00 84.06 165 LYS A N 1
ATOM 1333 C CA . LYS A 1 165 ? 14.224 12.785 4.405 1.00 84.06 165 LYS A CA 1
ATOM 1334 C C . LYS A 1 165 ? 13.946 11.304 4.673 1.00 84.06 165 LYS A C 1
ATOM 1336 O O . LYS A 1 165 ? 14.550 10.724 5.566 1.00 84.06 165 LYS A O 1
ATOM 1341 N N . ASP A 1 166 ? 13.052 10.703 3.891 1.00 81.31 166 ASP A N 1
ATOM 1342 C CA . ASP A 1 166 ? 12.718 9.280 3.982 1.00 81.31 166 ASP A CA 1
ATOM 1343 C C . ASP A 1 166 ? 13.936 8.419 3.611 1.00 81.31 166 ASP A C 1
ATOM 1345 O O . ASP A 1 166 ? 14.462 8.510 2.496 1.00 81.31 166 ASP A O 1
ATOM 1349 N N . HIS A 1 167 ? 14.373 7.585 4.557 1.00 81.62 167 HIS A N 1
ATOM 1350 C CA . HIS A 1 167 ? 15.547 6.730 4.419 1.00 81.62 167 HIS A CA 1
ATOM 1351 C C . HIS A 1 167 ? 15.418 5.742 3.248 1.00 81.62 167 HIS A C 1
ATOM 1353 O O . HIS A 1 167 ? 16.364 5.572 2.476 1.00 81.62 167 HIS A O 1
ATOM 1359 N N . ALA A 1 168 ? 14.245 5.132 3.060 1.00 81.69 168 ALA A N 1
ATOM 1360 C CA . ALA A 1 168 ? 14.012 4.156 2.003 1.00 81.69 168 ALA A CA 1
ATOM 1361 C C . ALA A 1 168 ? 14.029 4.819 0.618 1.00 81.69 168 ALA A C 1
ATOM 1363 O O . ALA A 1 168 ? 14.773 4.384 -0.266 1.00 81.69 168 ALA A O 1
ATOM 1364 N N . LYS A 1 169 ? 13.299 5.931 0.444 1.00 83.69 169 LYS A N 1
ATOM 1365 C CA . LYS A 1 169 ? 13.282 6.685 -0.827 1.00 83.69 169 LYS A CA 1
ATOM 1366 C C . LYS A 1 169 ? 14.658 7.270 -1.173 1.00 83.69 169 LYS A C 1
ATOM 1368 O O . LYS A 1 169 ? 15.051 7.288 -2.344 1.00 83.69 169 LYS A O 1
ATOM 1373 N N . LYS A 1 170 ? 15.413 7.725 -0.167 1.00 87.75 170 LYS A N 1
ATOM 1374 C CA . LYS A 1 170 ? 16.774 8.254 -0.332 1.00 87.75 170 LYS A CA 1
ATOM 1375 C C . LYS A 1 170 ? 17.747 7.176 -0.802 1.00 87.75 170 LYS A C 1
ATOM 1377 O O . LYS A 1 170 ? 18.467 7.380 -1.779 1.00 87.75 170 LYS A O 1
ATOM 1382 N N . HIS A 1 171 ? 17.765 6.018 -0.145 1.00 86.25 171 HIS A N 1
ATOM 1383 C CA . HIS A 1 171 ? 18.650 4.932 -0.556 1.00 86.25 171 HIS A CA 1
ATOM 1384 C C . HIS A 1 171 ? 18.266 4.372 -1.924 1.00 86.25 171 HIS A C 1
ATOM 1386 O O . HIS A 1 171 ? 19.150 4.209 -2.760 1.00 86.25 171 HIS A O 1
ATOM 1392 N N . LEU A 1 172 ? 16.980 4.180 -2.217 1.00 87.94 172 LEU A N 1
ATOM 1393 C CA . LEU A 1 172 ? 16.541 3.739 -3.541 1.00 87.94 172 LEU A CA 1
ATOM 1394 C C . LEU A 1 172 ? 16.954 4.719 -4.658 1.00 87.94 172 LEU A C 1
ATOM 1396 O O . LEU A 1 172 ? 17.433 4.280 -5.703 1.00 87.94 172 LEU A O 1
ATOM 1400 N N . ALA A 1 173 ? 16.906 6.036 -4.418 1.00 89.19 173 ALA A N 1
ATOM 1401 C CA . ALA A 1 173 ? 17.459 7.026 -5.351 1.00 89.19 173 ALA A CA 1
ATOM 1402 C C . ALA A 1 173 ? 18.957 6.817 -5.629 1.00 89.19 173 ALA A C 1
ATOM 1404 O O . ALA A 1 173 ? 19.396 6.954 -6.770 1.00 89.19 173 ALA A O 1
ATOM 1405 N N . LYS A 1 174 ? 19.741 6.458 -4.605 1.00 89.75 174 LYS A N 1
ATOM 1406 C CA . LYS A 1 174 ? 21.168 6.141 -4.757 1.00 89.75 174 LYS A CA 1
ATOM 1407 C C . LYS A 1 174 ? 21.379 4.899 -5.631 1.00 89.75 174 LYS A C 1
ATOM 1409 O O . LYS A 1 174 ? 22.235 4.935 -6.509 1.00 89.75 174 LYS A O 1
ATOM 1414 N N . TYR A 1 175 ? 20.601 3.832 -5.427 1.00 90.69 175 TYR A N 1
ATOM 1415 C CA . TYR A 1 175 ? 20.675 2.624 -6.265 1.00 90.69 175 TYR A CA 1
ATOM 1416 C C . TYR A 1 175 ? 20.339 2.924 -7.726 1.00 90.69 175 TYR A C 1
ATOM 1418 O O . TYR A 1 175 ? 21.069 2.496 -8.616 1.00 90.69 175 TYR A O 1
ATOM 1426 N N . ILE A 1 176 ? 19.293 3.719 -7.965 1.00 90.38 176 ILE A N 1
ATOM 1427 C CA . ILE A 1 176 ? 18.911 4.177 -9.305 1.00 90.38 176 ILE A CA 1
ATOM 1428 C C . ILE A 1 176 ? 20.035 4.993 -9.954 1.00 90.38 176 ILE A C 1
ATOM 1430 O O . ILE A 1 176 ? 20.414 4.719 -11.089 1.00 90.38 176 ILE A O 1
ATOM 1434 N N . ALA A 1 177 ? 20.617 5.955 -9.234 1.00 90.00 177 ALA A N 1
ATOM 1435 C CA . ALA A 1 177 ? 21.709 6.770 -9.759 1.00 90.00 177 ALA A CA 1
ATOM 1436 C C . ALA A 1 177 ? 22.940 5.924 -10.127 1.00 90.00 177 ALA A C 1
ATOM 1438 O O . ALA A 1 177 ? 23.483 6.067 -11.216 1.00 90.00 177 ALA A O 1
ATOM 1439 N N . ILE A 1 178 ? 23.364 5.010 -9.250 1.00 90.44 178 ILE A N 1
ATOM 1440 C CA . ILE A 1 178 ? 24.520 4.135 -9.502 1.00 90.44 178 ILE A CA 1
ATOM 1441 C C . ILE A 1 178 ? 24.244 3.187 -10.674 1.00 90.44 178 ILE A C 1
ATOM 1443 O O . ILE A 1 178 ? 25.084 3.054 -11.565 1.00 90.44 178 ILE A O 1
ATOM 1447 N N . GLY A 1 179 ? 23.060 2.569 -10.688 1.00 90.19 179 GLY A N 1
ATOM 1448 C CA . GLY A 1 179 ? 22.645 1.625 -11.722 1.00 90.19 179 GLY A CA 1
ATOM 1449 C C . GLY A 1 179 ? 22.548 2.241 -13.117 1.00 90.19 179 GLY A C 1
ATOM 1450 O O . GLY A 1 179 ? 22.636 1.505 -14.092 1.00 90.19 179 GLY A O 1
ATOM 1451 N N . TYR A 1 180 ? 22.431 3.568 -13.222 1.00 88.94 180 TYR A N 1
ATOM 1452 C CA . TYR A 1 180 ? 22.458 4.285 -14.498 1.00 88.94 180 TYR A CA 1
ATOM 1453 C C . TYR A 1 180 ? 23.818 4.875 -14.861 1.00 88.94 180 TYR A C 1
ATOM 1455 O O . TYR A 1 180 ? 24.225 4.806 -16.023 1.00 88.94 180 TYR A O 1
ATOM 1463 N N . THR A 1 181 ? 24.552 5.423 -13.895 1.00 88.06 181 THR A N 1
ATOM 1464 C CA . THR A 1 181 ? 25.833 6.081 -14.176 1.00 88.06 181 THR A CA 1
ATOM 1465 C C . THR A 1 181 ? 26.909 5.082 -14.598 1.00 88.06 181 THR A C 1
ATOM 1467 O O . THR A 1 181 ? 27.617 5.340 -15.567 1.00 88.06 181 THR A O 1
ATOM 1470 N N . ILE A 1 182 ? 27.024 3.929 -13.923 1.00 89.62 182 ILE A N 1
ATOM 1471 C CA . ILE A 1 182 ? 28.081 2.947 -14.228 1.00 89.62 182 ILE A CA 1
ATOM 1472 C C . ILE A 1 182 ? 27.954 2.403 -15.664 1.00 89.62 182 ILE A C 1
ATOM 1474 O O . ILE A 1 182 ? 28.937 2.485 -16.402 1.00 89.62 182 ILE A O 1
ATOM 1478 N N . PRO A 1 183 ? 26.782 1.920 -16.125 1.00 91.00 183 PRO A N 1
ATOM 1479 C CA . PRO A 1 183 ? 26.641 1.453 -17.507 1.00 91.00 183 PRO A CA 1
ATOM 1480 C C . PRO A 1 183 ? 26.857 2.549 -18.548 1.00 91.00 183 PRO A C 1
ATOM 1482 O O . PRO A 1 183 ? 27.414 2.292 -19.612 1.00 91.00 183 PRO A O 1
ATOM 1485 N N . SER A 1 184 ? 26.468 3.784 -18.228 1.00 88.75 184 SER A N 1
ATOM 1486 C CA . SER A 1 184 ? 26.679 4.928 -19.118 1.00 88.75 184 SER A CA 1
ATOM 1487 C C . SER A 1 184 ? 28.164 5.251 -19.306 1.00 88.75 184 SER A C 1
ATOM 1489 O O . SER A 1 184 ? 28.574 5.594 -20.411 1.00 88.75 184 SER A O 1
ATOM 1491 N N . LEU A 1 185 ? 28.989 5.096 -18.261 1.00 89.25 185 LEU A N 1
ATOM 1492 C CA . LEU A 1 185 ? 30.445 5.239 -18.367 1.00 89.25 185 LEU A CA 1
ATOM 1493 C C . LEU A 1 185 ? 31.059 4.151 -19.258 1.00 89.25 185 LEU A C 1
ATOM 1495 O O . LEU A 1 185 ? 31.941 4.453 -20.057 1.00 89.25 185 LEU A O 1
ATOM 1499 N N . VAL A 1 186 ? 30.562 2.911 -19.176 1.00 89.50 186 VAL A N 1
ATOM 1500 C CA . VAL A 1 186 ? 30.974 1.820 -20.080 1.00 89.50 186 VAL A CA 1
ATOM 1501 C C . VAL A 1 186 ? 30.596 2.136 -21.531 1.00 89.50 186 VAL A C 1
ATOM 1503 O O . VAL A 1 186 ? 31.422 1.962 -22.427 1.00 89.50 186 VAL A O 1
ATOM 1506 N N . GLY A 1 187 ? 29.394 2.673 -21.760 1.00 85.31 187 GLY A N 1
ATOM 1507 C CA . GLY A 1 187 ? 28.961 3.148 -23.079 1.00 85.31 187 GLY A CA 1
ATOM 1508 C C . GLY A 1 187 ? 29.808 4.298 -23.623 1.00 85.31 187 GLY A C 1
ATOM 1509 O O . GLY A 1 187 ? 30.131 4.333 -24.803 1.00 85.31 187 GLY A O 1
ATOM 1510 N N . MET A 1 188 ? 30.248 5.218 -22.763 1.00 83.75 188 MET A N 1
ATOM 1511 C CA . MET A 1 188 ? 31.147 6.303 -23.166 1.00 83.75 188 MET A CA 1
ATOM 1512 C C . MET A 1 188 ? 32.559 5.791 -23.490 1.00 83.75 188 MET A C 1
ATOM 1514 O O . MET A 1 188 ? 33.180 6.244 -24.452 1.00 83.75 188 MET A O 1
ATOM 1518 N N . LEU A 1 189 ? 33.066 4.827 -22.719 1.00 84.56 189 LEU A N 1
ATOM 1519 C CA . LEU A 1 189 ? 34.354 4.188 -22.987 1.00 84.56 189 LEU A CA 1
ATOM 1520 C C . LEU A 1 189 ? 34.351 3.509 -24.364 1.00 84.56 189 LEU A C 1
ATOM 1522 O O . LEU A 1 189 ? 35.259 3.732 -25.162 1.00 84.56 189 LEU A O 1
ATOM 1526 N N . THR A 1 190 ? 33.310 2.733 -24.660 1.00 80.19 190 THR A N 1
ATOM 1527 C CA . THR A 1 190 ? 33.158 1.983 -25.919 1.00 80.19 190 THR A CA 1
ATOM 1528 C C . THR A 1 190 ? 32.807 2.875 -27.109 1.00 80.19 190 THR A C 1
ATOM 1530 O O . THR A 1 190 ? 33.455 2.778 -28.145 1.00 80.19 190 THR A O 1
ATOM 1533 N N . GLY A 1 191 ? 31.845 3.788 -26.967 1.00 76.38 191 GLY A N 1
ATOM 1534 C CA . GLY A 1 191 ? 31.334 4.608 -28.070 1.00 76.38 191 GLY A CA 1
ATOM 1535 C C . GLY A 1 191 ? 32.138 5.873 -28.394 1.00 76.38 191 GLY A C 1
ATOM 1536 O O . GLY A 1 191 ? 32.010 6.396 -29.503 1.00 76.38 191 GLY A O 1
ATOM 1537 N N . LEU A 1 192 ? 32.954 6.380 -27.459 1.00 78.94 192 LEU A N 1
ATOM 1538 C CA . LEU A 1 192 ? 33.719 7.624 -27.635 1.00 78.94 192 LEU A CA 1
ATOM 1539 C C . LEU A 1 192 ? 35.232 7.421 -27.508 1.00 78.94 192 LEU A C 1
ATOM 1541 O O . LEU A 1 192 ? 35.975 7.890 -28.367 1.00 78.94 192 LEU A O 1
ATOM 1545 N N . LEU A 1 193 ? 35.703 6.731 -26.464 1.00 79.25 193 LEU A N 1
ATOM 1546 C CA . LEU A 1 193 ? 37.145 6.618 -26.205 1.00 79.25 193 LEU A CA 1
ATOM 1547 C C . LEU A 1 193 ? 37.841 5.578 -27.090 1.00 79.25 193 LEU A C 1
ATOM 1549 O O . LEU A 1 193 ? 38.943 5.842 -27.562 1.00 79.25 193 LEU A O 1
ATOM 1553 N N . SER A 1 194 ? 37.210 4.432 -27.361 1.00 78.81 194 SER A N 1
ATOM 1554 C CA . SER A 1 194 ? 37.788 3.406 -28.246 1.00 78.81 194 SER A CA 1
ATOM 1555 C C . SER A 1 194 ? 38.051 3.922 -29.671 1.00 78.81 194 SER A C 1
ATOM 1557 O O . SER A 1 194 ? 39.191 3.776 -30.123 1.00 78.81 194 SER A O 1
ATOM 1559 N N . PRO A 1 195 ? 37.097 4.598 -30.351 1.00 75.38 195 PRO A N 1
ATOM 1560 C CA . PRO A 1 195 ? 37.350 5.186 -31.667 1.00 75.38 195 PRO A CA 1
ATOM 1561 C C . PRO A 1 195 ? 38.431 6.271 -31.634 1.00 75.38 195 PRO A C 1
ATOM 1563 O O . PRO A 1 195 ? 39.282 6.320 -32.517 1.00 75.38 195 PRO A O 1
ATOM 1566 N N . LEU A 1 196 ? 38.437 7.116 -30.594 1.00 77.88 196 LEU A N 1
ATOM 1567 C CA . LEU A 1 196 ? 39.407 8.206 -30.452 1.00 77.88 196 LEU A CA 1
ATOM 1568 C C . LEU A 1 196 ? 40.846 7.697 -30.274 1.00 77.88 196 LEU A C 1
ATOM 1570 O O . LEU A 1 196 ? 41.782 8.295 -30.795 1.00 77.88 196 LEU A O 1
ATOM 1574 N N . LEU A 1 197 ? 41.021 6.599 -29.537 1.00 81.81 197 LEU A N 1
ATOM 1575 C CA . LEU A 1 197 ? 42.326 5.994 -29.261 1.00 81.81 197 LEU A CA 1
ATOM 1576 C C . LEU A 1 197 ? 42.723 4.931 -30.294 1.00 81.81 197 LEU A C 1
ATOM 1578 O O . LEU A 1 197 ? 43.794 4.343 -30.172 1.00 81.81 197 LEU A O 1
ATOM 1582 N N . SER A 1 198 ? 41.875 4.667 -31.297 1.00 78.88 198 SER A N 1
ATOM 1583 C CA . SER A 1 198 ? 42.049 3.566 -32.258 1.00 78.88 198 SER A CA 1
ATOM 1584 C C . SER A 1 198 ? 42.254 2.197 -31.581 1.00 78.88 198 SER A C 1
ATOM 1586 O O . SER A 1 198 ? 42.940 1.324 -32.110 1.00 78.88 198 SER A O 1
ATOM 1588 N N . ILE A 1 199 ? 41.664 2.001 -30.394 1.00 80.38 199 ILE A N 1
ATOM 1589 C CA . ILE A 1 199 ? 41.748 0.750 -29.630 1.00 80.38 199 ILE A CA 1
ATOM 1590 C C . ILE A 1 199 ? 40.533 -0.107 -29.964 1.00 80.38 199 ILE A C 1
ATOM 1592 O O . ILE A 1 199 ? 39.393 0.295 -29.741 1.00 80.38 199 ILE A O 1
ATOM 1596 N N . GLN A 1 200 ? 40.778 -1.321 -30.444 1.00 77.69 200 GLN A N 1
ATOM 1597 C CA . GLN A 1 200 ? 39.745 -2.318 -30.700 1.00 77.69 200 GLN A CA 1
ATOM 1598 C C . GLN A 1 200 ? 39.318 -3.005 -29.396 1.00 77.69 200 GLN A C 1
ATOM 1600 O O . GLN A 1 200 ? 40.094 -3.754 -28.804 1.00 77.69 200 GLN A O 1
ATOM 1605 N N . MET A 1 201 ? 38.076 -2.779 -28.958 1.00 82.06 201 MET A N 1
ATOM 1606 C CA . MET A 1 201 ? 37.505 -3.450 -27.787 1.00 82.06 201 MET A CA 1
ATOM 1607 C C . MET A 1 201 ? 36.031 -3.822 -27.994 1.00 82.06 201 MET A C 1
ATOM 1609 O O . MET A 1 201 ? 35.322 -3.114 -28.711 1.00 82.06 201 MET A O 1
ATOM 1613 N N . PRO A 1 202 ? 35.559 -4.924 -27.383 1.00 82.12 202 PRO A N 1
ATOM 1614 C CA . PRO A 1 202 ? 34.170 -5.342 -27.504 1.00 82.12 202 PRO A CA 1
ATOM 1615 C C . PRO A 1 202 ? 33.242 -4.343 -26.814 1.00 82.12 202 PRO A C 1
ATOM 1617 O O . PRO A 1 202 ? 33.501 -3.917 -25.686 1.00 82.12 202 PRO A O 1
ATOM 1620 N N . ASP A 1 203 ? 32.121 -4.024 -27.461 1.00 82.25 203 ASP A N 1
ATOM 1621 C CA . ASP A 1 203 ? 31.059 -3.278 -26.800 1.00 82.25 203 ASP A CA 1
ATOM 1622 C C . ASP A 1 203 ? 30.473 -4.136 -25.663 1.00 82.25 203 ASP A C 1
ATOM 1624 O O . ASP A 1 203 ? 30.092 -5.294 -25.852 1.00 82.25 203 ASP A O 1
ATOM 1628 N N . MET A 1 204 ? 30.470 -3.597 -24.447 1.00 85.88 204 MET A N 1
ATOM 1629 C CA . MET A 1 204 ? 29.892 -4.242 -23.264 1.00 85.88 204 MET A CA 1
ATOM 1630 C C . MET A 1 204 ? 28.780 -3.397 -22.646 1.00 85.88 204 MET A C 1
ATOM 1632 O O . MET A 1 204 ? 28.367 -3.641 -21.510 1.00 85.88 204 MET A O 1
ATOM 1636 N N . THR A 1 205 ? 28.281 -2.407 -23.388 1.00 87.25 205 THR A N 1
ATOM 1637 C CA . THR A 1 205 ? 27.257 -1.467 -22.937 1.00 87.25 205 THR A CA 1
ATOM 1638 C C . THR A 1 205 ? 26.017 -2.220 -22.480 1.00 87.25 205 THR A C 1
ATOM 1640 O O . THR A 1 205 ? 25.592 -2.060 -21.337 1.00 87.25 205 THR A O 1
ATOM 1643 N N . VAL A 1 206 ? 25.478 -3.121 -23.302 1.00 87.44 206 VAL A N 1
ATOM 1644 C CA . VAL A 1 206 ? 24.246 -3.855 -22.974 1.00 87.44 206 VAL A CA 1
ATOM 1645 C C . VAL A 1 206 ? 24.406 -4.752 -21.740 1.00 87.44 206 VAL A C 1
ATOM 1647 O O . VAL A 1 206 ? 23.528 -4.805 -20.869 1.00 87.44 206 VAL A O 1
ATOM 1650 N N . SER A 1 207 ? 25.558 -5.409 -21.607 1.00 89.81 207 SER A N 1
ATOM 1651 C CA . SER A 1 207 ? 25.882 -6.225 -20.434 1.00 89.81 207 SER A CA 1
ATOM 1652 C C . SER A 1 207 ? 25.980 -5.377 -19.168 1.00 89.81 207 SER A C 1
ATOM 1654 O O . SER A 1 207 ? 25.379 -5.721 -18.149 1.00 89.81 207 SER A O 1
ATOM 1656 N N . ALA A 1 208 ? 26.654 -4.227 -19.241 1.00 92.44 208 ALA A N 1
ATOM 1657 C CA . ALA A 1 208 ? 26.737 -3.287 -18.131 1.00 92.44 208 ALA A CA 1
ATOM 1658 C C . ALA A 1 208 ? 25.346 -2.774 -17.734 1.00 92.44 208 ALA A C 1
ATOM 1660 O O . ALA A 1 208 ? 25.006 -2.761 -16.552 1.00 92.44 208 ALA A O 1
ATOM 1661 N N . TRP A 1 209 ? 24.505 -2.437 -18.714 1.00 91.56 209 TRP A N 1
ATOM 1662 C CA . TRP A 1 209 ? 23.120 -2.021 -18.501 1.00 91.56 209 TRP A CA 1
ATOM 1663 C C . TRP A 1 209 ? 22.313 -3.105 -17.782 1.00 91.56 209 TRP A C 1
ATOM 1665 O O . TRP A 1 209 ? 21.594 -2.798 -16.833 1.00 91.56 209 TRP A O 1
ATOM 1675 N N . THR A 1 210 ? 22.478 -4.376 -18.152 1.00 92.69 210 THR A N 1
ATOM 1676 C CA . THR A 1 210 ? 21.820 -5.508 -17.475 1.00 92.69 210 THR A CA 1
ATOM 1677 C C . THR A 1 210 ? 22.199 -5.577 -15.993 1.00 92.69 210 THR A C 1
ATOM 1679 O O . THR A 1 210 ? 21.325 -5.695 -15.131 1.00 92.69 210 THR A O 1
ATOM 1682 N N . VAL A 1 211 ? 23.492 -5.447 -15.679 1.00 93.69 211 VAL A N 1
ATOM 1683 C CA . VAL A 1 211 ? 23.991 -5.418 -14.292 1.00 93.69 211 VAL A CA 1
ATOM 1684 C C . VAL A 1 211 ? 23.447 -4.201 -13.538 1.00 93.69 211 VAL A C 1
ATOM 1686 O O . VAL A 1 211 ? 23.005 -4.328 -12.396 1.00 93.69 211 VAL A O 1
ATOM 1689 N N . GLY A 1 212 ? 23.399 -3.036 -14.189 1.00 93.06 212 GLY A N 1
ATOM 1690 C CA . GLY A 1 212 ? 22.753 -1.838 -13.655 1.00 93.06 212 GLY A CA 1
ATOM 1691 C C . GLY A 1 212 ? 21.277 -2.075 -13.327 1.00 93.06 212 GLY A C 1
ATOM 1692 O O . GLY A 1 212 ? 20.830 -1.755 -12.228 1.00 93.06 212 GLY A O 1
ATOM 1693 N N . GLY A 1 213 ? 20.537 -2.727 -14.226 1.00 92.56 213 GLY A N 1
ATOM 1694 C CA . GLY A 1 213 ? 19.144 -3.125 -14.023 1.00 92.56 213 GLY A CA 1
ATOM 1695 C C . GLY A 1 213 ? 18.955 -4.054 -12.821 1.00 92.56 213 GLY A C 1
ATOM 1696 O O . GLY A 1 213 ? 18.078 -3.803 -11.997 1.00 92.56 213 GLY A O 1
ATOM 1697 N N . LEU A 1 214 ? 19.812 -5.068 -12.656 1.00 93.25 214 LEU A N 1
ATOM 1698 C CA . LEU A 1 214 ? 19.812 -5.940 -11.471 1.00 93.25 214 LEU A CA 1
ATOM 1699 C C . LEU A 1 214 ? 20.034 -5.147 -10.177 1.00 93.25 214 LEU A C 1
ATOM 1701 O O . LEU A 1 214 ? 19.364 -5.390 -9.172 1.00 93.25 214 LEU A O 1
ATOM 1705 N N . PHE A 1 215 ? 20.943 -4.173 -10.202 1.00 91.88 215 PHE A N 1
ATOM 1706 C CA . PHE A 1 215 ? 21.244 -3.331 -9.047 1.00 91.88 215 PHE A CA 1
ATOM 1707 C C . PHE A 1 215 ? 20.068 -2.418 -8.667 1.00 91.88 215 PHE A C 1
ATOM 1709 O O . PHE A 1 215 ? 19.743 -2.271 -7.485 1.00 91.88 215 PHE A O 1
ATOM 1716 N N . ILE A 1 216 ? 19.389 -1.845 -9.667 1.00 91.38 216 ILE A N 1
ATOM 1717 C CA . ILE A 1 216 ? 18.172 -1.049 -9.467 1.00 91.38 216 ILE A CA 1
ATOM 1718 C C . ILE A 1 216 ? 17.052 -1.928 -8.919 1.00 91.38 216 ILE A C 1
ATOM 1720 O O . ILE A 1 216 ? 16.421 -1.560 -7.929 1.00 91.38 216 ILE A O 1
ATOM 1724 N N . TRP A 1 217 ? 16.840 -3.101 -9.515 1.00 91.12 217 TRP A N 1
ATOM 1725 C CA . TRP A 1 217 ? 15.843 -4.065 -9.064 1.00 91.12 217 TRP A CA 1
ATOM 1726 C C . TRP A 1 217 ? 16.071 -4.489 -7.609 1.00 91.12 217 TRP A C 1
ATOM 1728 O O . TRP A 1 217 ? 15.132 -4.453 -6.816 1.00 91.12 217 TRP A O 1
ATOM 1738 N N . TYR A 1 218 ? 17.313 -4.798 -7.224 1.00 90.44 218 TYR A N 1
ATOM 1739 C CA . TYR A 1 218 ? 17.664 -5.111 -5.837 1.00 90.44 218 TYR A CA 1
ATOM 1740 C C . TYR A 1 218 ? 17.302 -3.963 -4.887 1.00 90.44 218 TYR A C 1
ATOM 1742 O O . TYR A 1 218 ? 16.699 -4.190 -3.838 1.00 90.44 218 TYR A O 1
ATOM 1750 N N . GLY A 1 219 ? 17.617 -2.720 -5.267 1.00 87.75 219 GLY A N 1
ATOM 1751 C CA . GLY A 1 219 ? 17.202 -1.538 -4.515 1.00 87.75 219 GLY A CA 1
ATOM 1752 C C . GLY A 1 219 ? 15.678 -1.438 -4.397 1.00 87.75 219 GLY A C 1
ATOM 1753 O O . GLY A 1 219 ? 15.156 -1.213 -3.306 1.00 87.75 219 GLY A O 1
ATOM 1754 N N . MET A 1 220 ? 14.951 -1.633 -5.501 1.00 85.75 220 MET A N 1
ATOM 1755 C CA . MET A 1 220 ? 13.487 -1.582 -5.519 1.00 85.75 220 MET A CA 1
ATOM 1756 C C . MET A 1 220 ? 12.880 -2.640 -4.599 1.00 85.75 220 MET A C 1
ATOM 1758 O O . MET A 1 220 ? 12.008 -2.307 -3.804 1.00 85.75 220 MET A O 1
ATOM 1762 N N . TRP A 1 221 ? 13.357 -3.882 -4.663 1.00 85.25 221 TRP A N 1
ATOM 1763 C CA . TRP A 1 221 ? 12.900 -4.975 -3.807 1.00 85.25 221 TRP A CA 1
ATOM 1764 C C . TRP A 1 221 ? 13.201 -4.702 -2.326 1.00 85.25 221 TRP A C 1
ATOM 1766 O O . TRP A 1 221 ? 12.296 -4.730 -1.494 1.00 85.25 221 TRP A O 1
ATOM 1776 N N . LYS A 1 222 ? 14.447 -4.334 -2.002 1.00 83.31 222 LYS A N 1
ATOM 1777 C CA . LYS A 1 222 ? 14.901 -4.103 -0.624 1.00 83.31 222 LYS A CA 1
ATOM 1778 C C . LYS A 1 222 ? 14.196 -2.934 0.059 1.00 83.31 222 LYS A C 1
ATOM 1780 O O . LYS A 1 222 ? 13.877 -3.034 1.237 1.00 83.31 222 LYS A O 1
ATOM 1785 N N . TYR A 1 223 ? 13.978 -1.821 -0.644 1.00 76.81 223 TYR A N 1
ATOM 1786 C CA . TYR A 1 223 ? 13.456 -0.592 -0.031 1.00 76.81 223 TYR A CA 1
ATOM 1787 C C . TYR A 1 223 ? 11.945 -0.387 -0.210 1.00 76.81 223 TYR A C 1
ATOM 1789 O O . TYR A 1 223 ? 11.379 0.427 0.514 1.00 76.81 223 TYR A O 1
ATOM 1797 N N . ARG A 1 224 ? 11.260 -1.140 -1.089 1.00 65.75 224 ARG A N 1
ATOM 1798 C CA . ARG A 1 224 ? 9.781 -1.165 -1.127 1.00 65.75 224 ARG A CA 1
ATOM 1799 C C . ARG A 1 224 ? 9.145 -2.038 -0.054 1.00 65.75 224 ARG A C 1
ATOM 1801 O O . ARG A 1 224 ? 7.992 -1.800 0.280 1.00 65.75 224 ARG A O 1
ATOM 1808 N N . LEU A 1 225 ? 9.888 -2.983 0.522 1.00 53.38 225 LEU A N 1
ATOM 1809 C CA . LEU A 1 225 ? 9.452 -3.753 1.695 1.00 53.38 225 LEU A CA 1
ATOM 1810 C C . LEU A 1 225 ? 9.114 -2.863 2.909 1.00 53.38 225 LEU A C 1
ATOM 1812 O O . LEU A 1 225 ? 8.388 -3.300 3.792 1.00 53.38 225 LEU A O 1
ATOM 1816 N N . PHE A 1 226 ? 9.603 -1.616 2.946 1.00 51.88 226 PHE A N 1
ATOM 1817 C CA . PHE A 1 226 ? 9.493 -0.729 4.111 1.00 51.88 226 PHE A CA 1
ATOM 1818 C C . PHE A 1 226 ? 8.517 0.444 3.953 1.00 51.88 226 PHE A C 1
ATOM 1820 O O . PHE A 1 226 ? 8.287 1.166 4.920 1.00 51.88 226 PHE A O 1
ATOM 1827 N N . THR A 1 227 ? 7.931 0.661 2.774 1.00 53.72 227 THR A N 1
ATOM 1828 C CA . THR A 1 227 ? 6.935 1.726 2.578 1.00 53.72 227 THR A CA 1
ATOM 1829 C C . THR A 1 227 ? 5.548 1.106 2.506 1.00 53.72 227 THR A C 1
ATOM 1831 O O . THR A 1 227 ? 5.135 0.656 1.437 1.00 53.72 227 THR A O 1
ATOM 1834 N N . VAL A 1 228 ? 4.824 1.077 3.628 1.00 54.75 228 VAL A N 1
ATOM 1835 C CA . VAL A 1 228 ? 3.385 0.789 3.593 1.00 54.75 228 VAL A CA 1
ATOM 1836 C C . VAL A 1 228 ? 2.740 1.906 2.775 1.00 54.75 228 VAL A C 1
ATOM 1838 O O . VAL A 1 228 ? 2.769 3.073 3.166 1.00 54.75 228 VAL A O 1
ATOM 1841 N N . GLU A 1 229 ? 2.244 1.574 1.586 1.00 58.28 229 GLU A N 1
ATOM 1842 C CA . GLU A 1 229 ? 1.552 2.543 0.743 1.00 58.28 229 GLU A CA 1
ATOM 1843 C C . GLU A 1 229 ? 0.273 2.975 1.483 1.00 58.28 229 GLU A C 1
ATOM 1845 O O . GLU A 1 229 ? -0.444 2.100 1.977 1.00 58.28 229 GLU A O 1
ATOM 1850 N N . PRO A 1 230 ? -0.035 4.282 1.601 1.00 57.12 230 PRO A N 1
ATOM 1851 C CA . PRO A 1 230 ? -1.188 4.744 2.376 1.00 57.12 230 PRO A CA 1
ATOM 1852 C C . PRO A 1 230 ? -2.513 4.084 1.974 1.00 57.12 230 PRO A C 1
ATOM 1854 O O . PRO A 1 230 ? -3.368 3.885 2.828 1.00 57.12 230 PRO A O 1
ATOM 1857 N N . SER A 1 231 ? -2.666 3.690 0.705 1.00 62.31 231 SER A N 1
ATOM 1858 C CA . SER A 1 231 ? -3.815 2.920 0.216 1.00 62.31 231 SER A CA 1
ATOM 1859 C C . SER A 1 231 ? -3.899 1.519 0.827 1.00 62.31 231 SER A C 1
ATOM 1861 O O . SER A 1 231 ? -4.963 1.137 1.293 1.00 62.31 231 SER A O 1
ATOM 1863 N N . MET A 1 232 ? -2.784 0.779 0.890 1.00 62.59 232 MET A N 1
ATOM 1864 C CA . MET A 1 232 ? -2.743 -0.546 1.526 1.00 62.59 232 MET A CA 1
ATOM 1865 C C . MET A 1 232 ? -2.930 -0.449 3.042 1.00 62.59 232 MET A C 1
ATOM 1867 O O . MET A 1 232 ? -3.592 -1.293 3.636 1.00 62.59 232 MET A O 1
ATOM 1871 N N . ALA A 1 233 ? -2.358 0.585 3.672 1.00 68.44 233 ALA A N 1
ATOM 1872 C CA . ALA A 1 233 ? -2.580 0.845 5.090 1.00 68.44 233 ALA A CA 1
ATOM 1873 C C . ALA A 1 233 ? -4.062 1.117 5.365 1.00 68.44 233 ALA A C 1
ATOM 1875 O O . ALA A 1 233 ? -4.624 0.530 6.280 1.00 68.44 233 ALA A O 1
ATOM 1876 N N . ALA A 1 234 ? -4.693 1.978 4.562 1.00 75.31 234 ALA A N 1
ATOM 1877 C CA . ALA A 1 234 ? -6.098 2.326 4.712 1.00 75.31 234 ALA A CA 1
ATOM 1878 C C . ALA A 1 234 ? -7.013 1.112 4.507 1.00 75.31 234 ALA A C 1
ATOM 1880 O O . ALA A 1 234 ? -7.850 0.867 5.364 1.00 75.31 234 ALA A O 1
ATOM 1881 N N . GLU A 1 235 ? -6.825 0.325 3.442 1.00 74.31 235 GLU A N 1
ATOM 1882 C CA . GLU A 1 235 ? -7.602 -0.903 3.207 1.00 74.31 235 GLU A CA 1
ATOM 1883 C C . GLU A 1 235 ? -7.453 -1.895 4.372 1.00 74.31 235 GLU A C 1
ATOM 1885 O O . GLU A 1 235 ? -8.452 -2.320 4.945 1.00 74.31 235 GLU A O 1
ATOM 1890 N N . ASN A 1 236 ? -6.223 -2.170 4.823 1.00 75.69 236 ASN A N 1
ATOM 1891 C CA . ASN A 1 236 ? -5.998 -3.060 5.967 1.00 75.69 236 ASN A CA 1
ATOM 1892 C C . ASN A 1 236 ? -6.594 -2.519 7.274 1.00 75.69 236 ASN A C 1
ATOM 1894 O O . ASN A 1 236 ? -7.105 -3.298 8.074 1.00 75.69 236 ASN A O 1
ATOM 1898 N N . ILE A 1 237 ? -6.530 -1.207 7.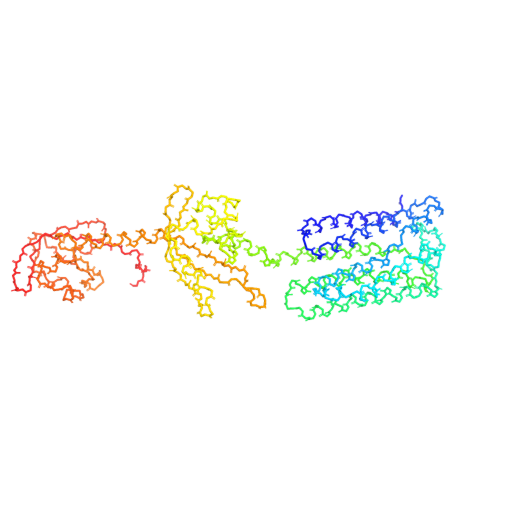524 1.00 80.31 237 ILE A N 1
ATOM 1899 C CA . ILE A 1 237 ? -7.151 -0.586 8.705 1.00 80.31 237 ILE A CA 1
ATOM 1900 C C . ILE A 1 237 ? -8.677 -0.726 8.634 1.00 80.31 237 ILE A C 1
ATOM 1902 O O . ILE A 1 237 ? -9.298 -1.077 9.635 1.00 80.31 237 ILE A O 1
ATOM 1906 N N . LEU A 1 238 ? -9.279 -0.487 7.465 1.00 81.69 238 LEU A N 1
ATOM 1907 C CA . LEU A 1 238 ? -10.719 -0.644 7.234 1.00 81.69 238 LEU A CA 1
ATOM 1908 C C . LEU A 1 238 ? -11.183 -2.093 7.426 1.00 81.69 238 LEU A C 1
ATOM 1910 O O . LEU A 1 238 ? -12.256 -2.310 7.984 1.00 81.69 238 LEU A O 1
ATOM 1914 N N . ASP A 1 239 ? -10.376 -3.071 7.025 1.00 75.06 239 ASP A N 1
ATOM 1915 C CA . ASP A 1 239 ? -10.727 -4.489 7.149 1.00 75.06 239 ASP A CA 1
ATOM 1916 C C . ASP A 1 239 ? -10.499 -5.063 8.551 1.00 75.06 239 ASP A C 1
ATOM 1918 O O . ASP A 1 239 ? -11.165 -6.026 8.934 1.00 75.06 239 ASP A O 1
ATOM 1922 N N . THR A 1 240 ? -9.562 -4.500 9.319 1.00 80.06 240 THR A N 1
ATOM 1923 C CA . THR A 1 240 ? -9.217 -4.986 10.667 1.00 80.06 240 THR A CA 1
ATOM 1924 C C . THR A 1 240 ? -9.963 -4.272 11.790 1.00 80.06 240 THR A C 1
ATOM 1926 O O . THR A 1 240 ? -10.002 -4.790 12.907 1.00 80.06 240 THR A O 1
ATOM 1929 N N . MET A 1 241 ? -10.548 -3.098 11.536 1.00 86.25 241 MET A N 1
ATOM 1930 C CA . MET A 1 241 ? -11.344 -2.395 12.544 1.00 86.25 241 MET A CA 1
ATOM 1931 C C . MET A 1 241 ? -12.606 -3.185 12.910 1.00 86.25 241 MET A C 1
ATOM 1933 O O . MET A 1 241 ? -13.323 -3.672 12.041 1.00 86.25 241 MET A O 1
ATOM 1937 N N . SER A 1 242 ? -12.897 -3.271 14.208 1.00 86.62 242 SER A N 1
ATOM 1938 C CA . SER A 1 242 ? -14.118 -3.911 14.719 1.00 86.62 242 SER A CA 1
ATOM 1939 C C . SER A 1 242 ? -15.353 -3.015 14.618 1.00 86.62 242 SER A C 1
ATOM 1941 O O . SER A 1 242 ? -16.475 -3.512 14.652 1.00 86.62 242 SER A O 1
ATOM 1943 N N . ASP A 1 243 ? -15.156 -1.697 14.527 1.00 92.19 243 ASP A N 1
ATOM 1944 C CA . ASP A 1 243 ? -16.251 -0.746 14.365 1.00 92.19 243 ASP A CA 1
ATOM 1945 C C . ASP A 1 243 ? -16.807 -0.838 12.929 1.00 92.19 243 ASP A C 1
ATOM 1947 O O . ASP A 1 243 ? -16.074 -1.001 11.947 1.00 92.19 243 ASP A O 1
ATOM 1951 N N . LEU A 1 244 ? -18.127 -0.739 12.802 1.00 92.62 244 LEU A N 1
ATOM 1952 C CA . LEU A 1 244 ? -18.826 -0.774 11.525 1.00 92.62 244 LEU A CA 1
ATOM 1953 C C . LEU A 1 244 ? -18.597 0.554 10.805 1.00 92.62 244 LEU A C 1
ATOM 1955 O O . LEU A 1 244 ? -18.774 1.622 11.394 1.00 92.62 244 LEU A O 1
ATOM 1959 N N . LEU A 1 245 ? -18.258 0.496 9.520 1.00 93.06 245 LEU A N 1
ATOM 1960 C CA . LEU A 1 245 ? -17.990 1.679 8.716 1.00 93.06 245 LEU A CA 1
ATOM 1961 C C . LEU A 1 245 ? -18.871 1.723 7.474 1.00 93.06 245 LEU A C 1
ATOM 1963 O O . LEU A 1 245 ? -18.907 0.778 6.684 1.00 93.06 245 LEU A O 1
ATOM 1967 N N . PHE A 1 246 ? -19.506 2.877 7.272 1.00 91.38 246 PHE A N 1
ATOM 1968 C CA . PHE A 1 246 ? -20.288 3.191 6.082 1.00 91.38 246 PHE A CA 1
ATOM 1969 C C . PHE A 1 246 ? -19.826 4.523 5.493 1.00 91.38 246 PHE A C 1
ATOM 1971 O O . PHE A 1 246 ? -19.820 5.554 6.167 1.00 91.38 246 PHE A O 1
ATOM 1978 N N . LEU A 1 247 ? -19.465 4.506 4.215 1.00 90.94 247 LEU A N 1
ATOM 1979 C CA . LEU A 1 247 ? -19.245 5.696 3.406 1.00 90.94 247 LEU A CA 1
ATOM 1980 C C . LEU A 1 247 ? -20.509 5.958 2.592 1.00 90.94 247 LEU A C 1
ATOM 1982 O O . LEU A 1 247 ? -21.070 5.031 2.006 1.00 90.94 247 LEU A O 1
ATOM 1986 N N . THR A 1 248 ? -20.941 7.210 2.526 1.00 89.25 248 THR A N 1
ATOM 1987 C CA . THR A 1 248 ? -22.116 7.613 1.745 1.00 89.25 248 THR A CA 1
ATOM 1988 C C . THR A 1 248 ? -21.806 8.814 0.867 1.00 89.25 248 THR A C 1
ATOM 1990 O O . THR A 1 248 ? -20.874 9.567 1.156 1.00 89.25 248 THR A O 1
ATOM 1993 N N . ASP A 1 249 ? -22.572 8.990 -0.205 1.00 88.31 249 ASP A N 1
ATOM 1994 C CA . ASP A 1 249 ? -22.618 10.256 -0.937 1.00 88.31 249 ASP A CA 1
ATOM 1995 C C . ASP A 1 249 ? -23.421 11.327 -0.171 1.00 88.31 249 ASP A C 1
ATOM 1997 O O . ASP A 1 249 ? -23.853 11.127 0.967 1.00 88.31 249 ASP A O 1
ATOM 2001 N N . LEU A 1 250 ? -23.593 12.505 -0.776 1.00 83.31 250 LEU A N 1
ATOM 2002 C CA . LEU A 1 250 ? -24.330 13.613 -0.158 1.00 83.31 250 LEU A CA 1
ATOM 2003 C C . LEU A 1 250 ? -25.834 13.339 -0.004 1.00 83.31 250 LEU A C 1
ATOM 2005 O O . LEU A 1 250 ? -26.471 13.984 0.825 1.00 83.31 250 LEU A O 1
ATOM 2009 N N . ASP A 1 251 ? -26.381 12.387 -0.758 1.00 81.69 251 ASP A N 1
ATOM 2010 C CA . ASP A 1 251 ? -27.789 11.989 -0.693 1.00 81.69 251 ASP A CA 1
ATOM 2011 C C . ASP A 1 251 ? -28.020 10.870 0.347 1.00 81.69 251 ASP A C 1
ATOM 2013 O O . ASP A 1 251 ? -29.156 10.473 0.615 1.00 81.69 251 ASP A O 1
ATOM 2017 N N . GLY A 1 252 ? -26.947 10.384 0.988 1.00 81.88 252 GLY A N 1
ATOM 2018 C CA . GLY A 1 252 ? -26.991 9.334 2.006 1.00 81.88 252 GLY A CA 1
ATOM 2019 C C . GLY A 1 252 ? -27.019 7.915 1.431 1.00 81.88 252 GLY A C 1
ATOM 2020 O O . GLY A 1 252 ? -27.345 6.962 2.148 1.00 81.88 252 GLY A O 1
ATOM 2021 N N . LYS A 1 253 ? -26.679 7.755 0.149 1.00 90.12 253 LYS A N 1
ATOM 2022 C CA . LYS A 1 253 ? -26.561 6.460 -0.521 1.00 90.12 253 LYS A CA 1
ATOM 2023 C C . LYS A 1 253 ? -25.192 5.858 -0.233 1.00 90.12 253 LYS A C 1
ATOM 2025 O O . LYS A 1 253 ? -24.170 6.532 -0.347 1.00 90.12 253 LYS A O 1
ATOM 2030 N N . ILE A 1 254 ? -25.163 4.587 0.151 1.00 91.81 254 ILE A N 1
ATOM 2031 C CA . ILE A 1 254 ? -23.935 3.887 0.531 1.00 91.81 254 ILE A CA 1
ATOM 2032 C C . ILE A 1 254 ? -23.032 3.729 -0.694 1.00 91.81 254 ILE A C 1
ATOM 2034 O O . ILE A 1 254 ? -23.447 3.202 -1.723 1.00 91.81 254 ILE A O 1
ATOM 2038 N N . THR A 1 255 ? -21.780 4.153 -0.573 1.00 90.69 255 THR A N 1
ATOM 2039 C CA . THR A 1 255 ? -20.751 4.022 -1.612 1.00 90.69 255 THR A CA 1
ATOM 2040 C C . THR A 1 255 ? -19.723 2.952 -1.260 1.00 90.69 255 THR A C 1
ATOM 2042 O O . THR A 1 255 ? -19.308 2.198 -2.138 1.00 90.69 255 THR A O 1
ATOM 2045 N N . THR A 1 256 ? -19.372 2.831 0.023 1.00 89.94 256 THR A N 1
ATOM 2046 C CA . THR A 1 256 ? -18.396 1.855 0.525 1.00 89.94 256 THR A CA 1
ATOM 2047 C C . THR A 1 256 ? -18.804 1.367 1.911 1.00 89.94 256 THR A C 1
ATOM 2049 O O . THR A 1 256 ? -19.334 2.135 2.711 1.00 89.94 256 THR A O 1
ATOM 2052 N N . VAL A 1 257 ? -18.516 0.104 2.213 1.00 92.25 257 VAL A N 1
ATOM 2053 C CA . VAL A 1 257 ? -18.681 -0.502 3.541 1.00 92.25 257 VAL A CA 1
ATOM 2054 C C . VAL A 1 257 ? -17.443 -1.312 3.890 1.00 92.25 257 VAL A C 1
ATOM 2056 O O . VAL A 1 257 ? -16.770 -1.808 2.986 1.00 92.25 257 VAL A O 1
ATOM 2059 N N . ASN A 1 258 ? -17.135 -1.441 5.178 1.00 92.88 258 ASN A N 1
ATOM 2060 C CA . ASN A 1 258 ? -16.076 -2.343 5.624 1.00 92.88 258 ASN A CA 1
ATOM 2061 C C . ASN A 1 258 ? -16.599 -3.752 5.938 1.00 92.88 258 ASN A C 1
ATOM 2063 O O . ASN A 1 258 ? -17.807 -4.006 5.990 1.00 92.88 258 ASN A O 1
ATOM 2067 N N . ARG A 1 259 ? -15.665 -4.675 6.187 1.00 91.12 259 ARG A N 1
ATOM 2068 C CA . ARG A 1 259 ? -15.980 -6.058 6.548 1.00 91.12 259 ARG A CA 1
ATOM 2069 C C . ARG A 1 259 ? -16.781 -6.177 7.844 1.00 91.12 259 ARG A C 1
ATOM 2071 O O . ARG A 1 259 ? -17.759 -6.917 7.871 1.00 91.12 259 ARG A O 1
ATOM 2078 N N . ALA A 1 260 ? -16.420 -5.422 8.882 1.00 92.44 260 ALA A N 1
ATOM 2079 C CA . ALA A 1 260 ? -17.125 -5.473 10.163 1.00 92.44 260 ALA A CA 1
ATOM 2080 C C . ALA A 1 260 ? -18.604 -5.084 10.034 1.00 92.44 260 ALA A C 1
ATOM 2082 O O . ALA A 1 260 ? -19.457 -5.728 10.647 1.00 92.44 260 ALA A O 1
ATOM 2083 N N . ALA A 1 261 ? -18.924 -4.087 9.197 1.00 92.38 261 ALA A N 1
ATOM 2084 C CA . ALA A 1 261 ? -20.301 -3.779 8.837 1.00 92.38 261 ALA A CA 1
ATOM 2085 C C . ALA A 1 261 ? -20.976 -5.013 8.233 1.00 92.38 261 ALA A C 1
ATOM 2087 O O . ALA A 1 261 ? -21.896 -5.538 8.851 1.00 92.38 261 ALA A O 1
ATOM 2088 N N . MET A 1 262 ? -20.484 -5.526 7.101 1.00 93.19 262 MET A N 1
ATOM 2089 C CA . MET A 1 262 ? -21.083 -6.678 6.406 1.00 93.19 262 MET A CA 1
ATOM 2090 C C . MET A 1 262 ? -21.335 -7.878 7.326 1.00 93.19 262 MET A C 1
ATOM 2092 O O . MET A 1 262 ? -22.447 -8.409 7.344 1.00 93.19 262 MET A O 1
ATOM 2096 N N . ASP A 1 263 ? -20.338 -8.252 8.129 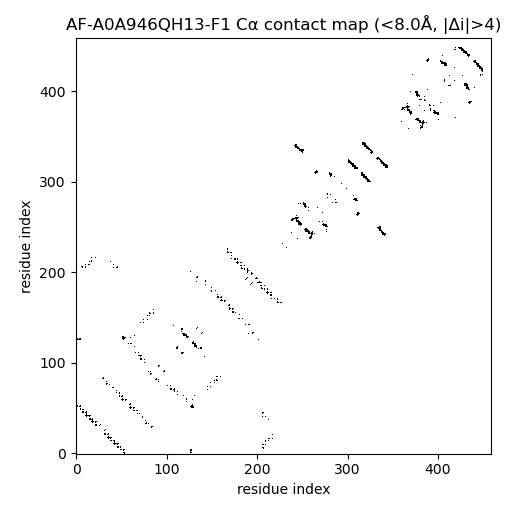1.00 91.50 263 ASP A N 1
ATOM 2097 C CA . ASP A 1 263 ? -20.409 -9.397 9.039 1.00 91.50 263 ASP A CA 1
ATOM 2098 C C . ASP A 1 263 ? -21.451 -9.171 10.155 1.00 91.50 263 ASP A C 1
ATOM 2100 O O . ASP A 1 263 ? -22.182 -10.093 10.519 1.00 91.50 263 ASP A O 1
ATOM 2104 N N . THR A 1 264 ? -21.583 -7.938 10.658 1.00 90.12 264 THR A N 1
ATOM 2105 C CA . THR A 1 264 ? -22.529 -7.598 11.736 1.00 90.12 264 THR A CA 1
ATOM 2106 C C . THR A 1 264 ? -23.973 -7.484 11.241 1.00 90.12 264 THR A C 1
ATOM 2108 O O . THR A 1 264 ? -24.897 -7.980 11.890 1.00 90.12 264 THR A O 1
ATOM 2111 N N . ILE A 1 265 ? -24.198 -6.835 10.092 1.00 90.25 265 ILE A N 1
ATOM 2112 C CA . ILE A 1 265 ? -25.549 -6.653 9.530 1.00 90.25 265 ILE A CA 1
ATOM 2113 C C . ILE A 1 265 ? -26.034 -7.860 8.722 1.00 90.25 265 ILE A C 1
ATOM 2115 O O . ILE A 1 265 ? -27.242 -8.020 8.531 1.00 90.25 265 ILE A O 1
ATOM 2119 N N . GLY A 1 266 ? -25.124 -8.726 8.274 1.00 91.06 266 GLY A N 1
ATOM 2120 C CA . GLY A 1 266 ? -25.442 -9.948 7.535 1.00 91.06 266 GLY A CA 1
ATOM 2121 C C . GLY A 1 266 ? -25.844 -9.718 6.075 1.00 91.06 266 GLY A C 1
ATOM 2122 O O . GLY A 1 266 ? -26.530 -10.559 5.493 1.00 91.06 266 GLY A O 1
ATOM 2123 N N . TYR A 1 267 ? -25.447 -8.587 5.489 1.00 91.88 267 TYR A N 1
ATOM 2124 C CA . TYR A 1 267 ? -25.640 -8.281 4.068 1.00 91.88 267 TYR A CA 1
ATOM 2125 C C . TYR A 1 267 ? -24.309 -8.336 3.323 1.00 91.88 267 TYR A C 1
ATOM 2127 O O . TYR A 1 267 ? -23.263 -7.998 3.878 1.00 91.88 267 TYR A O 1
ATOM 2135 N N . ARG A 1 268 ? -24.354 -8.721 2.046 1.00 91.69 268 ARG A N 1
ATOM 2136 C CA . ARG A 1 268 ? -23.181 -8.632 1.169 1.00 91.69 268 ARG A CA 1
ATOM 2137 C C . ARG A 1 268 ? -22.964 -7.199 0.690 1.00 91.69 268 ARG A C 1
ATOM 2139 O O . ARG A 1 268 ? -23.901 -6.402 0.655 1.00 91.69 268 ARG A O 1
ATOM 2146 N N . GLN A 1 269 ? -21.741 -6.884 0.266 1.00 90.88 269 GLN A N 1
ATOM 2147 C CA . GLN A 1 269 ? -21.394 -5.556 -0.241 1.00 90.88 269 GLN A CA 1
ATOM 2148 C C . GLN A 1 269 ? -22.320 -5.113 -1.380 1.00 90.88 269 GLN A C 1
ATOM 2150 O O . GLN A 1 269 ? -22.757 -3.965 -1.392 1.00 90.88 269 GLN A O 1
ATOM 2155 N N . GLU A 1 270 ? -22.664 -6.013 -2.305 1.00 91.44 270 GLU A N 1
ATOM 2156 C CA . GLU A 1 270 ? -23.515 -5.704 -3.462 1.00 91.44 270 GLU A CA 1
ATOM 2157 C C . GLU A 1 270 ? -24.968 -5.408 -3.069 1.00 91.44 270 GLU A C 1
ATOM 2159 O O . GLU A 1 270 ? -25.684 -4.741 -3.808 1.00 91.44 270 GLU A O 1
ATOM 2164 N N . GLU A 1 271 ? -25.404 -5.894 -1.906 1.00 91.12 271 GLU A N 1
ATOM 2165 C CA . GLU A 1 271 ? -26.733 -5.620 -1.354 1.00 91.12 271 GLU A CA 1
ATOM 2166 C C . GLU A 1 271 ? -26.767 -4.295 -0.578 1.00 91.12 271 GLU A C 1
ATOM 2168 O O . GLU A 1 271 ? -27.841 -3.760 -0.319 1.00 91.12 271 GLU A O 1
ATOM 2173 N N . LEU A 1 272 ? -25.608 -3.759 -0.186 1.00 90.50 272 LEU A N 1
ATOM 2174 C CA . LEU A 1 272 ? -25.498 -2.536 0.611 1.00 90.50 272 LEU A CA 1
ATOM 2175 C C . LEU A 1 272 ? -25.161 -1.325 -0.239 1.00 90.50 272 LEU A C 1
ATOM 2177 O O . LEU A 1 272 ? -25.789 -0.275 -0.103 1.00 90.50 272 LEU A O 1
ATOM 2181 N N . VAL A 1 273 ? -24.158 -1.466 -1.102 1.00 92.69 273 VAL A N 1
ATOM 2182 C CA . VAL A 1 273 ? -23.679 -0.383 -1.952 1.00 92.69 273 VAL A CA 1
ATOM 2183 C C . VAL A 1 273 ? -24.785 0.016 -2.918 1.00 92.69 273 VAL A C 1
ATOM 2185 O O . VAL A 1 273 ? -25.343 -0.796 -3.648 1.00 92.69 273 VAL A O 1
ATOM 2188 N N . GLY A 1 274 ? -25.099 1.303 -2.919 1.00 89.62 274 GLY A N 1
ATOM 2189 C CA . GLY A 1 274 ? -26.167 1.879 -3.710 1.00 89.62 274 GLY A CA 1
ATOM 2190 C C . GLY A 1 274 ? -27.526 1.931 -3.011 1.00 89.62 274 GLY A C 1
ATOM 2191 O O . GLY A 1 274 ? -28.436 2.546 -3.555 1.00 89.62 274 GLY A O 1
ATOM 2192 N N . ASN A 1 275 ? -27.683 1.372 -1.814 1.00 90.69 275 ASN A N 1
ATOM 2193 C CA . ASN A 1 275 ? -28.897 1.557 -1.021 1.00 90.69 275 ASN A CA 1
ATOM 2194 C C . ASN A 1 275 ? -28.754 2.739 -0.056 1.00 90.69 275 ASN A C 1
ATOM 2196 O O . ASN A 1 275 ? -27.647 3.176 0.264 1.00 90.69 275 ASN A O 1
ATOM 2200 N N . GLU A 1 276 ? -29.878 3.291 0.396 1.00 88.56 276 GLU A N 1
ATOM 2201 C CA . GLU A 1 276 ? -29.860 4.372 1.381 1.00 88.56 276 GLU A CA 1
ATOM 2202 C C . GLU A 1 276 ? -29.496 3.844 2.769 1.00 88.56 276 GLU A C 1
ATOM 2204 O O . GLU A 1 276 ? -30.106 2.891 3.258 1.00 88.56 276 GLU A O 1
ATOM 2209 N N . LEU A 1 277 ? -28.559 4.511 3.452 1.00 87.81 277 LEU A N 1
ATOM 2210 C CA . LEU A 1 277 ? -28.108 4.087 4.781 1.00 87.81 277 LEU A CA 1
ATOM 2211 C C . LEU A 1 277 ? -29.260 4.019 5.796 1.00 87.81 277 LEU A C 1
ATOM 2213 O O . LEU A 1 277 ? -29.290 3.127 6.639 1.00 87.81 277 LEU A O 1
ATOM 2217 N N . ARG A 1 278 ? -30.247 4.920 5.687 1.00 82.75 278 ARG A N 1
ATOM 2218 C CA . ARG A 1 278 ? -31.396 4.997 6.606 1.00 82.75 278 ARG A CA 1
ATOM 2219 C C . ARG A 1 278 ? -32.240 3.722 6.648 1.00 82.75 278 ARG A C 1
ATOM 2221 O O . ARG A 1 278 ? -32.885 3.473 7.658 1.00 82.75 278 ARG A O 1
ATOM 2228 N N . ALA A 1 279 ? -32.234 2.925 5.577 1.00 85.19 279 ALA A N 1
ATOM 2229 C CA . ALA A 1 279 ? -33.025 1.700 5.497 1.00 85.19 279 ALA A CA 1
ATOM 2230 C C . ALA A 1 279 ? -32.620 0.670 6.565 1.00 85.19 279 ALA A C 1
ATOM 2232 O O . ALA A 1 279 ? -33.424 -0.175 6.942 1.00 85.19 279 ALA A O 1
ATOM 2233 N N . TYR A 1 280 ? -31.393 0.773 7.082 1.00 88.19 280 TYR A N 1
ATOM 2234 C CA . TYR A 1 280 ? -30.839 -0.131 8.088 1.00 88.19 280 TYR A CA 1
ATOM 2235 C C . TYR A 1 280 ? -30.947 0.417 9.523 1.00 88.19 280 TYR A C 1
ATOM 2237 O O . TYR A 1 280 ? -30.513 -0.247 10.463 1.00 88.19 280 TYR A O 1
A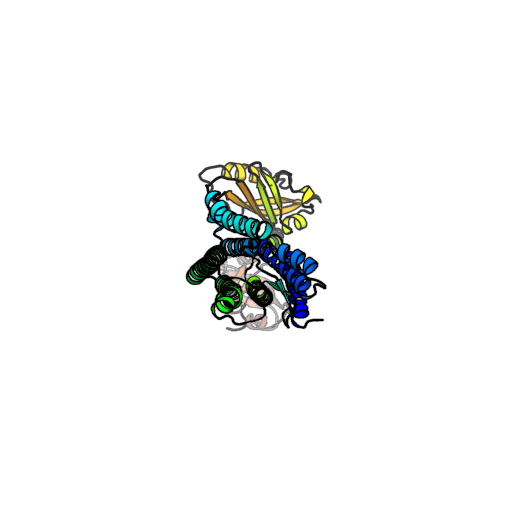TOM 2245 N N . PHE A 1 281 ? -31.535 1.607 9.709 1.00 85.56 281 PHE A N 1
ATOM 2246 C CA . PHE A 1 281 ? -31.715 2.270 11.006 1.00 85.56 281 PHE A CA 1
ATOM 2247 C C . PHE A 1 281 ? -33.203 2.565 11.263 1.00 85.56 281 PHE A C 1
ATOM 2249 O O . PHE A 1 281 ? -33.686 3.636 10.886 1.00 85.56 281 PHE A O 1
ATOM 2256 N N . PRO A 1 282 ? -33.946 1.648 11.914 1.00 74.06 282 PRO A N 1
ATOM 2257 C CA . PRO A 1 282 ? -35.392 1.791 12.108 1.00 74.06 282 PRO A CA 1
ATOM 2258 C C . PRO A 1 282 ? -35.807 3.042 12.899 1.00 74.06 282 PRO A C 1
ATOM 2260 O O . PRO A 1 282 ? -36.889 3.579 12.676 1.00 74.06 282 PRO A O 1
ATOM 2263 N N . GLN A 1 283 ? -34.950 3.558 13.786 1.00 68.00 283 GLN A N 1
ATOM 2264 C CA . GLN A 1 283 ? -35.164 4.830 14.493 1.00 68.00 283 GLN A CA 1
ATOM 2265 C C . GLN A 1 283 ? -34.634 6.020 13.666 1.00 68.00 283 GLN A C 1
ATOM 2267 O O . GLN A 1 283 ? -33.722 6.745 14.069 1.00 68.00 283 GLN A O 1
ATOM 2272 N N . ALA A 1 284 ? -35.215 6.198 12.476 1.00 54.00 284 ALA A N 1
ATOM 2273 C CA . ALA A 1 284 ? -34.746 7.075 11.396 1.00 54.00 284 ALA A CA 1
ATOM 2274 C C . ALA A 1 284 ? -34.690 8.589 11.717 1.00 54.00 284 ALA A C 1
ATOM 2276 O O . ALA A 1 284 ? -34.069 9.354 10.969 1.00 54.00 284 ALA A O 1
ATOM 2277 N N . ASP A 1 285 ? -35.281 9.036 12.830 1.00 54.62 285 ASP A N 1
ATOM 2278 C CA . ASP A 1 285 ? -35.319 10.455 13.212 1.00 54.62 285 ASP A CA 1
ATOM 2279 C C . ASP A 1 285 ? -33.955 11.010 13.647 1.00 54.62 285 ASP A C 1
ATOM 2281 O O . ASP A 1 285 ? -33.710 12.215 13.533 1.00 54.62 285 ASP A O 1
ATOM 2285 N N . ILE A 1 286 ? -33.034 10.151 14.093 1.00 53.88 286 ILE A N 1
ATOM 2286 C CA . ILE A 1 286 ? -31.698 10.567 14.542 1.00 53.88 286 ILE A CA 1
ATOM 2287 C C . ILE A 1 286 ? -30.775 10.768 13.336 1.00 53.88 286 ILE A C 1
ATOM 2289 O O . ILE A 1 286 ? -30.072 11.775 13.265 1.00 53.88 286 ILE A O 1
ATOM 2293 N N . THR A 1 287 ? -30.820 9.887 12.335 1.00 55.31 287 THR A N 1
ATOM 2294 C CA . THR A 1 287 ? -29.891 9.922 11.195 1.00 55.31 287 THR A CA 1
ATOM 2295 C C . THR A 1 287 ? -30.175 11.104 10.267 1.00 55.31 287 THR A C 1
ATOM 2297 O O . THR A 1 287 ? -29.249 11.827 9.915 1.00 55.31 287 THR A O 1
ATOM 2300 N N . MET A 1 288 ? -31.442 11.398 9.938 1.00 51.53 288 MET A N 1
ATOM 2301 C CA . MET A 1 288 ? -31.781 12.515 9.039 1.00 51.53 288 MET A CA 1
ATOM 2302 C C . MET A 1 288 ? -31.731 13.889 9.708 1.00 51.53 288 MET A C 1
ATOM 2304 O O . MET A 1 288 ? -31.314 14.846 9.060 1.00 51.53 288 MET A O 1
ATOM 2308 N N . ASN A 1 289 ? -32.091 14.021 10.990 1.00 56.69 289 ASN A N 1
ATOM 2309 C CA . ASN A 1 289 ? -31.867 15.281 11.704 1.00 56.69 289 ASN A CA 1
ATOM 2310 C C . ASN A 1 289 ? -30.375 15.535 11.930 1.00 56.69 289 ASN A C 1
ATOM 2312 O O . ASN A 1 289 ? -29.954 16.685 11.876 1.00 56.69 289 ASN A O 1
ATOM 2316 N N . THR A 1 290 ? -29.563 14.490 12.111 1.00 58.41 290 THR A N 1
ATOM 2317 C CA . THR A 1 290 ? -28.104 14.628 12.203 1.00 58.41 290 THR A CA 1
ATOM 2318 C C . THR A 1 290 ? -27.490 14.941 10.839 1.00 58.41 290 THR A C 1
ATOM 2320 O O . THR A 1 290 ? -26.699 15.870 10.764 1.00 58.41 290 THR A O 1
ATOM 2323 N N . ILE A 1 291 ? -27.917 14.306 9.738 1.00 58.25 291 ILE A N 1
ATOM 2324 C CA . ILE A 1 291 ? -27.494 14.658 8.365 1.00 58.25 291 ILE A CA 1
ATOM 2325 C C . ILE A 1 291 ? -27.926 16.084 7.989 1.00 58.25 291 ILE A C 1
ATOM 2327 O O . ILE A 1 291 ? -27.123 16.865 7.483 1.00 58.25 291 ILE A O 1
ATOM 2331 N N . ARG A 1 292 ? -29.160 16.492 8.311 1.00 57.06 292 ARG A N 1
ATOM 2332 C CA . ARG A 1 292 ? -29.635 17.872 8.100 1.00 57.06 292 ARG A CA 1
ATOM 2333 C C . ARG A 1 292 ? -28.872 18.885 8.954 1.00 57.06 292 ARG A C 1
ATOM 2335 O O . ARG A 1 292 ? -28.510 19.940 8.443 1.00 57.06 292 ARG A O 1
ATOM 2342 N N . LYS A 1 293 ? -28.567 18.565 10.217 1.00 60.03 293 LYS A N 1
ATOM 2343 C CA . LYS A 1 293 ? -27.696 19.388 11.073 1.00 60.03 293 LYS A CA 1
ATOM 2344 C C . LYS A 1 293 ? -26.253 19.417 10.554 1.00 60.03 293 LYS A C 1
ATOM 2346 O O . LYS A 1 293 ? -25.637 20.469 10.632 1.00 60.03 293 LYS A O 1
ATOM 2351 N N . MET A 1 294 ? -25.757 18.339 9.938 1.00 58.03 294 MET A N 1
ATOM 2352 C CA . MET A 1 294 ? -24.448 18.272 9.265 1.00 58.03 294 MET A CA 1
ATOM 2353 C C . MET A 1 294 ? -24.338 19.180 8.035 1.00 58.03 294 MET A C 1
ATOM 2355 O O . MET A 1 294 ? -23.232 19.557 7.648 1.00 58.03 294 MET A O 1
ATOM 2359 N N . HIS A 1 295 ? -25.457 19.560 7.409 1.00 55.12 295 HIS A N 1
ATOM 2360 C CA . HIS A 1 295 ? -25.437 20.553 6.336 1.00 55.12 295 HIS A CA 1
ATOM 2361 C C . HIS A 1 295 ? -25.217 21.984 6.842 1.00 55.12 295 HIS A C 1
ATOM 2363 O O . HIS A 1 295 ? -24.801 22.824 6.035 1.00 55.12 295 HIS A O 1
ATOM 2369 N N . SER A 1 296 ? -25.440 22.264 8.134 1.00 57.78 296 SER A N 1
ATOM 2370 C CA . SER A 1 296 ? -25.252 23.602 8.695 1.00 57.78 296 SER A CA 1
ATOM 2371 C C . SER A 1 296 ? -23.763 23.994 8.712 1.00 57.78 296 SER A C 1
ATOM 2373 O O . SER A 1 296 ? -22.889 23.138 8.872 1.00 57.78 296 SER A O 1
ATOM 2375 N N . PRO A 1 297 ? -23.431 25.284 8.535 1.00 54.78 297 PRO A N 1
ATOM 2376 C CA . PRO A 1 297 ? -22.056 25.774 8.657 1.00 54.78 297 PRO A CA 1
ATOM 2377 C C . PRO A 1 297 ? -21.490 25.688 10.091 1.00 54.78 297 PRO A C 1
ATOM 2379 O O . PRO A 1 297 ? -20.302 25.929 10.281 1.00 54.78 297 PRO A O 1
ATOM 2382 N N . GLU A 1 298 ? -22.306 25.321 11.085 1.00 49.25 298 GLU A N 1
ATOM 2383 C CA . GLU A 1 298 ? -21.959 25.282 12.514 1.00 49.25 298 GLU A CA 1
ATOM 2384 C C . GLU A 1 298 ? -21.726 23.858 13.056 1.00 49.25 298 GLU A C 1
ATOM 2386 O O . GLU A 1 298 ? -21.417 23.687 14.237 1.00 49.25 298 GLU A O 1
ATOM 2391 N N . PHE A 1 299 ? -21.871 22.820 12.224 1.00 55.28 299 PHE A N 1
ATOM 2392 C CA . PHE A 1 299 ? -21.717 21.436 12.669 1.00 55.28 299 PHE A CA 1
ATOM 2393 C C . PHE A 1 299 ? -20.270 21.122 13.074 1.00 55.28 299 PHE A C 1
ATOM 2395 O O . PHE A 1 299 ? -19.367 21.049 12.238 1.00 55.28 299 PHE A O 1
ATOM 2402 N N . LYS A 1 300 ? -20.062 20.884 14.372 1.00 52.66 300 LYS A N 1
ATOM 2403 C CA . LYS A 1 300 ? -18.872 20.218 14.911 1.00 52.66 300 LYS A CA 1
ATOM 2404 C C . LYS A 1 300 ? -19.139 18.718 14.958 1.00 52.66 300 LYS A C 1
ATOM 2406 O O . LYS A 1 300 ? -20.249 18.326 15.307 1.00 52.66 300 LYS A O 1
ATOM 2411 N N . GLU A 1 301 ? -18.127 17.918 14.611 1.00 58.06 301 GLU A N 1
ATOM 2412 C CA . GLU A 1 301 ? -18.143 16.454 14.725 1.00 58.06 301 GLU A CA 1
ATOM 2413 C C . GLU A 1 301 ? -18.897 16.014 15.973 1.00 58.06 301 GLU A C 1
ATOM 2415 O O . GLU A 1 301 ? -18.570 16.404 17.097 1.00 58.06 301 GLU A O 1
ATOM 2420 N N . ALA A 1 302 ? -19.933 15.226 15.753 1.00 60.12 302 ALA A N 1
ATOM 2421 C CA . ALA A 1 302 ? -20.860 14.870 16.792 1.00 60.12 302 ALA A CA 1
ATOM 2422 C C . ALA A 1 302 ? -20.553 13.411 17.162 1.00 60.12 302 ALA A C 1
ATOM 2424 O O . ALA A 1 302 ? -20.608 12.528 16.309 1.00 60.12 302 ALA A O 1
ATOM 2425 N N . LYS A 1 303 ? -20.122 13.175 18.403 1.00 67.44 303 LYS A N 1
ATOM 2426 C CA . LYS A 1 303 ? -19.630 11.868 18.861 1.00 67.44 303 LYS A CA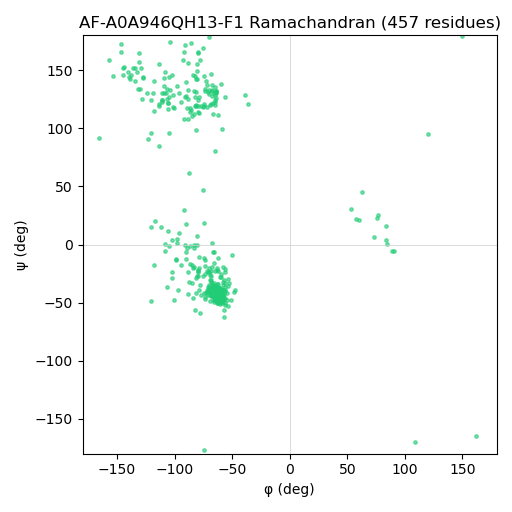 1
ATOM 2427 C C . LYS A 1 303 ? -20.693 11.143 19.679 1.00 67.44 303 LYS A C 1
ATOM 2429 O O . LYS A 1 303 ? -21.435 11.775 20.424 1.00 67.44 303 LYS A O 1
ATOM 2434 N N . ASP A 1 304 ? -20.704 9.823 19.542 1.00 70.81 304 ASP A N 1
ATOM 2435 C CA . ASP A 1 304 ? -21.420 8.878 20.403 1.00 70.81 304 ASP A CA 1
ATOM 2436 C C . ASP A 1 304 ? -22.960 8.978 20.436 1.00 70.81 304 ASP A C 1
ATOM 2438 O O . ASP A 1 304 ? -23.588 8.899 21.495 1.00 70.81 304 ASP A O 1
ATOM 2442 N N . TYR A 1 305 ? -23.606 9.099 19.271 1.00 79.44 305 TYR A N 1
ATOM 2443 C CA . TYR A 1 305 ? -25.068 9.011 19.184 1.00 79.44 305 TYR A CA 1
ATOM 2444 C C . TYR A 1 305 ? -25.540 7.573 19.309 1.00 79.44 305 TYR A C 1
ATOM 2446 O O . TYR A 1 305 ? -25.260 6.746 18.444 1.00 79.44 305 TYR A O 1
ATOM 2454 N N . GLN A 1 306 ? -26.329 7.285 20.338 1.00 83.12 306 GLN A N 1
ATOM 2455 C CA . GLN A 1 306 ? -26.986 5.990 20.438 1.00 83.12 306 GLN A CA 1
ATOM 2456 C C . GLN A 1 306 ? -28.091 5.870 19.389 1.00 83.12 306 GLN A C 1
ATOM 2458 O O . GLN A 1 306 ? -28.936 6.753 19.239 1.00 83.12 306 GLN A O 1
ATOM 2463 N N . ALA A 1 307 ? -28.075 4.759 18.671 1.00 86.19 307 ALA A N 1
ATOM 2464 C CA . ALA A 1 307 ? -29.059 4.399 17.672 1.00 86.19 307 ALA A CA 1
ATOM 2465 C C . ALA A 1 307 ? -29.253 2.882 17.667 1.00 86.19 307 ALA A C 1
ATOM 2467 O O . ALA A 1 307 ? -28.530 2.126 18.318 1.00 86.19 307 ALA A O 1
ATOM 2468 N N . THR A 1 308 ? -30.237 2.431 16.902 1.00 88.94 308 THR A N 1
ATOM 2469 C CA . THR A 1 308 ? -30.495 1.013 16.681 1.00 88.94 308 THR A CA 1
ATOM 2470 C C . THR A 1 308 ? -30.343 0.696 15.207 1.00 88.94 308 THR A C 1
ATOM 2472 O O . THR A 1 308 ? -30.884 1.391 14.347 1.00 88.94 308 THR A O 1
ATOM 2475 N N . LEU A 1 309 ? -29.581 -0.351 14.927 1.00 90.50 309 LEU A N 1
ATOM 2476 C CA . LEU A 1 309 ? -29.343 -0.871 13.594 1.00 90.50 309 LEU A CA 1
ATOM 2477 C C . LEU A 1 309 ? -30.062 -2.216 13.445 1.00 90.50 309 LEU A C 1
ATOM 2479 O O . LEU A 1 309 ? -30.141 -2.990 14.398 1.00 90.50 309 LEU A O 1
ATOM 2483 N N . GLN A 1 310 ? -30.606 -2.491 12.263 1.00 91.12 310 GLN A N 1
ATOM 2484 C CA . GLN A 1 310 ? -31.336 -3.723 11.977 1.00 91.12 310 GLN A CA 1
ATOM 2485 C C . GLN A 1 310 ? -30.561 -4.605 10.996 1.00 91.12 310 GLN A C 1
ATOM 2487 O O . GLN A 1 310 ? -30.213 -4.181 9.894 1.00 91.12 310 GLN A O 1
ATOM 2492 N N . SER A 1 311 ? -30.299 -5.850 11.395 1.00 92.00 311 SER A N 1
ATOM 2493 C CA . SER A 1 311 ? -29.674 -6.850 10.526 1.00 92.00 311 SER A CA 1
ATOM 2494 C C . SER A 1 311 ? -30.659 -7.408 9.490 1.00 92.00 311 SER A C 1
ATOM 2496 O O . SER A 1 311 ? -31.877 -7.272 9.618 1.00 92.00 311 SER A O 1
ATOM 2498 N N . LYS A 1 312 ? -30.141 -8.149 8.503 1.00 90.88 312 LYS A N 1
ATOM 2499 C CA . LYS A 1 312 ? -30.946 -8.888 7.512 1.00 90.88 312 LYS A CA 1
ATOM 2500 C C . LYS A 1 312 ? -31.919 -9.890 8.134 1.00 90.88 312 LYS A C 1
ATOM 2502 O O . LYS A 1 312 ? -32.980 -10.153 7.582 1.00 90.88 312 LYS A O 1
ATOM 2507 N N . THR A 1 313 ? -31.563 -10.445 9.290 1.00 89.19 313 THR A N 1
ATOM 2508 C CA . THR A 1 313 ? -32.396 -11.398 10.037 1.00 89.19 313 THR A CA 1
ATOM 2509 C C . THR A 1 313 ? -33.442 -10.715 10.922 1.00 89.19 313 THR A C 1
ATOM 2511 O O . THR A 1 313 ? -34.192 -11.399 11.611 1.00 89.19 313 THR A O 1
ATOM 2514 N N . GLY A 1 314 ? -33.490 -9.378 10.933 1.00 86.69 314 GLY A N 1
ATOM 2515 C CA . GLY A 1 314 ? -34.389 -8.589 11.773 1.00 86.69 314 GLY A CA 1
ATOM 2516 C C . GLY A 1 314 ? -33.880 -8.347 13.197 1.00 86.69 314 GLY A C 1
ATOM 2517 O O . GLY A 1 314 ? -34.589 -7.727 13.987 1.00 86.69 314 GLY A O 1
ATOM 2518 N N . LYS A 1 315 ? -32.660 -8.790 13.541 1.00 90.19 315 LYS A N 1
ATOM 2519 C CA . LYS A 1 315 ? -32.044 -8.533 14.852 1.00 90.19 315 LYS A CA 1
ATOM 2520 C C . LYS A 1 315 ? -31.783 -7.034 15.010 1.00 90.19 315 LYS A C 1
ATOM 2522 O O . LYS A 1 315 ? -31.157 -6.425 14.145 1.00 90.19 315 LYS A O 1
ATOM 2527 N N . ILE A 1 316 ? -32.216 -6.470 16.136 1.00 90.69 316 ILE A N 1
ATOM 2528 C CA . ILE A 1 316 ? -31.912 -5.090 16.522 1.00 90.69 316 ILE A CA 1
ATOM 2529 C C . ILE A 1 316 ? -30.594 -5.067 17.295 1.00 90.69 316 ILE A C 1
ATOM 2531 O O . ILE A 1 316 ? -30.430 -5.792 18.277 1.00 90.69 316 ILE A O 1
ATOM 2535 N N . ILE A 1 317 ? -29.658 -4.248 16.832 1.00 91.50 317 ILE A N 1
ATOM 2536 C CA . ILE A 1 317 ? -28.314 -4.106 17.382 1.00 91.50 317 ILE A CA 1
ATOM 2537 C C . ILE A 1 317 ? -28.170 -2.661 17.870 1.00 91.50 317 ILE A C 1
ATOM 2539 O O . ILE A 1 317 ? -2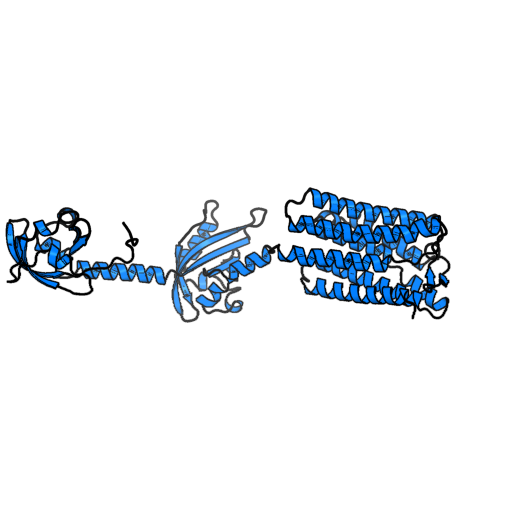8.241 -1.736 17.053 1.00 91.50 317 ILE A O 1
ATOM 2543 N N . PRO A 1 318 ? -28.012 -2.429 19.182 1.00 90.75 318 PRO A N 1
ATOM 2544 C CA . PRO A 1 318 ? -27.744 -1.098 19.698 1.00 90.75 318 PRO A CA 1
ATOM 2545 C C . PRO A 1 318 ? -26.328 -0.674 19.299 1.00 90.75 318 PRO A C 1
ATOM 2547 O O . PRO A 1 318 ? -25.355 -1.401 19.513 1.00 90.75 318 PRO A O 1
ATOM 2550 N N . VAL A 1 319 ? -26.206 0.518 18.723 1.00 90.75 319 VAL A N 1
ATOM 2551 C CA . VAL A 1 319 ? -24.935 1.056 18.237 1.00 90.75 319 VAL A CA 1
ATOM 2552 C C . VAL A 1 319 ? -24.719 2.494 18.700 1.00 90.75 319 VAL A C 1
ATOM 2554 O O . VAL A 1 319 ? -25.666 3.261 18.850 1.00 90.75 319 VAL A O 1
ATOM 2557 N N . SER A 1 320 ? -23.458 2.866 18.902 1.00 89.25 320 SER A N 1
ATOM 2558 C CA . SER A 1 320 ? -23.014 4.250 19.087 1.00 89.25 320 SER A CA 1
ATOM 2559 C C . SER A 1 320 ? -22.414 4.762 17.780 1.00 89.25 320 SER A C 1
ATOM 2561 O O . SER A 1 320 ? -21.441 4.189 17.294 1.00 89.25 320 SER A O 1
ATOM 2563 N N . ILE A 1 321 ? -22.989 5.808 17.190 1.00 87.81 321 ILE A N 1
ATOM 2564 C CA . ILE A 1 321 ? -22.620 6.338 15.874 1.00 87.81 321 ILE A CA 1
ATOM 2565 C C . ILE A 1 321 ? -21.866 7.660 16.022 1.00 87.81 321 ILE A C 1
ATOM 2567 O O . ILE A 1 321 ? -22.309 8.576 16.714 1.00 87.81 321 ILE A O 1
ATOM 2571 N N . SER A 1 322 ? -20.758 7.781 15.298 1.00 86.56 322 SER A N 1
ATOM 2572 C CA . SER A 1 322 ? -19.983 9.010 15.134 1.00 86.56 322 SER A CA 1
ATOM 2573 C C . SER A 1 322 ? -19.909 9.386 13.648 1.00 86.56 322 SER A C 1
ATOM 2575 O O . SER A 1 322 ? -19.081 8.830 12.918 1.00 86.56 322 SER A O 1
ATOM 2577 N N . PRO A 1 323 ? -20.788 10.279 13.161 1.00 84.56 323 PRO A N 1
ATOM 2578 C CA . PRO A 1 323 ? -20.734 10.766 11.789 1.00 84.56 323 PRO A CA 1
ATOM 2579 C C . PRO A 1 323 ? -19.684 11.872 11.592 1.00 84.56 323 PRO A C 1
ATOM 2581 O O . PRO A 1 323 ? -19.526 12.765 12.428 1.00 84.56 323 PRO A O 1
ATOM 2584 N N . SER A 1 324 ? -19.010 11.861 10.442 1.00 83.56 324 SER A N 1
ATOM 2585 C CA . SER A 1 324 ? -18.080 12.906 10.009 1.00 83.56 324 SER A CA 1
ATOM 2586 C C . SER A 1 324 ? -18.269 13.273 8.533 1.00 83.56 324 SER A C 1
ATOM 2588 O O . SER A 1 324 ? -18.735 12.483 7.709 1.00 83.56 324 SER A O 1
ATOM 2590 N N . LEU A 1 325 ? -17.940 14.523 8.197 1.00 84.31 325 LEU A N 1
ATOM 2591 C CA . LEU A 1 325 ? -18.094 15.075 6.853 1.00 84.31 325 LEU A CA 1
ATOM 2592 C C . LEU A 1 325 ? -16.826 14.837 6.028 1.00 84.31 325 LEU A C 1
ATOM 2594 O O . LEU A 1 325 ? -15.737 15.252 6.421 1.00 84.31 325 LEU A O 1
ATOM 2598 N N . LEU A 1 326 ? -16.976 14.256 4.839 1.00 83.00 326 LEU A N 1
ATOM 2599 C CA . LEU A 1 326 ? -15.874 14.065 3.900 1.00 83.00 326 LEU A CA 1
ATOM 2600 C C . LEU A 1 326 ? -15.770 15.270 2.960 1.00 83.00 326 LEU A C 1
ATOM 2602 O O . LEU A 1 326 ? -16.745 15.660 2.307 1.00 83.00 326 LEU A O 1
ATOM 2606 N N . GLN A 1 327 ? -14.574 15.854 2.869 1.00 81.31 327 GLN A N 1
ATOM 2607 C CA . GLN A 1 327 ? -14.282 17.022 2.033 1.00 81.31 327 GLN A CA 1
ATOM 2608 C C . GLN A 1 327 ? -13.078 16.768 1.118 1.00 81.31 327 GLN A C 1
ATOM 2610 O O . GLN A 1 327 ? -12.104 16.131 1.510 1.00 81.31 327 GLN A O 1
ATOM 2615 N N . HIS A 1 328 ? -13.134 17.298 -0.104 1.00 76.69 328 HIS A N 1
ATOM 2616 C CA . HIS A 1 328 ? -11.999 17.359 -1.028 1.00 76.69 328 HIS A CA 1
ATOM 2617 C C . HIS A 1 328 ? -11.057 18.530 -0.668 1.00 76.69 328 HIS A C 1
ATOM 2619 O O . HIS A 1 328 ? -11.483 19.470 -0.000 1.00 76.69 328 HIS A O 1
ATOM 2625 N N . GLU A 1 329 ? -9.822 18.548 -1.196 1.00 66.88 329 GLU A N 1
ATOM 2626 C CA . GLU A 1 329 ? -8.762 19.566 -0.967 1.00 66.88 329 GLU A CA 1
ATOM 2627 C C . GLU A 1 329 ? -9.168 21.054 -1.151 1.00 66.88 329 GLU A C 1
ATOM 2629 O O . GLU A 1 329 ? -8.402 21.952 -0.811 1.00 66.88 329 GLU A O 1
ATOM 2634 N N . HIS A 1 330 ? -10.362 21.348 -1.673 1.00 56.56 330 HIS A N 1
ATOM 2635 C CA . HIS A 1 330 ? -10.890 22.709 -1.856 1.00 56.56 330 HIS A CA 1
ATOM 2636 C C . HIS A 1 330 ? -12.156 22.994 -1.029 1.00 56.56 330 HIS A C 1
ATOM 2638 O O . HIS A 1 330 ? -12.934 23.876 -1.378 1.00 56.56 330 HIS A O 1
ATOM 2644 N N . GLY A 1 331 ? -12.413 22.218 0.030 1.00 66.88 331 GLY A N 1
ATOM 2645 C CA . GLY A 1 331 ? -13.595 22.379 0.888 1.00 66.88 331 GLY A CA 1
ATOM 2646 C C . GLY A 1 331 ? -14.906 21.910 0.246 1.00 66.88 331 GLY A C 1
ATOM 2647 O O . GLY A 1 331 ? -15.985 22.088 0.811 1.00 66.88 331 GLY A O 1
ATOM 2648 N N . LYS A 1 332 ? -14.842 21.286 -0.939 1.00 77.88 332 LYS A N 1
ATOM 2649 C CA . LYS A 1 332 ? -16.012 20.689 -1.590 1.00 77.88 332 LYS A CA 1
ATOM 2650 C C . LYS A 1 332 ? -16.415 19.427 -0.829 1.00 77.88 332 LYS A C 1
ATOM 2652 O O . LYS A 1 332 ? -15.640 18.474 -0.768 1.00 77.88 332 LYS A O 1
ATOM 2657 N N . ARG A 1 333 ? -17.628 19.422 -0.275 1.00 81.31 333 ARG A N 1
ATOM 2658 C CA . ARG A 1 333 ? -18.231 18.257 0.390 1.00 81.31 333 ARG A CA 1
ATOM 2659 C C . ARG A 1 333 ? -18.435 17.136 -0.634 1.00 81.31 333 ARG A C 1
ATOM 2661 O O . ARG A 1 333 ? -18.943 17.402 -1.723 1.00 81.31 333 ARG A O 1
ATOM 2668 N N . ILE A 1 334 ? -18.013 15.920 -0.300 1.00 83.62 334 ILE A N 1
ATOM 2669 C CA . ILE A 1 334 ? -18.097 14.744 -1.188 1.00 83.62 334 ILE A CA 1
ATOM 2670 C C . ILE A 1 334 ? -18.988 13.631 -0.629 1.00 83.62 334 ILE A C 1
ATOM 2672 O O . ILE A 1 334 ? -19.421 12.778 -1.395 1.00 83.62 334 ILE A O 1
ATOM 2676 N N . GLY A 1 335 ? -19.285 13.650 0.671 1.00 86.38 335 GLY A N 1
ATOM 2677 C CA . GLY A 1 335 ? -20.113 12.633 1.310 1.00 86.38 335 GLY A CA 1
ATOM 2678 C C . GLY A 1 335 ? -19.959 12.616 2.825 1.00 86.38 335 GLY A C 1
ATOM 2679 O O . GLY A 1 335 ? -19.391 13.546 3.407 1.00 86.38 335 GLY A O 1
ATOM 2680 N N . TYR A 1 336 ? -20.419 11.535 3.449 1.00 86.31 336 TYR A N 1
ATOM 2681 C CA . TYR A 1 336 ? -20.338 11.328 4.896 1.00 86.31 336 TYR A CA 1
ATOM 2682 C C . TYR A 1 336 ? -19.697 9.985 5.231 1.00 86.31 336 TYR A C 1
ATOM 2684 O O . TYR A 1 336 ? -19.927 8.986 4.546 1.00 86.31 336 TYR A O 1
ATOM 2692 N N . LEU A 1 337 ? -18.922 9.973 6.312 1.00 88.56 337 LEU A N 1
ATOM 2693 C CA . LEU A 1 337 ? -18.377 8.780 6.940 1.00 88.56 337 LEU A CA 1
ATOM 2694 C C . LEU A 1 337 ? -19.142 8.524 8.241 1.00 88.56 337 LEU A C 1
ATOM 2696 O O . LEU A 1 337 ? -19.205 9.392 9.107 1.00 88.56 337 LEU A O 1
ATOM 2700 N N . PHE A 1 338 ? -19.694 7.327 8.390 1.00 88.62 338 PHE A N 1
ATOM 2701 C CA . PHE A 1 338 ? -20.343 6.875 9.614 1.00 88.62 338 PHE A CA 1
ATOM 2702 C C . PHE A 1 338 ? -19.530 5.743 10.221 1.00 88.62 338 PHE A C 1
ATOM 2704 O O . PHE A 1 338 ? -19.345 4.706 9.584 1.00 88.62 338 PHE A O 1
ATOM 2711 N N . ILE A 1 339 ? -19.071 5.945 11.454 1.00 90.62 339 ILE A N 1
ATOM 2712 C CA . ILE A 1 339 ? -18.470 4.894 12.276 1.00 90.62 339 ILE A CA 1
ATOM 2713 C C . ILE A 1 339 ? -19.492 4.517 13.342 1.00 90.62 339 ILE A C 1
ATOM 2715 O O . ILE A 1 339 ? -19.933 5.384 14.094 1.00 90.62 339 ILE A O 1
ATOM 2719 N N . ALA A 1 340 ? -19.883 3.249 13.395 1.00 90.62 340 ALA A N 1
ATOM 2720 C CA . ALA A 1 340 ? -20.839 2.724 14.356 1.00 90.62 340 ALA A CA 1
ATOM 2721 C C . ALA A 1 340 ? -20.193 1.614 15.192 1.00 90.62 340 ALA A C 1
ATOM 2723 O O . ALA A 1 340 ? -19.693 0.628 14.660 1.00 90.62 340 ALA A O 1
ATOM 2724 N N . ARG A 1 341 ? -20.218 1.763 16.514 1.00 91.56 341 ARG A N 1
ATOM 2725 C CA . ARG A 1 341 ? -19.719 0.767 17.465 1.00 91.56 341 ARG A CA 1
ATOM 2726 C C . ARG A 1 341 ? -20.880 -0.011 18.060 1.00 91.56 341 ARG A C 1
ATOM 2728 O O . ARG A 1 341 ? -21.799 0.605 18.592 1.00 91.56 341 ARG A O 1
ATOM 2735 N N . ASP A 1 342 ? -20.818 -1.336 18.023 1.00 91.38 342 ASP A N 1
ATOM 2736 C CA . ASP A 1 342 ? -21.764 -2.192 18.745 1.00 91.38 342 ASP A CA 1
ATOM 2737 C C . ASP A 1 342 ? -21.599 -1.990 20.264 1.00 91.38 342 ASP A C 1
ATOM 2739 O O . ASP A 1 342 ? -20.504 -2.135 20.813 1.00 91.38 342 ASP A O 1
ATOM 2743 N N . ILE A 1 343 ? -22.687 -1.614 20.940 1.00 90.56 343 ILE A N 1
ATOM 2744 C CA . ILE A 1 343 ? -22.723 -1.379 22.391 1.00 90.56 343 ILE A CA 1
ATOM 2745 C C . ILE A 1 343 ? -23.558 -2.429 23.136 1.00 90.56 343 ILE A C 1
ATOM 2747 O O . ILE A 1 343 ? -23.867 -2.234 24.310 1.00 90.56 343 ILE A O 1
ATOM 2751 N N . THR A 1 344 ? -23.887 -3.555 22.495 1.00 88.88 344 THR A N 1
ATOM 2752 C CA . THR A 1 344 ? -24.694 -4.643 23.073 1.00 88.88 344 THR A CA 1
ATOM 2753 C C . THR A 1 344 ? -24.113 -5.119 24.399 1.00 88.88 344 THR A C 1
ATOM 2755 O O . THR A 1 344 ? -24.803 -5.114 25.416 1.00 88.88 344 THR A O 1
ATOM 2758 N N . THR A 1 345 ? -22.826 -5.471 24.420 1.00 88.12 345 THR A N 1
ATOM 2759 C CA . THR A 1 345 ? -22.143 -5.959 25.627 1.00 88.12 345 THR A CA 1
ATOM 2760 C C . THR A 1 345 ? -22.159 -4.919 26.743 1.00 88.12 345 THR A C 1
ATOM 2762 O O . THR A 1 345 ? -22.402 -5.250 27.901 1.00 88.12 345 THR A O 1
ATOM 2765 N N . ARG A 1 346 ? -21.950 -3.644 26.395 1.00 86.75 346 ARG A N 1
ATOM 2766 C CA . ARG A 1 346 ? -21.969 -2.543 27.359 1.00 86.75 346 ARG A CA 1
ATOM 2767 C C . ARG A 1 346 ? -23.354 -2.380 27.983 1.00 86.75 346 ARG A C 1
ATOM 2769 O O . ARG A 1 346 ? -23.450 -2.322 29.202 1.00 86.75 346 ARG A O 1
ATOM 2776 N N . GLN A 1 347 ? -24.411 -2.353 27.173 1.00 86.56 347 GLN A N 1
ATOM 2777 C CA . GLN A 1 347 ? -25.781 -2.238 27.680 1.00 86.56 347 GLN A CA 1
ATOM 2778 C C . GLN A 1 347 ? -26.178 -3.450 28.529 1.00 86.56 347 GLN A C 1
ATOM 2780 O O . GLN A 1 347 ? -26.782 -3.282 29.581 1.00 86.56 347 GLN A O 1
ATOM 2785 N N . GLN A 1 348 ? -25.779 -4.664 28.134 1.00 86.62 348 GLN A N 1
ATOM 2786 C CA . GLN A 1 348 ? -26.021 -5.873 28.927 1.00 86.62 348 GLN A CA 1
ATOM 2787 C C . GLN A 1 348 ? -25.333 -5.823 30.298 1.00 86.62 348 GLN A C 1
ATOM 2789 O O . GLN A 1 348 ? -25.927 -6.252 31.285 1.00 86.62 348 GLN A O 1
ATOM 2794 N N . MET A 1 349 ? -24.106 -5.296 30.369 1.00 84.56 349 MET A N 1
ATOM 2795 C CA . MET A 1 349 ? -23.388 -5.092 31.632 1.00 84.56 349 MET A CA 1
ATOM 2796 C C . MET A 1 349 ? -24.032 -3.996 32.490 1.00 84.56 349 MET A C 1
ATOM 2798 O O . MET A 1 349 ? -24.211 -4.178 33.689 1.00 84.56 349 MET A O 1
ATOM 2802 N N . GLU A 1 350 ? -24.411 -2.866 31.893 1.00 86.38 350 GLU A N 1
ATOM 2803 C CA . GLU A 1 350 ? -25.095 -1.783 32.613 1.00 86.38 350 GLU A CA 1
ATOM 2804 C C . GLU A 1 350 ? -26.451 -2.255 33.171 1.00 86.38 350 GLU A C 1
ATOM 2806 O O . GLU A 1 350 ? -26.784 -1.971 34.323 1.00 86.38 350 GLU A O 1
ATOM 2811 N N . ASP A 1 351 ? -27.208 -3.037 32.399 1.00 86.44 351 ASP A N 1
ATOM 2812 C CA . ASP A 1 351 ? -28.482 -3.606 32.835 1.00 86.44 351 ASP A CA 1
ATOM 2813 C C . ASP A 1 351 ? -28.314 -4.708 33.887 1.00 86.44 351 ASP A C 1
ATOM 2815 O O . ASP A 1 351 ? -29.145 -4.806 34.792 1.00 86.44 351 ASP A O 1
ATOM 2819 N N . SER A 1 352 ? -27.271 -5.543 33.807 1.00 86.12 352 SER A N 1
ATOM 2820 C CA . SER A 1 352 ? -27.016 -6.571 34.823 1.00 86.12 352 SER A CA 1
ATOM 2821 C C . SER A 1 352 ? -26.628 -5.947 36.163 1.00 86.12 352 SER A C 1
ATOM 2823 O O . SER A 1 352 ? -27.184 -6.337 37.189 1.00 86.12 352 SER A O 1
ATOM 2825 N N . ILE A 1 353 ? -25.772 -4.919 36.150 1.00 86.81 353 ILE A N 1
ATOM 2826 C CA . ILE A 1 353 ? -25.430 -4.124 37.336 1.00 86.81 353 ILE A CA 1
ATOM 2827 C C . ILE A 1 353 ? -26.683 -3.449 37.899 1.00 86.81 353 ILE A C 1
ATOM 2829 O O . ILE A 1 353 ? -26.939 -3.538 39.098 1.00 86.81 353 ILE A O 1
ATOM 2833 N N . ARG A 1 354 ? -27.510 -2.823 37.049 1.00 84.94 354 ARG A N 1
ATOM 2834 C CA . ARG A 1 354 ? -28.760 -2.186 37.493 1.00 84.94 354 ARG A CA 1
ATOM 2835 C C . ARG A 1 354 ? -29.703 -3.190 38.159 1.00 84.94 354 ARG A C 1
ATOM 2837 O O . ARG A 1 354 ? -30.241 -2.897 39.221 1.00 84.94 354 ARG A O 1
ATOM 2844 N N . LYS A 1 355 ? -29.903 -4.367 37.557 1.00 85.38 355 LYS A N 1
ATOM 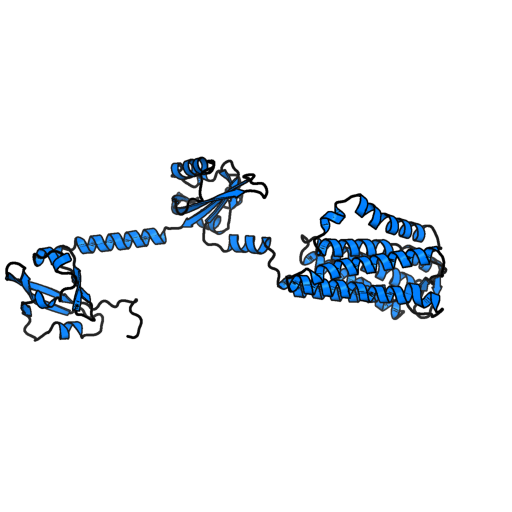2845 C CA . LYS A 1 355 ? -30.749 -5.430 38.124 1.00 85.38 355 LYS A CA 1
ATOM 2846 C C . LYS A 1 355 ? -30.206 -5.948 39.452 1.00 85.38 355 LYS A C 1
ATOM 2848 O O . LYS A 1 355 ? -30.996 -6.180 40.359 1.00 85.38 355 LYS A O 1
ATOM 2853 N N . LEU A 1 356 ? -28.887 -6.111 39.570 1.00 85.94 356 LEU A N 1
ATOM 2854 C CA . LEU A 1 356 ? -28.248 -6.531 40.815 1.00 85.94 356 LEU A CA 1
ATOM 2855 C C . LEU A 1 356 ? -28.454 -5.491 41.922 1.00 85.94 356 LEU A C 1
ATOM 2857 O O . LEU A 1 356 ? -28.883 -5.861 43.009 1.00 85.94 356 LEU A O 1
ATOM 2861 N N . ASN A 1 357 ? -28.230 -4.207 41.630 1.00 82.56 357 ASN A N 1
ATOM 2862 C CA . ASN A 1 357 ? -28.452 -3.126 42.594 1.00 82.56 357 ASN A CA 1
ATOM 2863 C C . ASN A 1 357 ? -29.907 -3.101 43.079 1.00 82.56 357 ASN A C 1
ATOM 2865 O O . ASN A 1 357 ? -30.142 -3.103 44.282 1.00 82.56 357 ASN A O 1
ATOM 2869 N N . LEU A 1 358 ? -30.877 -3.183 42.160 1.00 83.56 358 LEU A N 1
ATOM 2870 C CA . LEU A 1 358 ? -32.300 -3.242 42.517 1.00 83.56 358 LEU A CA 1
ATOM 2871 C C . LEU A 1 358 ? -32.639 -4.471 43.372 1.00 83.56 358 LEU A C 1
ATOM 2873 O O . LEU A 1 358 ? -33.413 -4.365 44.318 1.00 83.56 358 LEU A O 1
ATOM 2877 N N . ALA A 1 359 ? -32.062 -5.636 43.061 1.00 84.00 359 ALA A N 1
ATOM 2878 C CA . ALA A 1 359 ? -32.270 -6.849 43.848 1.00 84.00 359 ALA A CA 1
ATOM 2879 C C . ALA A 1 359 ? -31.675 -6.739 45.264 1.00 84.00 359 ALA A C 1
ATOM 2881 O O . ALA A 1 359 ? -32.262 -7.258 46.208 1.00 84.00 359 ALA A O 1
ATOM 2882 N N . MET A 1 360 ? -30.534 -6.059 45.419 1.00 84.06 360 MET A N 1
ATOM 2883 C CA . MET A 1 360 ? -29.912 -5.809 46.724 1.00 84.06 360 MET A CA 1
ATOM 2884 C C . MET A 1 360 ? -30.696 -4.784 47.556 1.00 84.06 360 MET A C 1
ATOM 2886 O O . MET A 1 360 ? -30.866 -4.982 48.759 1.00 84.06 360 MET A O 1
ATOM 2890 N N . GLU A 1 361 ? -31.197 -3.718 46.924 1.00 80.19 361 GLU A N 1
ATOM 2891 C CA . GLU A 1 361 ? -32.026 -2.687 47.569 1.00 80.19 361 GLU A CA 1
ATOM 2892 C C . GLU A 1 361 ? -33.374 -3.246 48.046 1.00 80.19 361 GLU A C 1
ATOM 2894 O O . GLU A 1 361 ? -33.815 -2.925 49.143 1.00 80.19 361 GLU A O 1
ATOM 2899 N N . GLN A 1 362 ? -34.003 -4.131 47.265 1.00 81.12 362 GLN A N 1
ATOM 2900 C CA . GLN A 1 362 ? -35.304 -4.729 47.599 1.00 81.12 362 GLN A CA 1
ATOM 2901 C C . GLN A 1 362 ? -35.219 -5.986 48.479 1.00 81.12 362 GLN A C 1
ATOM 2903 O O . GLN A 1 362 ? -36.253 -6.574 48.808 1.00 81.12 362 GLN A O 1
ATOM 2908 N N . ALA A 1 363 ? -34.017 -6.439 48.845 1.00 85.38 363 ALA A N 1
ATOM 2909 C CA . ALA A 1 363 ? -33.860 -7.595 49.720 1.00 85.38 363 ALA A CA 1
ATOM 2910 C C . ALA A 1 363 ? -34.460 -7.299 51.104 1.00 85.38 363 ALA A C 1
ATOM 2912 O O . ALA A 1 363 ? -34.155 -6.276 51.708 1.00 85.38 363 ALA A O 1
ATOM 2913 N N . SER A 1 364 ? -35.302 -8.203 51.617 1.00 83.12 364 SER A N 1
ATOM 2914 C CA . SER A 1 364 ? -35.901 -8.056 52.954 1.00 83.12 364 SER A CA 1
ATOM 2915 C C . SER A 1 364 ? -34.878 -8.207 54.082 1.00 83.12 364 SER A C 1
ATOM 2917 O O . SER A 1 364 ? -35.068 -7.655 55.163 1.00 83.12 364 SER A O 1
ATOM 2919 N N . ASP A 1 365 ? -33.793 -8.937 53.823 1.00 88.94 365 ASP A N 1
ATOM 2920 C CA . ASP A 1 365 ? -32.685 -9.084 54.757 1.00 88.94 365 ASP A CA 1
ATOM 2921 C C . ASP A 1 365 ? -31.749 -7.875 54.675 1.00 88.94 365 ASP A C 1
ATOM 2923 O O . ASP A 1 365 ? -31.459 -7.339 53.599 1.00 88.94 365 ASP A O 1
ATOM 2927 N N . GLY A 1 366 ? -31.229 -7.464 55.830 1.00 90.69 366 GLY A N 1
ATOM 2928 C CA . GLY A 1 366 ? -30.216 -6.422 55.896 1.00 90.69 366 GLY A CA 1
ATOM 2929 C C . GLY A 1 366 ? -28.887 -6.900 55.308 1.00 90.69 366 GLY A C 1
ATOM 2930 O O . GLY A 1 366 ? -28.284 -7.847 55.810 1.00 90.69 366 GLY A O 1
ATOM 2931 N N . ILE A 1 367 ? -28.410 -6.220 54.268 1.00 91.00 367 ILE A N 1
ATOM 2932 C CA . ILE A 1 367 ? -27.120 -6.471 53.624 1.00 91.00 367 ILE A CA 1
ATOM 2933 C C . ILE A 1 367 ? -26.150 -5.368 54.036 1.00 91.00 367 ILE A C 1
ATOM 2935 O O . ILE A 1 367 ? -26.421 -4.184 53.843 1.00 91.00 367 ILE A O 1
ATOM 2939 N N . VAL A 1 368 ? -24.986 -5.765 54.548 1.00 91.06 368 VAL A N 1
ATOM 2940 C CA . VAL A 1 368 ? -23.885 -4.863 54.896 1.00 91.06 368 VAL A CA 1
ATOM 2941 C C . VAL A 1 368 ? -22.572 -5.395 54.327 1.00 91.06 368 VAL A C 1
ATOM 2943 O O . VAL A 1 368 ? -22.262 -6.579 54.452 1.00 91.06 368 VAL A O 1
ATOM 2946 N N . ILE A 1 369 ? -21.783 -4.519 53.705 1.00 89.88 369 ILE A N 1
ATOM 2947 C CA . ILE A 1 369 ? -20.416 -4.822 53.267 1.00 89.88 369 ILE A CA 1
ATOM 2948 C C . ILE A 1 369 ? -19.458 -4.022 54.139 1.00 89.88 369 ILE A C 1
ATOM 2950 O O . ILE A 1 369 ? -19.615 -2.814 54.329 1.00 89.88 369 ILE A O 1
ATOM 2954 N N . ILE A 1 370 ? -18.454 -4.714 54.666 1.00 88.06 370 ILE A N 1
ATOM 2955 C CA . ILE A 1 370 ? -17.403 -4.137 55.497 1.00 88.06 370 ILE A CA 1
ATOM 2956 C C . ILE A 1 370 ? -16.044 -4.304 54.825 1.00 88.06 370 ILE A C 1
ATOM 2958 O O . ILE A 1 370 ? -15.736 -5.342 54.243 1.00 88.06 370 ILE A O 1
ATOM 2962 N N . SER A 1 371 ? -15.213 -3.274 54.928 1.00 84.25 371 SER A N 1
ATOM 2963 C CA . SER A 1 371 ? -13.818 -3.317 54.503 1.00 84.25 371 SER A CA 1
ATOM 2964 C C . SER A 1 371 ? -13.009 -4.219 55.435 1.00 84.25 371 SER A C 1
ATOM 2966 O O . SER A 1 371 ? -13.091 -4.117 56.661 1.00 84.25 371 SER A O 1
ATOM 2968 N N . THR A 1 372 ? -12.196 -5.103 54.860 1.00 73.25 372 THR A N 1
ATOM 2969 C CA . THR A 1 372 ? -11.354 -6.040 55.617 1.00 73.25 372 THR A CA 1
ATOM 2970 C C . THR A 1 372 ? -10.186 -5.350 56.325 1.00 73.25 372 THR A C 1
ATOM 2972 O O . THR A 1 372 ? -9.702 -5.864 57.331 1.00 73.25 372 THR A O 1
ATOM 2975 N N . ILE A 1 373 ? -9.759 -4.176 55.842 1.00 76.88 373 ILE A N 1
ATOM 2976 C CA . ILE A 1 373 ? -8.582 -3.454 56.345 1.00 76.88 373 ILE A CA 1
ATOM 2977 C C . ILE A 1 373 ? -8.933 -2.637 57.594 1.00 76.88 373 ILE A C 1
ATOM 2979 O O . ILE A 1 373 ? -8.329 -2.806 58.650 1.00 76.88 373 ILE A O 1
ATOM 2983 N N . ASP A 1 374 ? -9.926 -1.755 57.491 1.00 80.06 374 ASP A N 1
ATOM 2984 C CA . ASP A 1 374 ? -10.285 -0.794 58.543 1.00 80.06 374 ASP A CA 1
ATOM 2985 C C . ASP A 1 374 ? -11.604 -1.126 59.258 1.00 80.06 374 ASP A C 1
ATOM 2987 O O . ASP A 1 374 ? -12.000 -0.419 60.189 1.00 80.06 374 ASP A O 1
ATOM 2991 N N . ARG A 1 375 ? -12.262 -2.228 58.865 1.00 80.69 375 ARG A N 1
ATOM 2992 C CA . ARG A 1 375 ? -13.524 -2.730 59.441 1.00 80.69 375 ARG A CA 1
ATOM 2993 C C . ARG A 1 375 ? -14.667 -1.719 59.384 1.00 80.69 375 ARG A C 1
ATOM 2995 O O . ARG A 1 375 ? -15.617 -1.812 60.168 1.00 80.69 375 ARG A O 1
ATOM 3002 N N . LYS A 1 376 ? -14.570 -0.751 58.473 1.00 88.94 376 LYS A N 1
ATOM 3003 C CA . LYS A 1 376 ? -15.619 0.233 58.236 1.00 88.94 376 LYS A CA 1
ATOM 3004 C C . LYS A 1 376 ? -16.664 -0.316 57.282 1.00 88.94 376 LYS A C 1
ATOM 3006 O O . LYS A 1 376 ? -16.344 -1.070 56.364 1.00 88.94 376 LYS A O 1
ATOM 3011 N N . ILE A 1 377 ? -17.907 0.087 57.498 1.00 90.75 377 ILE A N 1
ATOM 3012 C CA . ILE A 1 377 ? -19.019 -0.177 56.593 1.00 90.75 377 ILE A CA 1
ATOM 3013 C C . ILE A 1 377 ? -18.774 0.597 55.294 1.00 90.75 377 ILE A C 1
ATOM 3015 O O . ILE A 1 377 ? -18.616 1.817 55.320 1.00 90.75 377 ILE A O 1
ATOM 3019 N N . SER A 1 378 ? -18.723 -0.105 54.166 1.00 90.94 378 SER A N 1
ATOM 3020 C CA . SER A 1 378 ? -18.577 0.489 52.832 1.00 90.94 378 SER A CA 1
ATOM 3021 C C . SER A 1 378 ? -19.896 0.541 52.062 1.00 90.94 378 SER A C 1
ATOM 3023 O O . SER A 1 378 ? -20.044 1.379 51.177 1.00 90.94 378 SER A O 1
ATOM 3025 N N . TYR A 1 379 ? -20.850 -0.327 52.402 1.00 90.81 379 TYR A N 1
ATOM 3026 C CA . TYR A 1 379 ? -22.175 -0.374 51.790 1.00 90.81 379 TYR A CA 1
ATOM 3027 C C . TYR A 1 379 ? -23.202 -0.956 52.766 1.00 90.81 379 TYR A C 1
ATOM 3029 O O . TYR A 1 379 ? -22.885 -1.872 53.527 1.00 90.81 379 TYR A O 1
ATOM 3037 N N . VAL A 1 380 ? -24.431 -0.444 52.696 1.00 91.88 380 VAL A N 1
ATOM 3038 C CA . VAL A 1 380 ? -25.634 -0.985 53.341 1.00 91.88 380 VAL A CA 1
ATOM 3039 C C . VAL A 1 380 ? -26.790 -0.911 52.350 1.00 91.88 380 VAL A C 1
ATOM 3041 O O . VAL A 1 380 ? -26.839 0.030 51.556 1.00 91.88 380 VAL A O 1
ATOM 3044 N N . ASN A 1 381 ? -27.707 -1.874 52.390 1.00 92.44 381 ASN A N 1
ATOM 3045 C CA . ASN A 1 381 ? -29.001 -1.726 51.722 1.00 92.44 381 ASN A CA 1
ATOM 3046 C C . ASN A 1 381 ? -30.019 -1.001 52.628 1.00 92.44 381 ASN A C 1
ATOM 3048 O O . ASN A 1 381 ? -29.760 -0.746 53.813 1.00 92.44 381 ASN A O 1
ATOM 3052 N N . ASP A 1 382 ? -31.188 -0.685 52.069 1.00 90.06 382 ASP A N 1
ATOM 3053 C CA . ASP A 1 382 ? -32.263 0.005 52.790 1.00 90.06 382 ASP A CA 1
ATOM 3054 C C . ASP A 1 382 ? -32.789 -0.837 53.962 1.00 90.06 382 ASP A C 1
ATOM 3056 O O . ASP A 1 382 ? -32.929 -0.324 55.069 1.00 90.06 382 ASP A O 1
ATOM 3060 N N . ALA A 1 383 ? -32.944 -2.155 53.786 1.00 91.25 383 ALA A N 1
ATOM 3061 C CA . ALA A 1 383 ? -33.420 -3.043 54.849 1.00 91.25 383 ALA A CA 1
ATOM 3062 C C . ALA A 1 383 ? -32.515 -3.050 56.094 1.00 91.25 383 ALA A C 1
ATOM 3064 O O . ALA A 1 383 ? -33.016 -3.055 57.218 1.00 91.25 383 ALA A O 1
ATOM 3065 N N . PHE A 1 384 ? -31.186 -3.014 55.934 1.00 92.00 384 PHE A N 1
ATOM 3066 C CA . PHE A 1 384 ? -30.260 -2.926 57.071 1.00 92.00 384 PHE A CA 1
ATOM 3067 C C . PHE A 1 384 ? -30.376 -1.576 57.795 1.00 92.00 384 PHE A C 1
ATOM 3069 O O . PHE A 1 384 ? -30.335 -1.514 59.028 1.00 92.00 384 PHE A O 1
ATOM 3076 N N . SER A 1 385 ? -30.561 -0.505 57.023 1.00 92.06 385 SER A N 1
ATOM 3077 C CA . SER A 1 385 ? -30.747 0.857 57.530 1.00 92.06 385 SER A CA 1
ATOM 3078 C C . SER A 1 385 ? -32.047 0.973 58.338 1.00 92.06 385 SER A C 1
ATOM 3080 O O . SER A 1 385 ? -32.021 1.409 59.492 1.00 92.06 385 SER A O 1
ATOM 3082 N N . ASP A 1 386 ? -33.157 0.468 57.795 1.00 90.75 386 ASP A N 1
ATOM 3083 C CA . ASP A 1 386 ? -34.478 0.441 58.435 1.00 90.75 386 ASP A CA 1
ATOM 3084 C C . ASP A 1 386 ? -34.500 -0.442 59.693 1.00 90.75 386 ASP A C 1
ATOM 3086 O O . ASP A 1 386 ? -35.064 -0.072 60.734 1.00 90.75 386 ASP A O 1
ATOM 3090 N N . MET A 1 387 ? -33.831 -1.599 59.628 1.00 90.62 387 MET A N 1
ATOM 3091 C CA . MET A 1 387 ? -33.700 -2.530 60.748 1.00 90.62 387 MET A CA 1
ATOM 3092 C C . MET A 1 387 ? -33.039 -1.851 61.956 1.00 90.62 387 MET A C 1
ATOM 3094 O O . MET A 1 387 ? -33.554 -1.939 63.073 1.00 90.62 387 MET A O 1
ATOM 3098 N N . LEU A 1 388 ? -31.942 -1.117 61.747 1.00 91.00 388 LEU A N 1
ATOM 3099 C CA . LEU A 1 388 ? -31.225 -0.431 62.828 1.00 91.00 388 LEU A CA 1
ATOM 3100 C C . LEU A 1 388 ? -31.776 0.973 63.149 1.00 91.00 388 LEU A C 1
ATOM 3102 O O . LEU A 1 388 ? -31.504 1.502 64.228 1.00 91.00 388 LEU A O 1
ATOM 3106 N N . GLY A 1 389 ? -32.564 1.570 62.253 1.00 91.25 389 GLY A N 1
ATOM 3107 C CA . GLY A 1 389 ? -33.119 2.919 62.403 1.00 91.25 389 GLY A CA 1
ATOM 3108 C C . GLY A 1 389 ? -32.113 4.047 62.134 1.00 91.25 389 GLY A C 1
ATOM 3109 O O . GLY A 1 389 ? -32.266 5.142 62.677 1.00 91.25 389 GLY A O 1
ATOM 3110 N N . TYR A 1 390 ? -31.079 3.785 61.332 1.00 92.88 390 TYR A N 1
ATOM 3111 C CA . TYR A 1 390 ? -30.074 4.771 60.910 1.00 92.88 390 TYR A CA 1
ATOM 3112 C C . TYR A 1 390 ? -30.185 5.027 59.411 1.00 92.88 390 TYR A C 1
ATOM 3114 O O . TYR A 1 390 ? -30.622 4.155 58.671 1.00 92.88 390 TYR A O 1
ATOM 3122 N N . THR A 1 391 ? -29.747 6.195 58.941 1.00 92.12 391 THR A N 1
ATOM 3123 C CA . THR A 1 391 ? -29.644 6.430 57.492 1.00 92.12 391 THR A CA 1
ATOM 3124 C C . THR A 1 391 ? -28.356 5.815 56.925 1.00 92.12 391 THR A C 1
ATOM 3126 O O . THR A 1 391 ? -27.361 5.700 57.651 1.00 92.12 391 THR A O 1
ATOM 3129 N N . PRO A 1 392 ? -28.295 5.482 55.620 1.00 90.94 392 PRO A N 1
ATOM 3130 C CA . PRO A 1 392 ? -27.065 4.987 54.998 1.00 90.94 392 PRO A CA 1
ATOM 3131 C C . PRO A 1 392 ? -25.856 5.908 55.221 1.00 90.94 392 PRO A C 1
ATOM 3133 O O . PRO A 1 392 ? -24.744 5.434 55.437 1.00 90.94 392 PRO A O 1
ATOM 3136 N N . GLN A 1 393 ? -26.065 7.230 55.233 1.00 91.88 393 GLN A N 1
ATOM 3137 C CA . GLN A 1 393 ? -25.004 8.216 55.463 1.00 91.88 393 GLN A CA 1
ATOM 3138 C C . GLN A 1 393 ? -24.458 8.191 56.899 1.00 91.88 393 GLN A C 1
ATOM 3140 O O . GLN A 1 393 ? -23.306 8.556 57.110 1.00 91.88 393 GLN A O 1
ATOM 3145 N N . GLU A 1 394 ? -25.263 7.774 57.881 1.00 91.81 394 GLU A N 1
ATOM 3146 C CA . GLU A 1 394 ? -24.834 7.609 59.276 1.00 91.81 394 GLU A CA 1
ATOM 3147 C C . GLU A 1 394 ? -24.078 6.289 59.501 1.00 91.81 394 GLU A C 1
ATOM 3149 O O . GLU A 1 394 ? -23.262 6.196 60.419 1.00 91.81 394 GLU A O 1
ATOM 3154 N N . LEU A 1 395 ? -24.355 5.270 58.680 1.00 91.94 395 LEU A N 1
ATOM 3155 C CA . LEU A 1 395 ? -23.748 3.940 58.776 1.00 91.94 395 LEU A CA 1
ATOM 3156 C C . LEU A 1 395 ? -22.438 3.835 57.983 1.00 91.94 395 LEU A C 1
ATOM 3158 O O . LEU A 1 395 ? -21.465 3.255 58.463 1.00 91.94 395 LEU A O 1
ATOM 3162 N N . ILE A 1 396 ? -22.380 4.385 56.768 1.00 93.12 396 ILE A N 1
ATOM 3163 C CA . ILE A 1 396 ? -21.199 4.271 55.902 1.00 93.12 396 ILE A CA 1
ATOM 3164 C C . ILE A 1 396 ? -20.003 4.999 56.537 1.00 93.12 396 ILE A C 1
ATOM 3166 O O . ILE A 1 396 ? -20.070 6.167 56.911 1.00 93.12 396 ILE A O 1
ATOM 3170 N N . GLY A 1 397 ? -18.870 4.302 56.642 1.00 90.44 397 GLY A N 1
ATOM 3171 C CA . GLY A 1 397 ? -17.633 4.809 57.240 1.00 90.44 397 GLY A CA 1
ATOM 3172 C C . GLY A 1 397 ? -17.501 4.590 58.754 1.00 90.44 397 GLY A C 1
ATOM 3173 O O . GLY A 1 397 ? -16.424 4.841 59.305 1.00 90.44 397 GLY A O 1
ATOM 3174 N N . THR A 1 398 ? -18.529 4.083 59.439 1.00 91.94 398 THR A N 1
ATOM 3175 C CA . THR A 1 398 ? -18.435 3.683 60.853 1.00 91.94 398 THR A CA 1
ATOM 3176 C C . THR A 1 398 ? -18.055 2.204 60.978 1.00 91.94 398 THR A C 1
ATOM 3178 O O . THR A 1 398 ? -18.067 1.459 59.998 1.00 91.94 398 THR A O 1
ATOM 3181 N N . GLN A 1 399 ? -17.651 1.752 62.171 1.00 88.62 399 GLN A N 1
ATOM 3182 C CA . GLN A 1 399 ? -17.314 0.334 62.374 1.00 88.62 399 GLN A CA 1
ATOM 3183 C C . GLN A 1 399 ? -18.548 -0.471 62.777 1.00 88.62 399 GLN A C 1
ATOM 3185 O O . GLN A 1 399 ? -19.213 -0.101 63.746 1.00 88.62 399 GLN A O 1
ATOM 3190 N N . LEU A 1 400 ? -18.759 -1.627 62.138 1.00 85.62 400 LEU A N 1
ATOM 3191 C CA . LEU A 1 400 ? -19.910 -2.509 62.384 1.00 85.62 400 LEU A CA 1
ATOM 3192 C C . LEU A 1 400 ? -20.095 -2.887 63.867 1.00 85.62 400 LEU A C 1
ATOM 3194 O O . LEU A 1 400 ? -21.220 -2.997 64.341 1.00 85.62 400 LEU A O 1
ATOM 3198 N N . ARG A 1 401 ? -18.998 -3.010 64.629 1.00 84.62 401 ARG A N 1
ATOM 3199 C CA . ARG A 1 401 ? -19.031 -3.340 66.066 1.00 84.62 401 ARG A CA 1
ATOM 3200 C C . ARG A 1 401 ? -19.875 -2.384 66.921 1.00 84.62 401 ARG A C 1
ATOM 3202 O O . ARG A 1 401 ? -20.281 -2.782 67.999 1.00 84.62 401 ARG A O 1
ATOM 3209 N N . HIS A 1 402 ? -20.097 -1.137 66.488 1.00 88.19 402 HIS A N 1
ATOM 3210 C CA . HIS A 1 402 ? -20.881 -0.165 67.266 1.00 88.19 402 HIS A CA 1
ATOM 3211 C C . HIS A 1 402 ? -22.372 -0.512 67.306 1.00 88.19 402 HIS A C 1
ATOM 3213 O O . HIS A 1 402 ? -23.072 -0.051 68.199 1.00 88.19 402 HIS A O 1
ATOM 3219 N N . TYR A 1 403 ? -22.838 -1.330 66.362 1.00 88.75 403 TYR A N 1
ATOM 3220 C CA . TYR A 1 403 ? -24.239 -1.728 66.241 1.00 88.75 403 TYR A CA 1
ATOM 3221 C C . TYR A 1 403 ? -24.492 -3.142 66.782 1.00 88.75 403 TYR A C 1
ATOM 3223 O O . TYR A 1 403 ? -25.610 -3.638 66.701 1.00 88.75 403 TYR A O 1
ATOM 3231 N N . ILE A 1 404 ? -23.466 -3.792 67.346 1.00 87.00 404 ILE A N 1
ATOM 3232 C CA . ILE A 1 404 ? -23.518 -5.145 67.908 1.00 87.00 404 ILE A CA 1
ATOM 3233 C C . ILE A 1 404 ? -23.314 -5.051 69.423 1.00 87.00 404 ILE A C 1
ATOM 3235 O O . ILE A 1 404 ? -22.259 -4.609 69.870 1.00 87.00 404 ILE A O 1
ATOM 3239 N N . ASN A 1 405 ? -24.299 -5.494 70.210 1.00 85.56 405 ASN A N 1
ATOM 3240 C CA . ASN A 1 405 ? -24.176 -5.592 71.667 1.00 85.56 405 ASN A CA 1
ATOM 3241 C C . ASN A 1 405 ? -23.365 -6.836 72.051 1.00 85.56 405 ASN A C 1
ATOM 3243 O O . ASN A 1 405 ? -22.303 -6.741 72.666 1.00 85.56 405 ASN A O 1
ATOM 3247 N N . ARG A 1 406 ? -23.843 -8.015 71.638 1.00 81.75 406 ARG A N 1
ATOM 3248 C CA . ARG A 1 406 ? -23.189 -9.301 71.909 1.00 81.75 406 ARG A CA 1
ATOM 3249 C C . ARG A 1 406 ? -23.591 -10.372 70.902 1.00 81.75 406 ARG A C 1
ATOM 3251 O O . ARG A 1 406 ? -24.649 -10.302 70.282 1.00 81.75 406 ARG A O 1
ATOM 3258 N N . PHE A 1 407 ? -22.752 -11.395 70.799 1.00 80.19 407 PHE A N 1
ATOM 3259 C CA . PHE A 1 407 ? -23.087 -12.650 70.133 1.00 80.19 407 PHE A CA 1
ATOM 3260 C C . PHE A 1 407 ? -23.884 -13.528 71.102 1.00 80.19 407 PHE A C 1
ATOM 3262 O O . PHE A 1 407 ? -23.494 -13.677 72.260 1.00 80.19 407 PHE A O 1
ATOM 3269 N N . LEU A 1 408 ? -25.008 -14.072 70.639 1.00 72.75 408 LEU A N 1
ATOM 3270 C CA . LEU A 1 408 ? -25.905 -14.922 71.430 1.00 72.75 408 LEU A CA 1
ATOM 3271 C C . LEU A 1 408 ? -25.537 -16.413 71.328 1.00 72.75 408 LEU A C 1
ATOM 3273 O O . LEU A 1 408 ? -25.991 -17.223 72.134 1.00 72.75 408 LEU A O 1
ATOM 3277 N N . THR A 1 409 ? -24.671 -16.784 70.381 1.00 62.84 409 THR A N 1
ATOM 3278 C CA . THR A 1 409 ? -24.190 -18.158 70.202 1.00 62.84 409 THR A CA 1
ATOM 3279 C C . THR A 1 409 ? -23.224 -18.586 71.325 1.00 62.84 409 THR A C 1
ATOM 3281 O O . THR A 1 409 ? -22.302 -17.861 71.685 1.00 62.84 409 THR A O 1
ATOM 3284 N N . ASN A 1 410 ? -23.370 -19.815 71.841 1.00 52.88 410 ASN A N 1
ATOM 3285 C CA . ASN A 1 410 ? -22.614 -20.365 72.990 1.00 52.88 410 ASN A C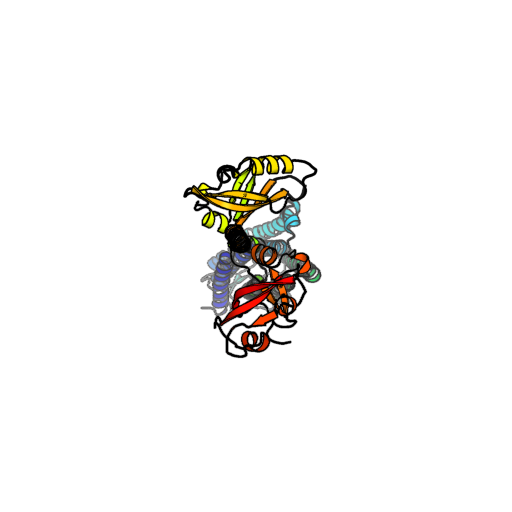A 1
ATOM 3286 C C . ASN A 1 410 ? -21.100 -20.619 72.770 1.00 52.88 410 ASN A C 1
ATOM 3288 O O . ASN A 1 410 ? -20.420 -21.113 73.670 1.00 52.88 410 ASN A O 1
ATOM 3292 N N . LYS A 1 411 ? -20.546 -20.311 71.594 1.00 55.41 411 LYS A N 1
ATOM 3293 C CA . LYS A 1 411 ? -19.097 -20.318 71.340 1.00 55.41 411 LYS A CA 1
ATOM 3294 C C . LYS A 1 411 ? -18.656 -18.868 71.193 1.00 55.41 411 LYS A C 1
ATOM 3296 O O . LYS A 1 411 ? -19.292 -18.128 70.456 1.00 55.41 411 LYS A O 1
ATOM 3301 N N . ILE A 1 412 ? -17.594 -18.469 71.898 1.00 50.50 412 ILE A N 1
ATOM 3302 C CA . ILE A 1 412 ? -17.024 -17.112 71.858 1.00 50.50 412 ILE A CA 1
ATOM 3303 C C . ILE A 1 412 ? -16.475 -16.847 70.448 1.00 50.50 412 ILE A C 1
ATOM 3305 O O . ILE A 1 412 ? -15.285 -16.993 70.177 1.00 50.50 412 ILE A O 1
ATOM 3309 N N . GLU A 1 413 ? -17.358 -16.491 69.528 1.00 56.81 413 GLU A N 1
ATOM 3310 C CA . GLU A 1 413 ? -17.019 -16.010 68.202 1.00 56.81 413 GLU A CA 1
ATOM 3311 C C . GLU A 1 413 ? -16.937 -14.486 68.287 1.00 56.81 413 GLU A C 1
ATOM 3313 O O . GLU A 1 413 ? -17.925 -13.784 68.478 1.00 56.81 413 GLU A O 1
ATOM 3318 N N . THR A 1 414 ? -15.719 -13.952 68.219 1.00 62.94 414 THR A N 1
ATOM 3319 C CA . THR A 1 414 ? -15.524 -12.510 68.030 1.00 62.94 414 THR A CA 1
ATOM 3320 C C . THR A 1 414 ? -15.693 -12.186 66.546 1.00 62.94 414 THR A C 1
ATOM 3322 O O . THR A 1 414 ? -15.301 -12.995 65.704 1.00 62.94 414 THR A O 1
ATOM 3325 N N . LEU A 1 415 ? -16.172 -10.981 66.201 1.00 64.00 415 LEU A N 1
ATOM 3326 C CA . LEU A 1 415 ? -16.163 -10.484 64.809 1.00 64.00 415 LEU A CA 1
ATOM 3327 C C . LEU A 1 415 ? -14.792 -10.693 64.147 1.00 64.00 415 LEU A C 1
ATOM 3329 O O . LEU A 1 415 ? -14.710 -11.086 62.993 1.00 64.00 415 LEU A O 1
ATOM 3333 N N . SER A 1 416 ? -13.702 -10.479 64.892 1.00 64.00 416 SER A N 1
ATOM 3334 C CA . SER A 1 416 ? -12.340 -10.758 64.426 1.00 64.00 416 SER A CA 1
ATOM 3335 C C . SER A 1 416 ? -12.090 -12.226 64.094 1.00 64.00 416 SER A C 1
ATOM 3337 O O . SER A 1 416 ? -11.410 -12.490 63.113 1.00 64.00 416 SER A O 1
ATOM 3339 N N . GLY A 1 417 ? -12.620 -13.160 64.887 1.00 65.12 417 GLY A N 1
ATOM 3340 C CA . GLY A 1 417 ? -12.497 -14.596 64.646 1.00 65.12 417 GLY A CA 1
ATOM 3341 C C . GLY A 1 417 ? -13.243 -15.023 63.384 1.00 65.12 417 GLY A C 1
ATOM 3342 O O . GLY A 1 417 ? -12.642 -15.651 62.516 1.00 65.12 417 GLY A O 1
ATOM 3343 N N . ILE A 1 418 ? -14.498 -14.587 63.233 1.00 65.81 418 ILE A N 1
ATOM 3344 C CA . ILE A 1 418 ? -15.340 -14.877 62.057 1.00 65.81 418 ILE A CA 1
ATOM 3345 C C . ILE A 1 418 ? -14.710 -14.315 60.773 1.00 65.81 418 ILE A C 1
ATOM 3347 O O . ILE A 1 418 ? -14.659 -14.996 59.753 1.00 65.81 418 ILE A O 1
ATOM 3351 N N . LEU A 1 419 ? -14.169 -13.094 60.828 1.00 63.81 419 LEU A N 1
ATOM 3352 C CA . LEU A 1 419 ? -13.551 -12.426 59.675 1.00 63.81 419 LEU A CA 1
ATOM 3353 C C . LEU A 1 419 ? -12.128 -12.916 59.359 1.00 63.81 419 LEU A C 1
ATOM 3355 O O . LEU A 1 419 ? -11.588 -12.563 58.314 1.00 63.81 419 LEU A O 1
ATOM 3359 N N . SER A 1 420 ? -11.506 -13.699 60.248 1.00 62.53 420 SER A N 1
ATOM 3360 C CA . SER A 1 420 ? -10.135 -14.207 60.074 1.00 62.53 420 SER A CA 1
ATOM 3361 C C . SER A 1 420 ? -10.046 -15.560 59.364 1.00 62.53 420 SER A C 1
ATOM 3363 O O . SER A 1 420 ? -8.940 -15.998 59.056 1.00 62.53 420 SER A O 1
ATOM 3365 N N . VAL A 1 421 ? -11.179 -16.220 59.090 1.00 60.81 421 VAL A N 1
ATOM 3366 C CA . VAL A 1 421 ? -11.219 -17.515 58.395 1.00 60.81 421 VAL A CA 1
ATOM 3367 C C . VAL A 1 421 ? -11.073 -17.291 56.881 1.00 60.81 421 VAL A C 1
ATOM 3369 O O . VAL A 1 421 ? -11.958 -16.699 56.262 1.00 60.81 421 VAL A O 1
ATOM 3372 N N . PRO A 1 422 ? -9.979 -17.751 56.245 1.00 54.25 422 PRO A N 1
ATOM 3373 C CA . PRO A 1 422 ? -9.802 -17.594 54.810 1.00 54.25 422 PRO A CA 1
ATOM 3374 C C . PRO A 1 422 ? -10.578 -18.679 54.054 1.00 54.25 422 PRO A C 1
ATOM 3376 O O . PRO A 1 422 ? -10.285 -19.865 54.194 1.00 54.25 422 PRO A O 1
ATOM 3379 N N . GLY A 1 423 ? -11.525 -18.290 53.196 1.00 57.56 423 GLY A N 1
ATOM 3380 C CA . GLY A 1 423 ? -12.191 -19.225 52.282 1.00 57.56 423 GLY A CA 1
ATOM 3381 C C . GLY A 1 423 ? -13.633 -18.864 51.929 1.00 57.56 423 GLY A C 1
ATOM 3382 O O . GLY A 1 423 ? -14.177 -17.878 52.409 1.00 57.56 423 GLY A O 1
ATOM 3383 N N . ASN A 1 424 ? -14.251 -19.702 51.091 1.00 56.91 424 ASN A N 1
ATOM 3384 C CA . ASN A 1 424 ? -15.668 -19.635 50.695 1.00 56.91 424 ASN A CA 1
ATOM 3385 C C . ASN A 1 424 ? -16.636 -20.103 51.809 1.00 56.91 424 ASN A C 1
ATOM 3387 O O . ASN A 1 424 ? -17.769 -20.480 51.518 1.00 56.91 424 ASN A O 1
ATOM 3391 N N . SER A 1 425 ? -16.206 -20.153 53.073 1.00 63.38 425 SER A N 1
ATOM 3392 C CA . SER A 1 425 ? -17.059 -20.593 54.177 1.00 63.38 425 SER A CA 1
ATOM 3393 C C . SER A 1 425 ? -17.968 -19.455 54.639 1.00 63.38 425 SER A C 1
ATOM 3395 O O . SER A 1 425 ? -17.503 -18.408 55.084 1.00 63.38 425 SER A O 1
ATOM 3397 N N . THR A 1 426 ? -19.278 -19.672 54.541 1.00 68.88 426 THR A N 1
ATOM 3398 C CA . THR A 1 426 ? -20.295 -18.831 55.180 1.00 68.88 426 THR A CA 1
ATOM 3399 C C . THR A 1 426 ? -20.399 -19.187 56.658 1.00 68.88 426 THR A C 1
ATOM 3401 O O . THR A 1 426 ? -20.602 -20.356 56.994 1.00 68.88 426 THR A O 1
ATOM 3404 N N . HIS A 1 427 ? -20.290 -18.190 57.532 1.00 76.81 427 HIS A N 1
ATOM 3405 C CA . HIS A 1 427 ? -20.447 -18.344 58.977 1.00 76.81 427 HIS A CA 1
ATOM 3406 C C . HIS A 1 427 ? -21.719 -17.646 59.440 1.00 76.81 427 HIS A C 1
ATOM 3408 O O . HIS A 1 427 ? -21.874 -16.447 59.235 1.00 76.81 427 HIS A O 1
ATOM 3414 N N . THR A 1 428 ? -22.620 -18.386 60.076 1.00 79.00 428 THR A N 1
ATOM 3415 C CA . THR A 1 428 ? -23.869 -17.846 60.619 1.00 79.00 428 THR A CA 1
ATOM 3416 C C . THR A 1 428 ? -23.775 -17.707 62.131 1.00 79.00 428 THR A C 1
ATOM 3418 O O . THR A 1 428 ? -23.386 -18.666 62.798 1.00 79.00 428 THR A O 1
ATOM 3421 N N . ALA A 1 429 ? -24.181 -16.564 62.675 1.00 82.50 429 ALA A N 1
ATOM 3422 C CA . ALA A 1 429 ? -24.224 -16.328 64.113 1.00 82.50 429 ALA A CA 1
ATOM 3423 C C . ALA A 1 429 ? -25.489 -15.561 64.512 1.00 82.50 429 ALA A C 1
ATOM 3425 O O . ALA A 1 429 ? -25.941 -14.674 63.786 1.00 82.50 429 ALA A O 1
ATOM 3426 N N . GLU A 1 430 ? -26.040 -15.885 65.681 1.00 86.25 430 GLU A N 1
ATOM 3427 C CA . GLU A 1 430 ? -27.098 -15.086 66.296 1.00 86.25 430 GLU A CA 1
ATOM 3428 C C . GLU A 1 430 ? -26.470 -13.909 67.044 1.00 86.25 430 GLU A C 1
ATOM 3430 O O . GLU A 1 430 ? -25.563 -14.076 67.867 1.00 86.25 430 GLU A O 1
ATOM 3435 N N . ILE A 1 431 ? -26.936 -12.704 66.738 1.00 87.88 431 ILE A N 1
ATOM 3436 C CA . ILE A 1 431 ? -26.371 -11.444 67.209 1.00 87.88 431 ILE A CA 1
ATOM 3437 C C . ILE A 1 431 ? -27.480 -10.581 67.789 1.00 87.88 431 ILE A C 1
ATOM 3439 O O . ILE A 1 431 ? -28.531 -10.404 67.177 1.00 87.88 431 ILE A O 1
ATOM 3443 N N . GLU A 1 432 ? -27.223 -10.005 68.958 1.00 90.00 432 GLU A N 1
ATOM 3444 C CA . GLU A 1 432 ? -28.054 -8.959 69.542 1.00 90.00 432 GLU A CA 1
ATOM 3445 C C . GLU A 1 432 ? -27.560 -7.599 69.030 1.00 90.00 432 GLU A C 1
ATOM 3447 O O . GLU A 1 432 ? -26.470 -7.143 69.394 1.00 90.00 432 GLU A O 1
ATOM 3452 N N . HIS A 1 433 ? -28.334 -6.970 68.148 1.00 91.31 433 HIS A N 1
ATOM 3453 C CA . HIS A 1 433 ? -28.033 -5.647 67.603 1.00 91.31 433 HIS A CA 1
ATOM 3454 C C . HIS A 1 433 ? -28.602 -4.528 68.485 1.00 91.31 433 HIS A C 1
ATOM 3456 O O . HIS A 1 433 ? -29.579 -4.723 69.209 1.00 91.31 433 HIS A O 1
ATOM 3462 N N . VAL A 1 434 ? -27.995 -3.342 68.389 1.00 90.44 434 VAL A N 1
ATOM 3463 C CA . VAL A 1 434 ? -28.464 -2.081 68.990 1.00 90.44 434 VAL A CA 1
ATOM 3464 C C . VAL A 1 434 ? -29.041 -1.190 67.897 1.00 90.44 434 VAL A C 1
ATOM 3466 O O . VAL A 1 434 ? -28.336 -0.825 66.955 1.00 90.44 434 VAL A O 1
ATOM 3469 N N . ARG A 1 435 ? -30.311 -0.802 68.041 1.00 92.88 435 ARG A N 1
ATOM 3470 C CA . ARG A 1 435 ? -30.941 0.244 67.220 1.00 92.88 435 ARG A CA 1
ATOM 3471 C C . ARG A 1 435 ? -30.563 1.645 67.703 1.00 92.88 435 ARG A C 1
ATOM 3473 O O . ARG A 1 435 ? -30.112 1.831 68.833 1.00 92.88 435 ARG A O 1
ATOM 3480 N N . LYS A 1 436 ? -30.828 2.655 66.868 1.00 91.81 436 LYS A N 1
ATOM 3481 C CA . LYS A 1 436 ? -30.589 4.079 67.178 1.00 91.81 436 LYS A CA 1
ATOM 3482 C C . LYS A 1 436 ? -31.317 4.584 68.424 1.00 91.81 436 LYS A C 1
ATOM 3484 O O . LYS A 1 436 ? -30.801 5.449 69.124 1.00 91.81 436 LYS A O 1
ATOM 3489 N N . ASP A 1 437 ? -32.495 4.041 68.702 1.00 90.31 437 ASP A N 1
ATOM 3490 C CA . ASP A 1 437 ? -33.305 4.339 69.889 1.00 90.31 437 ASP A CA 1
ATOM 3491 C C . ASP A 1 437 ? -32.836 3.590 71.156 1.00 90.31 437 ASP A C 1
ATOM 3493 O O . ASP A 1 437 ? -33.415 3.766 72.227 1.00 90.31 437 ASP A O 1
ATOM 3497 N N . GLY A 1 438 ? -31.781 2.774 71.053 1.00 87.06 438 GLY A N 1
ATOM 3498 C CA . GLY A 1 438 ? -31.249 1.950 72.136 1.00 87.06 438 GLY A CA 1
ATOM 3499 C C . GLY A 1 438 ? -31.948 0.598 72.304 1.00 87.06 438 GLY A C 1
ATOM 3500 O O . GLY A 1 438 ? -31.561 -0.167 73.188 1.00 87.06 438 GLY A O 1
ATOM 3501 N N . TYR A 1 439 ? -32.948 0.272 71.477 1.00 91.44 439 TYR A N 1
ATOM 3502 C CA . TYR A 1 439 ? -33.624 -1.021 71.527 1.00 91.44 439 TYR A CA 1
ATOM 3503 C C . TYR A 1 439 ? -32.690 -2.157 71.093 1.00 91.44 439 TYR A C 1
ATOM 3505 O O . TYR A 1 439 ? -32.014 -2.076 70.062 1.00 91.44 439 TYR A O 1
ATOM 3513 N N . LEU A 1 440 ? -32.682 -3.231 71.884 1.00 91.75 440 LEU A N 1
ATOM 3514 C CA . LEU A 1 440 ? -31.934 -4.453 71.612 1.00 91.75 440 LEU A CA 1
ATOM 3515 C C . LEU A 1 440 ? -32.839 -5.479 70.947 1.00 91.75 440 LEU A C 1
ATOM 3517 O O . LEU A 1 440 ? -33.915 -5.777 71.466 1.00 91.75 440 LEU A O 1
ATOM 3521 N N . PHE A 1 441 ? -32.385 -6.054 69.838 1.00 90.81 441 PHE A N 1
ATOM 3522 C CA . PHE A 1 441 ? -33.126 -7.108 69.154 1.00 90.81 441 PHE A CA 1
ATOM 3523 C C . PHE A 1 441 ? -32.199 -8.223 68.664 1.00 90.81 441 PHE A C 1
ATOM 3525 O O . PHE A 1 441 ? -31.078 -7.949 68.222 1.00 90.81 441 PHE A O 1
ATOM 3532 N N . PRO A 1 442 ? -32.646 -9.487 68.739 1.00 91.31 442 PRO A N 1
ATOM 3533 C CA . PRO A 1 442 ? -31.908 -10.600 68.173 1.00 91.31 442 PRO A CA 1
ATOM 3534 C C . PRO A 1 442 ? -32.042 -10.604 66.647 1.00 91.31 442 PRO A C 1
ATOM 3536 O O . PRO A 1 442 ? -33.093 -10.293 66.089 1.00 91.31 442 PRO A O 1
ATOM 3539 N N . SER A 1 443 ? -30.974 -11.004 65.973 1.00 89.56 443 SER A N 1
ATOM 3540 C CA . SER A 1 443 ? -30.917 -11.184 64.527 1.00 89.56 443 SER A CA 1
ATOM 3541 C C . SER A 1 443 ? -30.013 -12.363 64.188 1.00 89.56 443 SER A C 1
ATOM 3543 O O . SER A 1 443 ? -29.089 -12.678 64.938 1.00 89.56 443 SER A O 1
ATOM 3545 N N . LEU A 1 444 ? -30.268 -13.014 63.058 1.00 89.19 444 LEU A N 1
ATOM 3546 C CA . LEU A 1 444 ? -29.380 -14.034 62.516 1.00 89.19 444 LEU A CA 1
ATOM 3547 C C . LEU A 1 444 ? -28.552 -13.400 61.397 1.00 89.19 444 LEU A C 1
ATOM 3549 O O . LEU A 1 444 ? -29.108 -12.959 60.396 1.00 89.19 444 LEU A O 1
ATOM 3553 N N . ALA A 1 445 ? -27.233 -13.349 61.566 1.00 87.75 445 ALA A N 1
ATOM 3554 C CA . ALA A 1 445 ? -26.318 -12.776 60.586 1.00 87.75 445 ALA A CA 1
ATOM 3555 C C . ALA A 1 445 ? -25.498 -13.875 59.905 1.00 87.75 445 ALA A C 1
ATOM 3557 O O . ALA A 1 445 ? -24.978 -14.770 60.571 1.00 87.75 445 ALA A O 1
ATOM 3558 N N . SER A 1 446 ? -25.353 -13.784 58.583 1.00 87.06 446 SER A N 1
ATOM 3559 C CA . SER A 1 446 ? -24.461 -14.637 57.793 1.00 87.06 446 SER A CA 1
ATOM 3560 C C . SER A 1 446 ? -23.296 -13.811 57.257 1.00 87.06 446 SER A C 1
ATOM 3562 O O . SER A 1 446 ? -23.496 -12.805 56.579 1.00 87.06 446 SER A O 1
ATOM 3564 N N . PHE A 1 447 ? -22.075 -14.243 57.550 1.00 84.12 447 PHE A N 1
ATOM 3565 C CA . PHE A 1 447 ? -20.838 -13.596 57.137 1.00 84.12 447 PHE A CA 1
ATOM 3566 C C . PHE A 1 447 ? -20.161 -14.415 56.044 1.00 84.12 447 PHE A C 1
ATOM 3568 O O . PHE A 1 447 ? -19.957 -15.621 56.193 1.00 84.12 447 PHE A O 1
ATOM 3575 N N . ALA A 1 448 ? -19.774 -13.746 54.961 1.00 82.44 448 ALA A N 1
ATOM 3576 C CA . ALA A 1 448 ? -19.025 -14.336 53.860 1.00 82.44 448 ALA A CA 1
ATOM 3577 C C . ALA A 1 448 ? -17.876 -13.412 53.448 1.00 82.44 448 ALA A C 1
ATOM 3579 O O . ALA A 1 448 ? -18.037 -12.192 53.390 1.00 82.44 448 ALA A O 1
ATOM 3580 N N . HIS A 1 449 ? -16.718 -13.992 53.134 1.00 77.94 449 HIS A N 1
ATOM 3581 C CA . HIS A 1 449 ? -15.571 -13.229 52.657 1.00 77.94 449 HIS A CA 1
ATOM 3582 C C . HIS A 1 449 ? -15.646 -13.047 51.135 1.00 77.94 449 HIS A C 1
ATOM 3584 O O . HIS A 1 449 ? -15.499 -14.004 50.375 1.00 77.94 449 HIS A O 1
ATOM 3590 N N . ILE A 1 450 ? -15.822 -11.809 50.671 1.00 74.50 450 ILE A N 1
ATOM 3591 C CA . ILE A 1 450 ? -15.837 -11.488 49.238 1.00 74.50 450 ILE A CA 1
ATOM 3592 C C . ILE A 1 450 ? -14.402 -11.183 48.796 1.00 74.50 450 ILE A C 1
ATOM 3594 O O . ILE A 1 450 ? -13.779 -10.239 49.281 1.00 74.50 450 ILE A O 1
ATOM 3598 N N . LYS A 1 451 ? -13.849 -11.990 47.883 1.00 69.88 451 LYS A N 1
ATOM 3599 C CA . LYS A 1 451 ? -12.565 -11.670 47.244 1.00 69.88 451 LYS A CA 1
ATOM 3600 C C . LYS A 1 451 ? -12.789 -10.561 46.225 1.00 69.88 451 LYS A C 1
ATOM 3602 O O . LYS A 1 451 ? -13.534 -10.744 45.269 1.00 69.88 451 LYS A O 1
ATOM 3607 N N . ASN A 1 452 ? -12.125 -9.430 46.421 1.00 62.75 452 ASN A N 1
ATOM 3608 C CA . ASN A 1 452 ? -12.049 -8.407 45.394 1.00 62.75 452 ASN A CA 1
ATOM 3609 C C . ASN A 1 452 ? -10.916 -8.785 44.427 1.00 62.75 452 ASN A C 1
ATOM 3611 O O . ASN A 1 452 ? -9.751 -8.773 44.814 1.00 62.75 452 ASN A O 1
ATOM 3615 N N . GLU A 1 453 ? -11.235 -9.136 43.180 1.00 51.19 453 GLU A N 1
ATOM 3616 C CA . GLU A 1 453 ? -10.220 -9.431 42.150 1.00 51.19 453 GLU A CA 1
ATOM 3617 C C . GLU A 1 453 ? -9.375 -8.195 41.769 1.00 51.19 453 GLU A C 1
ATOM 3619 O O . GLU A 1 453 ? -8.380 -8.324 41.062 1.00 51.19 453 GLU A O 1
ATOM 3624 N N . TYR A 1 454 ? -9.720 -7.007 42.284 1.00 46.22 454 TYR A N 1
ATOM 3625 C CA . TYR A 1 454 ? -9.041 -5.736 42.013 1.00 46.22 454 TYR A CA 1
ATOM 3626 C C . TYR A 1 454 ? -8.158 -5.188 43.148 1.00 46.22 454 TYR A C 1
ATOM 3628 O O . TYR A 1 454 ? -7.705 -4.047 43.063 1.00 46.22 454 TYR A O 1
ATOM 3636 N N . THR A 1 455 ? -7.857 -5.952 44.201 1.00 41.44 455 THR A N 1
ATOM 3637 C CA . THR A 1 455 ? -6.752 -5.568 45.103 1.00 41.44 455 THR A CA 1
ATOM 3638 C C . THR A 1 455 ? -5.417 -5.969 44.470 1.00 41.44 455 THR A C 1
ATOM 3640 O O . THR A 1 455 ? -5.223 -7.167 44.246 1.00 41.44 455 THR A O 1
ATOM 3643 N N . PRO A 1 456 ? -4.485 -5.029 44.188 1.00 37.00 456 PRO A N 1
ATOM 3644 C CA . PRO A 1 456 ? -3.146 -5.405 43.765 1.00 37.00 456 PRO A CA 1
ATOM 3645 C C . PRO A 1 456 ? -2.566 -6.309 44.846 1.00 37.00 456 PRO A C 1
ATOM 3647 O O . PRO A 1 456 ? -2.588 -5.977 46.031 1.00 37.00 456 PRO A O 1
ATOM 3650 N N . SER A 1 457 ? -2.085 -7.475 44.441 1.00 31.34 457 SER A N 1
ATOM 3651 C CA . SER A 1 457 ? -1.339 -8.366 45.313 1.00 31.34 457 SER A CA 1
ATOM 3652 C C . SER A 1 457 ? -0.099 -7.631 45.832 1.00 31.34 457 SER A C 1
ATOM 3654 O O . SER A 1 457 ? 0.895 -7.530 45.116 1.00 31.34 457 SER A O 1
ATOM 3656 N N . GLY A 1 458 ? -0.172 -7.117 47.059 1.00 41.25 458 GLY A N 1
ATOM 3657 C CA . GLY A 1 458 ? 0.962 -6.543 47.780 1.00 41.25 458 GLY A CA 1
ATOM 3658 C C . GLY A 1 458 ? 0.783 -5.075 48.157 1.00 41.25 458 GLY A C 1
ATOM 3659 O O . GLY A 1 458 ? 1.139 -4.181 47.391 1.00 41.25 458 GLY A O 1
ATOM 3660 N N . SER A 1 459 ? 0.326 -4.851 49.385 1.00 30.03 459 SER A N 1
ATOM 3661 C CA . SER A 1 459 ? 0.716 -3.702 50.207 1.00 30.03 459 SER A CA 1
ATOM 3662 C C . SER A 1 459 ? 0.779 -4.138 51.658 1.00 30.03 459 SER A C 1
ATOM 3664 O O . SER A 1 459 ? -0.267 -4.657 52.117 1.00 30.03 459 SER A O 1
#